Protein AF-A0A812A159-F1 (afdb_monomer)

Secondary structure (DSSP, 8-state):
--HHHHHHHT-HHHHHHHHHT-TTS-HHHHHHHHHHHHHHHHHH-TTHHHH---TT-HHHHHHH--SHHHHHHHHHHHHHHHHHTTSTTHHHHHHHHT-TTTHHHHHHHHHHHHHHHHTT--EEEPPP-SS---SEEEEETTEEEEEEEEEPPPPHHHHHHHHHHHHHHHHHHHHHTTTTEEEEEEE-S---HHHHHHHHHHHHHHHHHHHHHSEEEEEETTEEEEEEEGGGGGGS-GGG--EEEPPPP--HHHHHHHHHHHHGGGSPTTS-EEEEEEESS----S-HHHHHHHHHHHHHHHHHT-TTEEEEEEEE----------EEEE-SSEEEEE-EETTTTEE--EEEEE-TT-SSPPPHHHHHHHHH-

Solvent-accessible surface area (backbone atoms only — not comparable to full-atom values): 20414 Å² total; per-residue (Å²): 133,58,74,68,56,59,58,44,72,41,32,69,66,56,54,50,52,61,58,76,70,43,81,92,50,55,70,78,54,44,56,54,37,53,53,19,43,50,45,33,42,66,75,65,37,87,57,41,61,69,66,62,79,59,86,78,23,63,67,56,60,41,69,71,37,84,49,65,30,33,49,45,46,49,18,51,49,13,42,41,52,68,76,38,62,84,43,62,61,32,67,61,42,52,56,28,53,74,29,60,89,41,23,69,56,32,47,51,51,47,49,42,51,43,38,34,53,76,70,70,46,54,69,46,48,48,71,86,56,100,56,67,54,36,47,34,41,31,58,56,98,86,47,61,35,38,31,32,72,44,62,58,84,77,53,68,70,46,53,49,26,51,51,37,49,51,51,51,50,54,50,50,50,73,69,18,71,91,65,64,34,43,73,23,33,40,30,68,43,63,48,54,66,74,55,44,55,54,49,52,58,52,47,56,52,40,54,61,47,13,73,73,72,34,56,36,74,50,81,51,96,47,33,40,37,38,35,25,25,64,91,43,56,86,76,50,56,74,95,56,72,40,81,50,66,42,71,73,88,72,68,60,65,63,50,49,53,51,48,45,66,68,51,57,70,23,43,51,79,92,32,29,10,35,41,39,36,42,29,75,77,65,74,73,54,97,53,52,66,61,40,53,50,54,54,45,68,66,42,49,66,62,44,49,75,36,38,43,34,14,30,45,32,42,36,38,46,44,75,71,88,86,62,87,72,62,49,76,46,76,58,98,51,34,38,42,34,39,33,69,40,78,67,53,49,36,42,58,25,33,38,38,40,46,20,90,57,20,80,26,55,70,49,72,70,56,49,55,49,64,74,69,84

Sequence (373 aa):
MSRNIEEQLKNWDYLFSGIEYQEDIEEGEREKIINNWKRLRDDLGEDWLKNEKNDDHALRMYLFNRAPWSIRWVSELGFGISSLKNKENFDNIFKRLLSSREFRGAYYELRVALSLLKLGVSFEFLRPTNDKTPDIKTISATRPMFIEITKKNVPENYTLASKNYNRILNFLFSKTLEKNLDFCCDIQRPLSTPRSEKIMKEFEKLVELAKVSGIEHYHADEIDIYIFKRENISHVPKEKQVTQGRMPNFDENFRIKTTLKNKATQLENYSPGVLLIFDDLIWPSEDMELFYKNLVDELVVTVEEYPKLSALVVYIETYSAFDDDTFMRTGKNYISIKGYDKNLLRSRNKVIILNEFADCPLLQNEIEILKTI

pLDDT: mean 91.82, std 7.44, range [52.41, 98.5]

Organism: NCBI:txid2608793

Structure (mmCIF, N/CA/C/O backbone):
data_AF-A0A812A159-F1
#
_entry.id   AF-A0A812A159-F1
#
loop_
_atom_site.group_PDB
_atom_site.id
_atom_site.type_symbol
_atom_site.label_atom_id
_atom_site.label_alt_id
_atom_site.label_comp_id
_atom_site.label_asym_id
_atom_site.label_entity_id
_atom_site.label_seq_id
_atom_site.pdbx_PDB_ins_code
_atom_site.Cartn_x
_atom_site.Cartn_y
_atom_site.Cartn_z
_atom_site.occupancy
_atom_site.B_iso_or_equiv
_atom_site.auth_seq_id
_atom_site.auth_comp_id
_atom_site.auth_asym_id
_atom_site.auth_atom_id
_atom_site.pdbx_PDB_model_num
ATOM 1 N N . MET A 1 1 ? 21.291 3.837 -16.641 1.00 56.59 1 MET A N 1
ATOM 2 C CA . MET A 1 1 ? 21.297 5.037 -15.770 1.00 56.59 1 MET A CA 1
ATOM 3 C C . MET A 1 1 ? 22.744 5.434 -15.534 1.00 56.59 1 MET A C 1
ATOM 5 O O . MET A 1 1 ? 23.523 4.598 -15.092 1.00 56.59 1 MET A O 1
ATOM 9 N N . SER A 1 2 ? 23.135 6.650 -15.917 1.00 67.56 2 SER A N 1
ATOM 10 C CA . SER A 1 2 ? 24.515 7.114 -15.747 1.00 67.56 2 SER A CA 1
ATOM 11 C C . SER A 1 2 ? 24.818 7.376 -14.266 1.00 67.56 2 SER A C 1
ATOM 13 O O . SER A 1 2 ? 23.932 7.765 -13.507 1.00 67.56 2 SER A O 1
ATOM 15 N N . ARG A 1 3 ? 26.080 7.198 -13.856 1.00 70.62 3 ARG A N 1
ATOM 16 C CA . ARG A 1 3 ? 26.549 7.423 -12.473 1.00 70.62 3 ARG A CA 1
ATOM 17 C C . ARG A 1 3 ? 26.190 8.817 -11.930 1.00 70.62 3 ARG A C 1
ATOM 19 O O . ARG A 1 3 ? 25.905 8.962 -10.751 1.00 70.62 3 ARG A O 1
ATOM 26 N N . ASN A 1 4 ? 26.135 9.816 -12.812 1.00 78.50 4 ASN A N 1
ATOM 27 C CA . ASN A 1 4 ? 25.750 11.189 -12.478 1.00 78.50 4 ASN A CA 1
ATOM 28 C C . ASN A 1 4 ? 24.273 11.297 -12.036 1.00 78.50 4 ASN A C 1
ATOM 30 O O . ASN A 1 4 ? 23.968 11.971 -11.060 1.00 78.50 4 ASN A O 1
ATOM 34 N N . ILE A 1 5 ? 23.354 10.574 -12.691 1.00 78.38 5 ILE A N 1
ATOM 35 C CA . ILE A 1 5 ? 21.928 10.578 -12.312 1.00 78.38 5 ILE A CA 1
ATOM 36 C C . ILE A 1 5 ? 21.733 9.931 -10.936 1.00 78.38 5 ILE A C 1
ATOM 38 O O . ILE A 1 5 ? 20.938 10.411 -10.134 1.00 78.38 5 ILE A O 1
ATOM 42 N N . GLU A 1 6 ? 22.473 8.863 -10.636 1.00 78.81 6 GLU A N 1
ATOM 43 C CA . GLU A 1 6 ? 22.383 8.195 -9.335 1.00 78.81 6 GLU A CA 1
ATOM 44 C C . GLU A 1 6 ? 22.847 9.103 -8.182 1.00 78.81 6 GLU A C 1
ATOM 46 O O . GLU A 1 6 ? 22.226 9.129 -7.120 1.00 78.81 6 GLU A O 1
ATOM 51 N N . GLU A 1 7 ? 23.914 9.879 -8.394 1.00 83.19 7 GLU A N 1
ATOM 52 C CA . GLU A 1 7 ? 24.392 10.870 -7.423 1.00 83.19 7 GLU A CA 1
ATOM 53 C C . GLU A 1 7 ? 23.390 12.022 -7.249 1.00 83.19 7 GLU A C 1
ATOM 55 O O . GLU A 1 7 ? 23.122 12.436 -6.120 1.00 83.19 7 GLU A O 1
ATOM 60 N N . GLN A 1 8 ? 22.765 12.485 -8.336 1.00 85.69 8 GLN A N 1
ATOM 61 C CA . GLN A 1 8 ? 21.716 13.509 -8.284 1.00 85.69 8 GLN A CA 1
ATOM 62 C C . GLN A 1 8 ? 20.467 13.040 -7.528 1.00 85.69 8 GLN A C 1
ATOM 64 O O . GLN A 1 8 ? 19.919 13.797 -6.732 1.00 85.69 8 GLN A O 1
ATOM 69 N N . LEU A 1 9 ? 20.036 11.786 -7.707 1.00 84.62 9 LEU A N 1
ATOM 70 C CA . LEU A 1 9 ? 18.877 11.228 -6.997 1.00 84.62 9 LEU A CA 1
ATOM 71 C C . LEU A 1 9 ? 19.067 11.179 -5.473 1.00 84.62 9 LEU A C 1
ATOM 73 O O . LEU A 1 9 ? 18.085 11.173 -4.736 1.00 84.62 9 LEU A O 1
ATOM 77 N N . LYS A 1 10 ? 20.313 11.198 -4.988 1.00 87.31 10 LYS A N 1
ATOM 78 C CA . LYS A 1 10 ? 20.647 11.244 -3.553 1.00 87.31 10 LYS A CA 1
ATOM 79 C C . LYS A 1 10 ? 20.674 12.671 -2.981 1.00 87.31 10 LYS A C 1
ATOM 81 O O . LYS A 1 10 ? 21.064 12.851 -1.828 1.00 87.31 10 LYS A O 1
ATOM 86 N N . ASN A 1 11 ? 20.277 13.679 -3.761 1.00 91.31 11 ASN A N 1
ATOM 87 C CA . ASN A 1 11 ? 20.226 15.082 -3.356 1.00 91.31 11 ASN A CA 1
ATOM 88 C C . ASN A 1 11 ? 18.770 15.574 -3.243 1.00 91.31 11 ASN A C 1
ATOM 90 O O . ASN A 1 11 ? 18.024 15.568 -4.222 1.00 91.31 11 ASN A O 1
ATOM 94 N N . TRP A 1 12 ? 18.384 16.061 -2.061 1.00 94.19 12 TRP A N 1
ATOM 95 C CA . TRP A 1 12 ? 17.057 16.627 -1.811 1.00 94.19 12 TRP A CA 1
ATOM 96 C C . TRP A 1 12 ? 16.700 17.782 -2.752 1.00 94.19 12 TRP A C 1
ATOM 98 O O . TRP A 1 12 ? 15.579 17.827 -3.249 1.00 94.19 12 TRP A O 1
ATOM 108 N N . ASP A 1 13 ? 17.640 18.676 -3.055 1.00 93.75 13 ASP A N 1
ATOM 109 C CA . ASP A 1 13 ? 17.398 19.843 -3.915 1.00 93.75 13 ASP A CA 1
ATOM 110 C C . ASP A 1 13 ? 17.107 19.428 -5.362 1.00 93.75 13 ASP A C 1
ATOM 112 O O . ASP A 1 13 ? 16.262 20.019 -6.037 1.00 93.75 13 ASP A O 1
ATOM 116 N N . TYR A 1 14 ? 17.730 18.337 -5.819 1.00 93.12 14 TYR A N 1
ATOM 117 C CA . TYR A 1 14 ? 17.375 17.715 -7.091 1.00 93.12 14 TYR A CA 1
ATOM 118 C C . TYR A 1 14 ? 15.961 17.123 -7.053 1.00 93.12 14 TYR A C 1
ATOM 120 O O . TYR A 1 14 ? 15.223 17.192 -8.039 1.00 93.12 14 TYR A O 1
ATOM 128 N N . LEU A 1 15 ? 15.544 16.537 -5.927 1.00 92.88 15 LEU A N 1
ATOM 129 C CA . LEU A 1 15 ? 14.175 16.049 -5.785 1.00 92.88 15 LEU A CA 1
ATOM 130 C C . LEU A 1 15 ? 13.162 17.205 -5.798 1.00 92.88 15 LEU A C 1
ATOM 132 O O . LEU A 1 15 ? 12.183 17.115 -6.536 1.00 92.88 15 LEU A O 1
ATOM 136 N N . PHE A 1 16 ? 13.432 18.306 -5.094 1.00 94.81 16 PHE A N 1
ATOM 137 C CA . PHE A 1 16 ? 12.566 19.489 -5.078 1.00 94.81 16 PHE A CA 1
ATOM 138 C C . PHE A 1 16 ? 12.403 20.136 -6.452 1.00 94.81 16 PHE A C 1
ATOM 140 O O . PHE A 1 16 ? 11.271 20.394 -6.857 1.00 94.81 16 PHE A O 1
ATOM 147 N N . SER A 1 17 ? 13.491 20.329 -7.202 1.00 93.12 17 SER A N 1
ATOM 148 C CA . SER A 1 17 ? 13.405 20.955 -8.528 1.00 93.12 17 SER A CA 1
ATOM 149 C C . SER A 1 17 ? 12.499 20.164 -9.474 1.00 93.12 17 SER A C 1
ATOM 151 O O . SER A 1 17 ? 11.686 20.740 -10.186 1.00 93.12 17 SER A O 1
ATOM 153 N N . GLY A 1 18 ? 12.531 18.829 -9.420 1.00 91.56 18 GLY A N 1
ATOM 154 C CA . GLY A 1 18 ? 11.619 18.005 -10.220 1.00 91.56 18 GLY A CA 1
ATOM 155 C C . GLY A 1 18 ? 10.132 18.173 -9.867 1.00 91.56 18 GLY A C 1
ATOM 156 O O . GLY A 1 18 ? 9.287 17.893 -10.711 1.00 91.56 18 GLY A O 1
ATOM 157 N N . ILE A 1 19 ? 9.799 18.636 -8.657 1.00 94.56 19 ILE A N 1
ATOM 158 C CA . ILE A 1 19 ? 8.422 18.988 -8.270 1.00 94.56 19 ILE A CA 1
ATOM 159 C C . ILE A 1 19 ? 8.052 20.357 -8.847 1.00 94.56 19 ILE A C 1
ATOM 161 O O . ILE A 1 19 ? 6.937 20.538 -9.328 1.00 94.56 19 ILE A O 1
ATOM 165 N N . GLU A 1 20 ? 8.986 21.312 -8.842 1.00 93.12 20 GLU A N 1
ATOM 166 C CA . GLU A 1 20 ? 8.775 22.673 -9.355 1.00 93.12 20 GLU A CA 1
ATOM 167 C C . GLU A 1 20 ? 8.431 22.717 -10.843 1.00 93.12 20 GLU A C 1
ATOM 169 O O . GLU A 1 20 ? 7.720 23.627 -11.258 1.00 93.12 20 GLU A O 1
ATOM 174 N N . TYR A 1 21 ? 8.840 21.713 -11.620 1.00 92.00 21 TYR A N 1
ATOM 175 C CA . TYR A 1 21 ? 8.535 21.613 -13.049 1.00 92.00 21 TYR A CA 1
ATOM 176 C C . TYR A 1 21 ? 7.391 20.647 -13.387 1.00 92.00 21 TYR A C 1
ATOM 178 O O . TYR A 1 21 ? 7.146 20.412 -14.565 1.00 92.00 21 TYR A O 1
ATOM 186 N N . GLN A 1 22 ? 6.683 20.073 -12.403 1.00 92.88 22 GLN A N 1
ATOM 187 C CA . GLN A 1 22 ? 5.572 19.172 -12.725 1.00 92.88 22 GLN A CA 1
ATOM 188 C C . GLN A 1 22 ? 4.341 19.932 -13.222 1.00 92.88 22 GLN A C 1
ATOM 190 O O . GLN A 1 22 ? 3.807 20.756 -12.486 1.00 92.88 22 GLN A O 1
ATOM 195 N N . GLU A 1 23 ? 3.875 19.655 -14.438 1.00 93.50 23 GLU A N 1
ATOM 196 C CA . GLU A 1 23 ? 2.729 20.347 -15.052 1.00 93.50 23 GLU A CA 1
ATOM 197 C C . GLU A 1 23 ? 1.385 19.857 -14.485 1.00 93.50 23 GLU A C 1
ATOM 199 O O . GLU A 1 23 ? 0.459 20.646 -14.324 1.00 93.50 23 GLU A O 1
ATOM 204 N N . ASP A 1 24 ? 1.309 18.591 -14.061 1.00 92.62 24 ASP A N 1
ATOM 205 C CA . ASP A 1 24 ? 0.093 17.952 -13.525 1.00 92.62 24 ASP A CA 1
ATOM 206 C C . ASP A 1 24 ? -0.219 18.311 -12.051 1.00 92.62 24 ASP A C 1
ATOM 208 O O . ASP A 1 24 ? -1.031 17.650 -11.387 1.00 92.62 24 ASP A O 1
ATOM 212 N N . ILE A 1 25 ? 0.474 19.306 -11.489 1.00 94.19 25 ILE A N 1
ATOM 213 C CA . ILE A 1 25 ? 0.319 19.773 -10.104 1.00 94.19 25 ILE A CA 1
ATOM 214 C C . ILE A 1 25 ? -0.018 21.265 -10.125 1.00 94.19 25 ILE A C 1
ATOM 216 O O . ILE A 1 25 ? 0.771 22.087 -10.590 1.00 94.19 25 ILE A O 1
ATOM 220 N N . GLU A 1 26 ? -1.173 21.637 -9.581 1.00 94.44 26 GLU A N 1
ATOM 221 C CA . GLU A 1 26 ? -1.608 23.036 -9.527 1.00 94.44 26 GLU A CA 1
ATOM 222 C C . GLU A 1 26 ? -0.695 23.884 -8.624 1.00 94.44 26 GLU A C 1
ATOM 224 O O . GLU A 1 26 ? -0.109 23.382 -7.666 1.00 94.44 26 GLU A O 1
ATOM 229 N N . GLU A 1 27 ? -0.580 25.189 -8.889 1.00 92.50 27 GLU A N 1
ATOM 230 C CA . GLU A 1 27 ? 0.342 26.089 -8.171 1.00 92.50 27 GLU A CA 1
ATOM 231 C C . GLU A 1 27 ? 0.123 26.085 -6.646 1.00 92.50 27 GL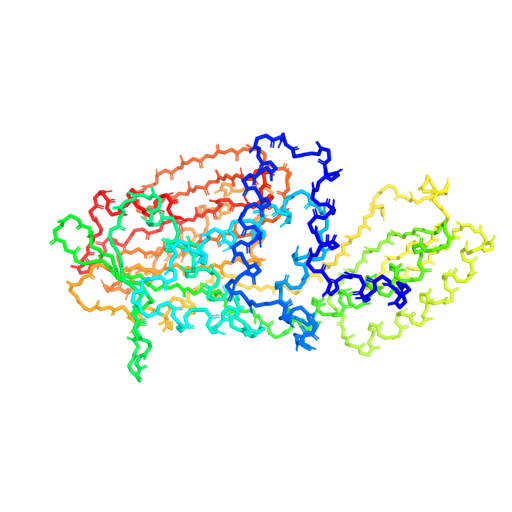U A C 1
ATOM 233 O O . GLU A 1 27 ? 1.061 25.840 -5.886 1.00 92.50 27 GLU A O 1
ATOM 238 N N . GLY A 1 28 ? -1.123 26.243 -6.187 1.00 92.69 28 GLY A N 1
ATOM 239 C CA . GLY A 1 28 ? -1.443 26.203 -4.754 1.00 92.69 28 GLY A CA 1
ATOM 240 C C . GLY A 1 28 ? -1.209 24.828 -4.108 1.00 92.69 28 GLY A C 1
ATOM 241 O O . GLY A 1 28 ? -0.849 24.733 -2.933 1.00 92.69 28 GLY A O 1
ATOM 242 N N . GLU A 1 29 ? -1.369 23.742 -4.871 1.00 95.94 29 GLU A N 1
ATOM 243 C CA . GLU A 1 29 ? -1.028 22.391 -4.412 1.00 95.94 29 GLU A CA 1
ATOM 244 C C . GLU A 1 29 ? 0.495 22.216 -4.297 1.00 95.94 29 GLU A C 1
ATOM 246 O O . GLU A 1 29 ? 0.986 21.640 -3.321 1.00 95.94 29 GLU A O 1
ATOM 251 N N . ARG A 1 30 ? 1.251 22.751 -5.260 1.00 96.88 30 ARG A N 1
ATOM 252 C CA . ARG A 1 30 ? 2.713 22.655 -5.354 1.00 96.88 30 ARG A CA 1
ATOM 253 C C . ARG A 1 30 ? 3.402 23.217 -4.119 1.00 96.88 30 ARG A C 1
ATOM 255 O O . ARG A 1 30 ? 4.264 22.546 -3.552 1.00 96.88 30 ARG A O 1
ATOM 262 N N . GLU A 1 31 ? 2.992 24.395 -3.651 1.00 96.44 31 GLU A N 1
ATOM 263 C CA . GLU A 1 31 ? 3.549 25.003 -2.435 1.00 96.44 31 GLU A CA 1
ATOM 264 C C . GLU A 1 31 ? 3.368 24.094 -1.213 1.00 96.44 31 GLU A C 1
ATOM 266 O O . GLU A 1 31 ? 4.310 23.838 -0.453 1.00 96.44 31 GLU A O 1
ATOM 271 N N . LYS A 1 32 ? 2.161 23.536 -1.055 1.00 96.94 32 LYS A N 1
ATOM 272 C CA . LYS A 1 32 ? 1.845 22.593 0.021 1.00 96.94 32 LYS A CA 1
ATOM 273 C C . LYS A 1 32 ? 2.681 21.318 -0.093 1.00 96.94 32 LYS A C 1
ATOM 275 O O . LYS A 1 32 ? 3.191 20.834 0.920 1.00 96.94 32 LYS A O 1
ATOM 280 N N . ILE A 1 33 ? 2.842 20.786 -1.305 1.00 97.75 33 ILE A N 1
ATOM 281 C CA . ILE A 1 33 ? 3.661 19.602 -1.568 1.00 97.75 33 ILE A CA 1
ATOM 282 C C . ILE A 1 33 ? 5.111 19.853 -1.167 1.00 97.75 33 ILE A C 1
ATOM 284 O O . ILE A 1 33 ? 5.650 19.079 -0.375 1.00 97.75 33 ILE A O 1
ATOM 288 N N . ILE A 1 34 ? 5.712 20.942 -1.648 1.00 97.50 34 ILE A N 1
ATOM 289 C CA . ILE A 1 34 ? 7.100 21.306 -1.348 1.00 97.50 34 ILE A CA 1
ATOM 290 C C . ILE A 1 34 ? 7.295 21.481 0.159 1.00 97.50 34 ILE A C 1
ATOM 292 O O . ILE A 1 34 ? 8.255 20.956 0.718 1.00 97.50 34 ILE A O 1
ATOM 296 N N . ASN A 1 35 ? 6.373 22.162 0.844 1.00 97.62 35 ASN A N 1
ATOM 297 C CA . ASN A 1 35 ? 6.445 22.335 2.293 1.00 97.62 35 ASN A CA 1
ATOM 298 C C . ASN A 1 35 ? 6.411 20.991 3.046 1.00 97.62 35 ASN A C 1
ATOM 300 O O . ASN A 1 35 ? 7.192 20.774 3.970 1.00 97.62 35 ASN A O 1
ATOM 304 N N . ASN A 1 36 ? 5.554 20.056 2.634 1.00 98.19 36 ASN A N 1
ATOM 305 C CA . ASN A 1 36 ? 5.504 18.725 3.243 1.00 98.19 36 ASN A CA 1
ATOM 306 C C . ASN A 1 36 ? 6.760 17.890 2.954 1.00 98.19 36 ASN A C 1
ATOM 308 O O . ASN A 1 36 ? 7.221 17.164 3.831 1.00 98.19 36 ASN A O 1
ATOM 312 N N . TRP A 1 37 ? 7.339 18.007 1.758 1.00 97.62 37 TRP A N 1
ATOM 313 C CA . TRP A 1 37 ? 8.616 17.368 1.437 1.00 97.62 37 TRP A CA 1
ATOM 314 C C . TRP A 1 37 ? 9.782 17.972 2.238 1.00 97.62 37 TRP A C 1
ATOM 316 O O . TRP A 1 37 ? 10.655 17.234 2.683 1.00 97.62 37 TRP A O 1
ATOM 326 N N . LYS A 1 38 ? 9.786 19.290 2.484 1.00 97.50 38 LYS A N 1
ATOM 327 C CA . LYS A 1 38 ? 10.760 19.940 3.381 1.00 97.50 38 LYS A CA 1
ATOM 328 C C . LYS A 1 38 ? 10.652 19.396 4.805 1.00 97.50 38 LYS A C 1
ATOM 330 O O . LYS A 1 38 ? 11.659 19.002 5.372 1.00 97.50 38 LYS A O 1
ATOM 335 N N . ARG A 1 39 ? 9.431 19.249 5.330 1.00 97.88 39 ARG A N 1
ATOM 336 C CA . ARG A 1 39 ? 9.203 18.602 6.635 1.00 97.88 39 ARG A CA 1
ATOM 337 C C . ARG A 1 39 ? 9.726 17.167 6.670 1.00 97.88 39 ARG A C 1
ATOM 339 O O . ARG A 1 39 ? 10.355 16.780 7.644 1.00 97.88 39 ARG A O 1
ATOM 346 N N . LEU A 1 40 ? 9.504 16.398 5.601 1.00 97.50 40 LEU A N 1
ATOM 347 C CA . LEU A 1 40 ? 10.049 15.044 5.488 1.00 97.50 40 LEU A CA 1
ATOM 348 C C . LEU A 1 40 ? 11.584 15.045 5.526 1.00 97.50 40 LEU A C 1
ATOM 350 O O . LEU A 1 40 ? 12.162 14.231 6.236 1.00 97.50 40 LEU A O 1
ATOM 354 N N . ARG A 1 41 ? 12.237 15.956 4.792 1.00 96.81 41 ARG A N 1
ATOM 355 C CA . ARG A 1 41 ? 13.696 16.149 4.832 1.00 96.81 41 ARG A CA 1
ATOM 356 C C . ARG A 1 41 ? 14.177 16.476 6.245 1.00 96.81 41 ARG A C 1
ATOM 358 O O . ARG A 1 41 ? 15.144 15.869 6.689 1.00 96.81 41 ARG A O 1
ATOM 365 N N . ASP A 1 42 ? 13.497 17.379 6.947 1.00 97.31 42 ASP A N 1
ATOM 366 C CA . ASP A 1 42 ? 13.853 17.763 8.317 1.00 97.31 42 ASP A CA 1
ATOM 367 C C . ASP A 1 42 ? 13.727 16.582 9.291 1.00 97.31 42 ASP A C 1
ATOM 369 O O . ASP A 1 42 ? 14.608 16.370 10.123 1.00 97.31 42 ASP A O 1
ATOM 373 N N . ASP A 1 43 ? 12.651 15.796 9.174 1.00 96.38 43 ASP A N 1
ATOM 374 C CA . ASP A 1 43 ? 12.392 14.663 10.064 1.00 96.38 43 ASP A CA 1
ATOM 375 C C . ASP A 1 43 ? 13.312 13.456 9.745 1.00 96.38 43 ASP A C 1
ATOM 377 O O . ASP A 1 43 ? 13.771 12.784 10.667 1.00 96.38 43 ASP A O 1
ATOM 381 N N . LEU A 1 44 ? 13.629 13.180 8.468 1.00 95.00 44 LEU A N 1
ATOM 382 C CA . LEU A 1 44 ? 14.555 12.102 8.063 1.00 95.00 44 LEU A CA 1
ATOM 383 C C . LEU A 1 44 ? 16.036 12.468 8.251 1.00 95.00 44 LEU A C 1
ATOM 385 O O . LEU A 1 44 ? 16.863 11.593 8.516 1.00 95.00 44 LEU A O 1
ATOM 389 N N . GLY A 1 45 ? 16.373 13.746 8.093 1.00 94.88 45 GLY A N 1
ATOM 390 C CA . GLY A 1 45 ? 17.734 14.265 8.077 1.00 94.88 45 GLY A CA 1
ATOM 391 C C . GLY A 1 45 ? 18.334 14.394 6.671 1.00 94.88 45 GLY A C 1
ATOM 392 O O . GLY A 1 45 ? 18.054 13.618 5.751 1.00 94.88 45 GLY A O 1
ATOM 393 N N . GLU A 1 46 ? 19.230 15.374 6.527 1.00 92.75 46 GLU A N 1
ATOM 394 C CA . GLU A 1 46 ? 19.868 15.758 5.260 1.00 92.75 46 GLU A CA 1
ATOM 395 C C . GLU A 1 46 ? 20.552 14.590 4.543 1.00 92.75 46 GLU A C 1
ATOM 397 O O . GLU A 1 46 ? 20.428 14.414 3.331 1.00 92.75 46 GLU A O 1
ATOM 402 N N . ASP A 1 47 ? 21.259 13.762 5.309 1.00 92.31 47 ASP A N 1
ATOM 403 C CA . ASP A 1 47 ? 22.088 12.693 4.767 1.00 92.31 47 ASP A CA 1
ATOM 404 C C . ASP A 1 47 ? 21.355 11.353 4.654 1.00 92.31 47 ASP A C 1
ATOM 406 O O . ASP A 1 47 ? 21.964 10.371 4.227 1.00 92.31 47 ASP A O 1
ATOM 410 N N . TRP A 1 48 ? 20.058 11.280 4.988 1.00 91.81 48 TRP A N 1
ATOM 411 C CA . TRP A 1 48 ? 19.318 10.015 4.935 1.00 91.81 48 TRP A CA 1
ATOM 412 C C . TRP A 1 48 ? 19.369 9.380 3.539 1.00 91.81 48 TRP A C 1
ATOM 414 O O . TRP A 1 48 ? 19.732 8.214 3.417 1.00 91.81 48 TRP A O 1
ATOM 424 N N . LEU A 1 49 ? 19.142 10.157 2.472 1.00 88.44 49 LEU A N 1
ATOM 425 C CA . LEU A 1 49 ? 19.204 9.661 1.087 1.00 88.44 49 LEU A CA 1
ATOM 426 C C . LEU A 1 49 ? 20.581 9.107 0.698 1.00 88.44 49 LEU A C 1
ATOM 428 O O . LEU A 1 49 ? 20.674 8.179 -0.104 1.00 88.44 49 LEU A O 1
ATOM 432 N N . LYS A 1 50 ? 21.655 9.682 1.249 1.00 88.44 50 LYS A N 1
ATOM 433 C CA . LYS A 1 50 ? 23.034 9.247 0.986 1.00 88.44 50 LYS A CA 1
ATOM 434 C C . LYS A 1 50 ? 23.388 7.998 1.793 1.00 88.44 50 LYS A C 1
ATOM 436 O O . LYS A 1 50 ? 24.169 7.169 1.328 1.00 88.44 50 LYS A O 1
ATOM 441 N N . ASN A 1 51 ? 22.828 7.885 2.996 1.00 88.81 51 ASN A N 1
ATOM 442 C CA . ASN A 1 51 ? 23.148 6.849 3.972 1.00 88.81 51 ASN A CA 1
ATOM 443 C C . ASN A 1 51 ? 22.245 5.615 3.875 1.00 88.81 51 ASN A C 1
ATOM 445 O O . ASN A 1 51 ? 22.647 4.548 4.343 1.00 88.81 51 ASN A O 1
ATOM 449 N N . GLU A 1 52 ? 21.058 5.730 3.276 1.00 88.19 52 GLU A N 1
ATOM 450 C CA . GLU A 1 52 ? 20.148 4.608 3.058 1.00 88.19 52 GLU A CA 1
ATOM 451 C C . GLU A 1 52 ? 20.724 3.652 2.006 1.00 88.19 52 GLU A C 1
ATOM 453 O O . GLU A 1 52 ? 20.603 3.850 0.795 1.00 88.19 52 GLU A O 1
ATOM 458 N N . LYS A 1 53 ? 21.376 2.591 2.485 1.00 81.62 53 LYS A N 1
ATOM 459 C CA . LYS A 1 53 ? 22.044 1.581 1.654 1.00 81.62 53 LYS A CA 1
ATOM 460 C C . LYS A 1 53 ? 21.100 0.494 1.152 1.00 81.62 53 LYS A C 1
ATOM 462 O O . LYS A 1 53 ? 21.510 -0.306 0.316 1.00 81.62 53 LYS A O 1
ATOM 467 N N . ASN A 1 54 ? 19.877 0.416 1.670 1.00 81.50 54 ASN A N 1
ATOM 468 C CA . ASN A 1 54 ? 18.926 -0.597 1.259 1.00 81.50 54 ASN A CA 1
ATOM 469 C C . ASN A 1 54 ? 18.160 -0.133 0.016 1.00 81.50 54 ASN A C 1
ATOM 471 O O . ASN A 1 54 ? 17.168 0.591 0.107 1.00 81.50 54 ASN A O 1
ATOM 475 N N . ASP A 1 55 ? 18.616 -0.579 -1.153 1.00 77.31 55 ASP A N 1
ATOM 476 C CA . ASP A 1 55 ? 17.949 -0.309 -2.430 1.00 77.31 55 ASP A CA 1
ATOM 477 C C . ASP A 1 55 ? 16.515 -0.879 -2.485 1.00 77.31 55 ASP A C 1
ATOM 479 O O . ASP A 1 55 ? 15.690 -0.367 -3.240 1.00 77.31 55 ASP A O 1
ATOM 483 N N . ASP A 1 56 ? 16.187 -1.865 -1.639 1.00 80.88 56 ASP A N 1
ATOM 484 C CA . ASP A 1 56 ? 14.848 -2.458 -1.535 1.00 80.88 56 ASP A CA 1
ATOM 485 C C . ASP A 1 56 ? 13.909 -1.670 -0.596 1.00 80.88 56 ASP A C 1
ATOM 487 O O . ASP A 1 56 ? 12.751 -2.055 -0.399 1.00 80.88 56 ASP A O 1
ATOM 491 N N . HIS A 1 57 ? 14.362 -0.565 0.014 1.00 88.06 57 HIS A N 1
ATOM 492 C CA . HIS A 1 57 ? 13.494 0.245 0.867 1.00 88.06 57 HIS A CA 1
ATOM 493 C C . HIS A 1 57 ? 12.386 0.905 0.032 1.00 88.06 57 HIS A C 1
ATOM 495 O O . HIS A 1 57 ? 12.647 1.754 -0.820 1.00 88.06 57 HIS A O 1
ATOM 501 N N . ALA A 1 58 ? 11.122 0.579 0.319 1.00 87.12 58 ALA A N 1
ATOM 502 C CA . ALA A 1 58 ? 9.981 1.024 -0.487 1.00 87.12 58 ALA A CA 1
ATOM 503 C C . ALA A 1 58 ? 9.892 2.555 -0.641 1.00 87.12 58 ALA A C 1
ATOM 505 O O . ALA A 1 58 ? 9.547 3.039 -1.717 1.00 87.12 58 ALA A O 1
ATOM 506 N N . LEU A 1 59 ? 10.267 3.319 0.392 1.00 90.19 59 LEU A N 1
ATOM 507 C CA . LEU A 1 59 ? 10.344 4.784 0.321 1.00 90.19 59 LEU A CA 1
ATOM 508 C C . LEU A 1 59 ? 11.239 5.299 -0.825 1.00 90.19 59 LEU A C 1
ATOM 510 O O . LEU A 1 59 ? 10.887 6.293 -1.455 1.00 90.19 59 LEU A O 1
ATOM 514 N N . ARG A 1 60 ? 12.347 4.617 -1.154 1.00 88.38 60 ARG A N 1
ATOM 515 C CA . ARG A 1 60 ? 13.233 5.031 -2.258 1.00 88.38 60 ARG A CA 1
ATOM 516 C C . ARG A 1 60 ? 12.519 4.985 -3.603 1.00 88.38 60 ARG A C 1
ATOM 518 O O . ARG A 1 60 ? 12.666 5.910 -4.396 1.00 88.38 60 ARG A O 1
ATOM 525 N N . MET A 1 61 ? 11.701 3.956 -3.835 1.00 84.88 61 MET A N 1
ATOM 526 C CA . MET A 1 61 ? 10.921 3.853 -5.071 1.00 84.88 61 MET A CA 1
ATOM 527 C C . MET A 1 61 ? 9.966 5.040 -5.233 1.00 84.88 61 MET A C 1
ATOM 529 O O . MET A 1 61 ? 9.867 5.590 -6.325 1.00 84.88 61 MET A O 1
ATOM 533 N N . TYR A 1 62 ? 9.304 5.467 -4.154 1.00 88.88 62 TYR A N 1
ATOM 534 C CA . TYR A 1 62 ? 8.382 6.606 -4.202 1.00 88.88 62 TYR A CA 1
ATOM 535 C C . TYR A 1 62 ? 9.101 7.955 -4.324 1.00 88.88 62 TYR A C 1
ATOM 537 O O . TYR A 1 62 ? 8.641 8.825 -5.059 1.00 88.88 62 TYR A O 1
ATOM 545 N N . LEU A 1 63 ? 10.245 8.126 -3.655 1.00 91.06 63 LEU A N 1
ATOM 546 C CA . LEU A 1 63 ? 11.036 9.359 -3.723 1.00 91.06 63 LEU A CA 1
ATOM 547 C C . LEU A 1 63 ? 11.626 9.610 -5.114 1.00 91.06 63 LEU A C 1
ATOM 549 O O . LEU A 1 63 ? 11.691 10.754 -5.558 1.00 91.06 63 LEU A O 1
ATOM 553 N N . PHE A 1 64 ? 12.062 8.553 -5.801 1.00 89.12 64 PHE A N 1
ATOM 554 C CA . PHE A 1 64 ? 12.698 8.677 -7.116 1.00 89.12 64 PHE A CA 1
ATOM 555 C C . PHE A 1 64 ? 11.700 8.644 -8.273 1.00 89.12 64 PHE A C 1
A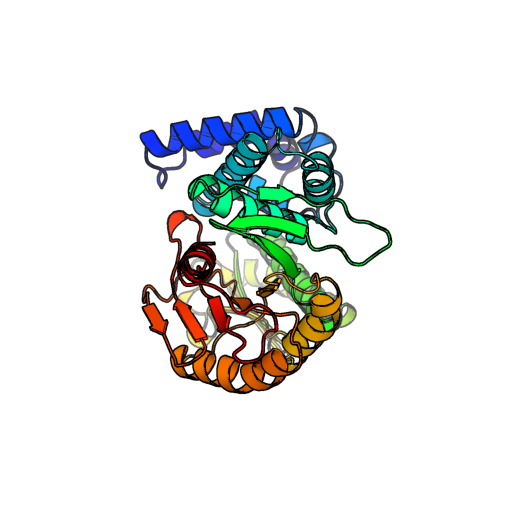TOM 557 O O . PHE A 1 64 ? 12.037 9.043 -9.390 1.00 89.12 64 PHE A O 1
ATOM 564 N N . ASN A 1 65 ? 10.469 8.202 -8.022 1.00 89.31 65 ASN A N 1
ATOM 565 C CA . ASN A 1 65 ? 9.409 8.245 -9.011 1.00 89.31 65 ASN A CA 1
ATOM 566 C C . ASN A 1 65 ? 8.861 9.677 -9.141 1.00 89.31 65 ASN A C 1
ATOM 568 O O . ASN A 1 65 ? 8.277 10.234 -8.215 1.00 89.31 65 ASN A O 1
ATOM 572 N N . ARG A 1 66 ? 9.053 10.264 -10.327 1.00 90.75 66 ARG A N 1
ATOM 573 C CA . ARG A 1 66 ? 8.664 11.644 -10.666 1.00 90.75 66 ARG A CA 1
ATOM 574 C C . ARG A 1 66 ? 7.204 11.804 -11.075 1.00 90.75 66 ARG A C 1
ATOM 576 O O . ARG A 1 66 ? 6.794 12.907 -11.431 1.00 90.75 66 ARG A O 1
ATOM 583 N N . ALA A 1 67 ? 6.434 10.724 -11.048 1.00 92.31 67 ALA A N 1
ATOM 584 C CA . ALA A 1 67 ? 5.025 10.788 -11.360 1.00 92.31 67 ALA A CA 1
ATOM 585 C C . ALA A 1 67 ? 4.254 11.628 -10.318 1.00 92.31 67 ALA A C 1
ATOM 587 O O . ALA A 1 67 ? 4.548 11.527 -9.118 1.00 92.31 67 ALA A O 1
ATOM 588 N N . PRO A 1 68 ? 3.232 12.401 -10.730 1.00 93.81 68 PRO A N 1
ATOM 589 C CA . PRO A 1 68 ? 2.499 13.304 -9.837 1.00 93.81 68 PRO A CA 1
ATOM 590 C C . PRO A 1 68 ? 1.908 12.609 -8.604 1.00 93.81 68 PRO A C 1
ATOM 592 O O . PRO A 1 68 ? 1.989 13.123 -7.489 1.00 93.81 68 PRO A O 1
ATOM 595 N N . TRP A 1 69 ? 1.370 11.399 -8.775 1.00 92.94 69 TRP A N 1
ATOM 596 C CA . TRP A 1 69 ? 0.809 10.616 -7.672 1.00 92.94 69 TRP A CA 1
ATOM 597 C C . TRP A 1 69 ? 1.859 10.167 -6.657 1.00 92.94 69 TRP A C 1
ATOM 599 O O . TRP A 1 69 ? 1.587 10.155 -5.460 1.00 92.94 69 TRP A O 1
ATOM 609 N N . SER A 1 70 ? 3.076 9.852 -7.110 1.00 94.06 70 SER A N 1
ATOM 610 C CA . SER A 1 70 ? 4.184 9.495 -6.223 1.00 94.06 70 SER A CA 1
ATOM 611 C C . SER A 1 70 ? 4.648 10.710 -5.422 1.00 94.06 70 SER A C 1
ATOM 613 O O . SER A 1 70 ? 4.856 10.623 -4.213 1.00 94.06 70 SER A O 1
ATOM 615 N N . ILE A 1 71 ? 4.714 11.878 -6.067 1.00 96.00 71 ILE A N 1
ATOM 616 C CA . ILE A 1 71 ? 5.048 13.146 -5.410 1.00 96.00 71 ILE A CA 1
ATOM 617 C C . ILE A 1 71 ? 4.028 13.491 -4.317 1.00 96.00 71 ILE A C 1
ATOM 619 O O . ILE A 1 71 ? 4.411 13.843 -3.195 1.00 96.00 71 ILE A O 1
ATOM 623 N N . ARG A 1 72 ? 2.731 13.349 -4.616 1.00 96.25 72 ARG A N 1
ATOM 624 C CA . ARG A 1 72 ? 1.638 13.540 -3.651 1.00 96.25 72 ARG A CA 1
ATOM 625 C C . ARG A 1 72 ? 1.667 12.504 -2.530 1.00 96.25 72 ARG A C 1
ATOM 627 O O . ARG A 1 72 ? 1.443 12.861 -1.377 1.00 96.25 72 ARG A O 1
ATOM 634 N N . TRP A 1 73 ? 2.006 11.252 -2.834 1.00 95.19 73 TRP A N 1
ATOM 635 C CA . TRP A 1 73 ? 2.167 10.199 -1.832 1.00 95.19 73 TRP A CA 1
ATOM 636 C C . TRP A 1 73 ? 3.283 10.538 -0.834 1.00 95.19 73 TRP A C 1
ATOM 638 O O . TRP A 1 73 ? 3.067 10.491 0.377 1.00 95.19 73 TRP A O 1
ATOM 648 N N . VAL A 1 74 ? 4.452 10.972 -1.321 1.00 96.69 74 VAL A N 1
ATOM 649 C CA . VAL A 1 74 ? 5.564 11.407 -0.455 1.00 96.69 74 VAL A CA 1
ATOM 650 C C . VAL A 1 74 ? 5.179 12.657 0.341 1.00 96.69 74 VAL A C 1
ATOM 652 O O . VAL A 1 74 ? 5.520 12.773 1.518 1.00 96.69 74 VAL A O 1
ATOM 655 N N . SER A 1 75 ? 4.414 13.571 -0.261 1.00 97.44 75 SER A N 1
ATOM 656 C CA . SER A 1 75 ? 3.858 14.724 0.449 1.00 97.44 75 SER A CA 1
ATOM 657 C C . SER A 1 75 ? 2.936 14.304 1.601 1.00 97.44 75 SER A C 1
ATOM 659 O O . SER A 1 75 ? 3.050 14.843 2.702 1.00 97.44 75 SER A O 1
ATOM 661 N N . GLU A 1 76 ? 2.051 13.323 1.388 1.00 96.75 76 GLU A N 1
ATOM 662 C CA . GLU A 1 76 ? 1.185 12.778 2.440 1.00 96.75 76 GLU A CA 1
ATOM 663 C C . GLU A 1 76 ? 2.006 12.119 3.555 1.00 96.75 76 GLU A C 1
ATOM 665 O O . GLU A 1 76 ? 1.704 12.332 4.730 1.00 96.75 76 GLU A O 1
ATOM 670 N N . LEU A 1 77 ? 3.074 11.389 3.209 1.00 97.38 77 LEU A N 1
ATOM 671 C CA . LEU A 1 77 ? 3.998 10.809 4.186 1.00 97.38 77 LEU A CA 1
ATOM 672 C C . LEU A 1 77 ? 4.669 11.895 5.039 1.00 97.38 77 LEU A C 1
ATOM 674 O O . LEU A 1 77 ? 4.633 11.812 6.266 1.00 97.38 77 LEU A O 1
ATOM 678 N N . GLY A 1 78 ? 5.241 12.924 4.406 1.00 98.00 78 GLY A N 1
ATOM 679 C CA . GLY A 1 78 ? 5.886 14.040 5.102 1.00 98.00 78 GLY A CA 1
ATOM 680 C C . GLY A 1 78 ? 4.924 14.805 6.009 1.00 98.00 78 GLY A C 1
ATOM 681 O O . GLY A 1 78 ? 5.249 15.119 7.154 1.00 98.00 78 GLY A O 1
ATOM 682 N N . PHE A 1 79 ? 3.696 15.038 5.540 1.00 98.25 79 PHE A N 1
ATOM 683 C CA . PHE A 1 79 ? 2.637 15.607 6.369 1.00 98.25 79 PHE A CA 1
ATOM 684 C C . PHE A 1 79 ? 2.282 14.706 7.559 1.00 98.25 79 PHE A C 1
ATOM 686 O O . PHE A 1 79 ? 2.162 15.203 8.680 1.00 98.25 79 PHE A O 1
ATOM 693 N N . GLY A 1 80 ? 2.126 13.400 7.329 1.00 98.06 80 GLY A N 1
ATOM 694 C CA . GLY A 1 80 ? 1.788 12.417 8.355 1.00 98.06 80 GLY A CA 1
ATOM 695 C C . GLY A 1 80 ? 2.834 12.342 9.461 1.00 98.06 80 GLY A C 1
ATOM 696 O O . GLY A 1 80 ? 2.480 12.478 10.630 1.00 98.06 80 GLY A O 1
ATOM 697 N N . ILE A 1 81 ? 4.113 12.205 9.101 1.00 98.38 81 ILE A N 1
ATOM 698 C CA . ILE A 1 81 ? 5.223 12.160 10.065 1.00 98.38 81 ILE A CA 1
ATOM 699 C C . ILE A 1 81 ? 5.254 13.451 10.887 1.00 98.38 81 ILE A C 1
ATOM 701 O O . ILE A 1 81 ? 5.164 13.411 12.114 1.00 98.38 81 ILE A O 1
ATOM 705 N N . SER A 1 82 ? 5.263 14.604 10.218 1.00 98.19 82 SER A N 1
ATOM 706 C CA . SER A 1 82 ? 5.346 15.901 10.887 1.00 98.19 82 SER A CA 1
ATOM 707 C C . SER A 1 82 ? 4.153 16.186 11.811 1.00 98.19 82 SER A C 1
ATOM 709 O O . SER A 1 82 ? 4.323 16.767 12.882 1.00 98.19 82 SER A O 1
ATOM 711 N N . SER A 1 83 ? 2.944 15.749 11.437 1.00 98.19 83 SER A N 1
ATOM 712 C CA . SER A 1 83 ? 1.732 15.954 12.248 1.00 98.19 83 SER A CA 1
ATOM 713 C C . SER A 1 83 ? 1.651 15.023 13.458 1.00 98.19 83 SER A C 1
ATOM 715 O O . SER A 1 83 ? 0.962 15.333 14.429 1.00 98.19 83 SER A O 1
ATOM 717 N N . LEU A 1 84 ? 2.328 13.874 13.400 1.00 98.19 84 LEU A N 1
ATOM 718 C CA . LEU A 1 84 ? 2.227 12.815 14.403 1.00 98.19 84 LEU A CA 1
ATOM 719 C C . LEU A 1 84 ? 3.468 12.690 15.288 1.00 98.19 84 LEU A C 1
ATOM 721 O O . LEU A 1 84 ? 3.390 12.021 16.313 1.00 98.19 84 LEU A O 1
ATOM 725 N N . LYS A 1 85 ? 4.569 13.385 14.978 1.00 97.31 85 LYS A N 1
ATOM 726 C CA . LYS A 1 85 ? 5.847 13.237 15.693 1.00 97.31 85 LYS A CA 1
ATOM 727 C C . LYS A 1 85 ? 5.835 13.525 17.190 1.00 97.31 85 LYS A C 1
ATOM 729 O O . LYS A 1 85 ? 6.676 13.008 17.913 1.00 97.31 85 LYS A O 1
ATOM 734 N N . ASN A 1 86 ? 4.874 14.321 17.653 1.00 96.69 86 ASN A N 1
ATOM 735 C CA . ASN A 1 86 ? 4.709 14.642 19.072 1.00 96.69 86 ASN A CA 1
ATOM 736 C C . ASN A 1 86 ? 3.719 13.707 19.789 1.00 96.69 86 ASN A C 1
ATOM 738 O O . ASN A 1 86 ? 3.431 13.915 20.966 1.00 96.69 86 ASN A O 1
ATOM 742 N N . LYS A 1 87 ? 3.141 12.718 19.092 1.00 97.12 87 LYS A N 1
ATOM 743 C CA . LYS A 1 87 ? 2.292 11.703 19.719 1.00 97.12 87 LYS A CA 1
ATOM 744 C C . LYS A 1 87 ? 3.154 10.744 20.525 1.00 97.12 87 LYS A C 1
ATOM 746 O O . LYS A 1 87 ? 4.258 10.383 20.119 1.00 97.12 87 LYS A O 1
ATOM 751 N N . GLU A 1 88 ? 2.620 10.317 21.662 1.00 94.75 88 GLU A N 1
ATOM 752 C CA . GLU A 1 88 ? 3.268 9.307 22.484 1.00 94.75 88 GLU A CA 1
ATOM 753 C C . GLU A 1 88 ? 3.543 8.047 21.649 1.00 94.75 88 GLU A C 1
ATOM 755 O O . GLU A 1 88 ? 2.692 7.618 20.869 1.00 94.75 88 GLU A O 1
ATOM 760 N N . ASN A 1 89 ? 4.744 7.483 21.800 1.00 96.25 89 ASN A N 1
ATOM 761 C CA . ASN A 1 89 ? 5.208 6.251 21.145 1.00 96.25 89 ASN A CA 1
ATOM 762 C C . ASN A 1 89 ? 5.367 6.323 19.616 1.00 96.25 89 ASN A C 1
ATOM 764 O O . ASN A 1 89 ? 5.602 5.301 18.966 1.00 96.25 89 ASN A O 1
ATOM 768 N N . PHE A 1 90 ? 5.291 7.522 19.027 1.00 97.25 90 PHE A N 1
ATOM 769 C CA . PHE A 1 90 ? 5.542 7.710 17.599 1.00 97.25 90 PHE A CA 1
ATOM 770 C C . PHE A 1 90 ? 6.987 7.381 17.194 1.00 97.25 90 PHE A C 1
ATOM 772 O O . PHE A 1 90 ? 7.229 6.952 16.070 1.00 97.25 90 PHE A O 1
ATOM 779 N N . ASP A 1 91 ? 7.952 7.538 18.097 1.00 96.69 91 ASP A N 1
ATOM 780 C CA . ASP A 1 91 ? 9.362 7.203 17.881 1.00 96.69 91 ASP A CA 1
ATOM 781 C C . ASP A 1 91 ? 9.556 5.753 17.403 1.00 96.69 91 ASP A C 1
ATOM 783 O O . ASP A 1 91 ? 10.350 5.492 16.495 1.00 96.69 91 ASP A O 1
ATOM 787 N N . ASN A 1 92 ? 8.768 4.815 17.939 1.00 95.75 92 ASN A N 1
ATOM 788 C CA . ASN A 1 92 ? 8.775 3.426 17.491 1.00 95.75 92 ASN A CA 1
ATOM 789 C C . ASN A 1 92 ? 8.225 3.268 16.061 1.00 95.75 92 ASN A C 1
ATOM 791 O O . ASN A 1 92 ? 8.802 2.537 15.252 1.00 95.75 92 ASN A O 1
ATOM 795 N N . ILE A 1 93 ? 7.142 3.978 15.726 1.00 97.12 93 ILE A N 1
ATOM 796 C CA . ILE A 1 93 ? 6.577 3.997 14.366 1.00 97.12 93 ILE A CA 1
ATOM 797 C C . ILE A 1 93 ? 7.597 4.569 13.388 1.00 97.12 93 ILE A C 1
ATOM 799 O O . ILE A 1 93 ? 7.877 3.962 12.356 1.00 97.12 93 ILE A O 1
ATOM 803 N N . PHE A 1 94 ? 8.211 5.697 13.742 1.00 97.44 94 PHE A N 1
ATOM 804 C CA . PHE A 1 94 ? 9.217 6.355 12.925 1.00 97.44 94 PHE A CA 1
ATOM 805 C C . PHE A 1 94 ? 10.416 5.444 12.659 1.00 97.44 94 PHE A C 1
ATOM 807 O O . PHE A 1 94 ? 10.800 5.261 11.508 1.00 97.44 94 PHE A O 1
ATOM 814 N N . LYS A 1 95 ? 10.943 4.765 13.684 1.00 96.06 95 LYS A N 1
ATOM 815 C CA . LYS A 1 95 ? 12.016 3.776 13.515 1.00 96.06 95 LYS A CA 1
ATOM 816 C C . LYS A 1 95 ? 11.640 2.672 12.517 1.00 96.06 95 LYS A C 1
ATOM 818 O O . LYS A 1 95 ? 12.463 2.295 11.684 1.00 96.06 95 LYS A O 1
ATOM 823 N N . ARG A 1 96 ? 10.407 2.161 12.577 1.00 96.06 96 ARG A N 1
ATOM 824 C CA . ARG A 1 96 ? 9.905 1.117 11.665 1.00 96.06 96 ARG A CA 1
ATOM 825 C C . ARG A 1 96 ? 9.648 1.648 10.249 1.00 96.06 96 ARG A C 1
ATOM 827 O O . ARG A 1 96 ? 9.830 0.900 9.293 1.00 96.06 96 ARG A O 1
ATOM 834 N N . LEU A 1 97 ? 9.315 2.932 10.091 1.00 96.12 97 LEU A N 1
ATOM 835 C CA . LEU A 1 97 ? 9.255 3.613 8.788 1.00 96.12 97 LEU A CA 1
ATOM 836 C C . LEU A 1 97 ? 10.631 3.753 8.113 1.00 96.12 97 LEU A C 1
ATOM 838 O O . LEU A 1 97 ? 10.685 3.927 6.901 1.00 96.12 97 LEU A O 1
ATOM 842 N N . LEU A 1 98 ? 11.735 3.659 8.857 1.00 94.56 98 LEU A N 1
ATOM 843 C CA . LEU A 1 98 ? 13.094 3.620 8.291 1.00 94.56 98 LEU A CA 1
ATOM 844 C C . LEU A 1 98 ? 13.591 2.186 8.035 1.00 94.56 98 LEU A C 1
ATOM 846 O O . LEU A 1 98 ? 14.702 1.978 7.555 1.00 94.56 98 LEU A O 1
ATOM 850 N N . SER A 1 99 ? 12.799 1.176 8.399 1.00 93.94 99 SER A N 1
ATOM 851 C CA . SER A 1 99 ? 13.137 -0.236 8.236 1.00 93.94 99 SER A CA 1
ATOM 852 C C . SER A 1 99 ? 12.503 -0.768 6.959 1.00 93.94 99 SER A C 1
ATOM 854 O O . SER A 1 99 ? 11.283 -0.867 6.859 1.00 93.94 99 SER A O 1
ATOM 856 N N . SER A 1 100 ? 13.312 -1.216 5.997 1.00 91.00 100 SER A N 1
ATOM 857 C CA . SER A 1 100 ? 12.793 -1.775 4.737 1.00 91.00 100 SER A CA 1
ATOM 858 C C . SER A 1 100 ? 11.860 -2.974 4.948 1.00 91.00 100 SER A C 1
ATOM 860 O O . SER A 1 100 ? 10.913 -3.170 4.186 1.00 91.00 100 SER A O 1
ATOM 862 N N . ARG A 1 101 ? 12.087 -3.753 6.015 1.00 91.19 101 ARG A N 1
ATOM 863 C CA . ARG A 1 101 ? 11.269 -4.915 6.384 1.00 91.19 101 ARG A CA 1
ATOM 864 C C . ARG A 1 101 ? 9.933 -4.527 7.018 1.00 91.19 101 ARG A C 1
ATOM 866 O O . ARG A 1 101 ? 8.948 -5.235 6.820 1.00 91.19 101 ARG A O 1
ATOM 873 N N . GLU A 1 102 ? 9.896 -3.451 7.797 1.00 93.62 102 GLU A N 1
ATOM 874 C CA . GLU A 1 102 ? 8.731 -3.085 8.620 1.00 93.62 102 GLU A CA 1
ATOM 875 C C . GLU A 1 102 ? 7.945 -1.891 8.074 1.00 93.62 102 GLU A C 1
ATOM 877 O O . GLU A 1 102 ? 6.809 -1.665 8.495 1.00 93.62 102 GLU A O 1
ATOM 882 N N . PHE A 1 103 ? 8.509 -1.187 7.089 1.00 94.25 103 PHE A N 1
ATOM 883 C CA . PHE A 1 103 ? 7.977 0.036 6.501 1.00 94.25 103 PHE A CA 1
ATOM 884 C C . PHE A 1 103 ? 6.487 -0.041 6.191 1.00 94.25 103 PHE A C 1
ATOM 886 O O . PHE A 1 103 ? 5.738 0.849 6.574 1.00 94.25 103 PHE A O 1
ATOM 893 N N . ARG A 1 104 ? 6.033 -1.100 5.502 1.00 91.94 104 ARG A N 1
ATOM 894 C CA . ARG A 1 104 ? 4.627 -1.193 5.075 1.00 91.94 104 ARG A CA 1
ATOM 895 C C . ARG A 1 104 ? 3.665 -1.248 6.260 1.00 91.94 104 ARG A C 1
ATOM 897 O O . ARG A 1 104 ? 2.647 -0.573 6.216 1.00 91.94 104 ARG A O 1
ATOM 904 N N . GLY A 1 105 ? 3.994 -2.011 7.305 1.00 94.12 105 GLY A N 1
ATOM 905 C CA . GLY A 1 105 ? 3.167 -2.085 8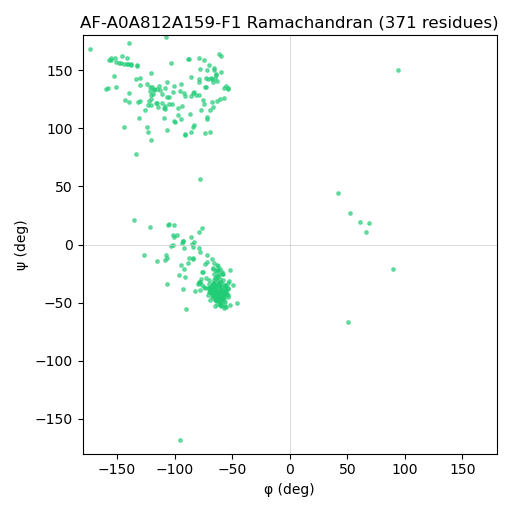.515 1.00 94.12 105 GLY A CA 1
ATOM 906 C C . GLY A 1 105 ? 3.089 -0.729 9.213 1.00 94.12 105 GLY A C 1
ATOM 907 O O . GLY A 1 105 ? 2.001 -0.193 9.398 1.00 94.12 105 GLY A O 1
ATOM 908 N N . ALA A 1 106 ? 4.250 -0.116 9.455 1.00 96.38 106 ALA A N 1
ATOM 909 C CA . ALA A 1 106 ? 4.328 1.203 10.078 1.00 96.38 106 ALA A CA 1
ATOM 910 C C . ALA A 1 106 ? 3.654 2.304 9.239 1.00 96.38 106 ALA A C 1
ATOM 912 O O . ALA A 1 106 ? 3.061 3.230 9.785 1.00 96.38 106 ALA A O 1
ATOM 913 N N . TYR A 1 107 ? 3.695 2.201 7.909 1.00 96.00 107 TYR A N 1
ATOM 914 C CA . TYR A 1 107 ? 2.995 3.120 7.015 1.00 96.00 107 TYR A CA 1
ATOM 915 C C . TYR A 1 107 ? 1.471 2.977 7.111 1.00 96.00 107 TYR A C 1
ATOM 917 O O . TYR A 1 107 ? 0.768 3.986 7.090 1.00 96.00 107 TYR A O 1
ATOM 925 N N . TYR A 1 108 ? 0.940 1.760 7.255 1.00 95.88 108 TYR A N 1
ATOM 926 C CA . TYR A 1 108 ? -0.494 1.566 7.482 1.00 95.88 108 TYR A CA 1
ATOM 927 C C . TYR A 1 108 ? -0.936 2.120 8.839 1.00 95.88 108 TYR A C 1
ATOM 929 O O . TYR A 1 108 ? -1.956 2.806 8.905 1.00 95.88 108 TYR A O 1
ATOM 937 N N . GLU A 1 109 ? -0.137 1.920 9.889 1.00 97.81 109 GLU A N 1
ATOM 938 C CA . GLU A 1 109 ? -0.364 2.533 11.205 1.00 97.81 109 GLU A CA 1
ATOM 939 C C . GLU A 1 109 ? -0.375 4.065 11.114 1.00 97.81 109 GLU A C 1
ATOM 941 O O . GLU A 1 109 ? -1.315 4.711 11.581 1.00 97.81 109 GLU A O 1
ATOM 946 N N . LEU A 1 110 ? 0.608 4.650 10.418 1.00 97.94 110 LEU A N 1
ATOM 947 C CA . LEU A 1 110 ? 0.662 6.085 10.141 1.00 97.94 110 LEU A CA 1
ATOM 948 C C . LEU A 1 110 ? -0.582 6.566 9.379 1.00 97.94 110 LEU A C 1
ATOM 950 O O . LEU A 1 110 ? -1.134 7.614 9.713 1.00 97.94 110 LEU A O 1
ATOM 954 N N . ARG A 1 111 ? -1.039 5.817 8.365 1.00 96.06 111 ARG A N 1
ATOM 955 C CA . ARG A 1 111 ? -2.208 6.174 7.546 1.00 96.06 111 ARG A CA 1
ATOM 956 C C . ARG A 1 111 ? -3.485 6.202 8.379 1.00 96.06 111 ARG A C 1
ATOM 958 O O . ARG A 1 111 ? -4.219 7.185 8.312 1.00 96.06 111 ARG A O 1
ATOM 965 N N . VAL A 1 112 ? -3.727 5.167 9.183 1.00 97.62 112 VAL A N 1
ATOM 966 C CA . VAL A 1 112 ? -4.903 5.103 10.066 1.00 97.62 112 VAL A CA 1
ATOM 967 C C . VAL A 1 112 ? -4.850 6.225 11.103 1.00 97.62 112 VAL A C 1
ATOM 969 O O . VAL A 1 112 ? -5.824 6.961 11.256 1.00 97.62 112 VAL A O 1
ATOM 972 N N . ALA A 1 113 ? -3.701 6.433 11.751 1.00 98.12 113 ALA A N 1
ATOM 973 C CA . ALA A 1 113 ? -3.500 7.521 12.705 1.00 98.12 113 ALA A CA 1
ATOM 974 C C . ALA A 1 113 ? -3.730 8.908 12.083 1.00 98.12 113 ALA A C 1
ATOM 976 O O . ALA A 1 113 ? -4.345 9.781 12.697 1.00 98.12 113 ALA A O 1
ATOM 977 N N . LEU A 1 114 ? -3.278 9.119 10.845 1.00 97.31 114 LEU A N 1
ATOM 978 C CA . LEU A 1 114 ? -3.494 10.368 10.124 1.00 97.31 114 LEU A CA 1
ATOM 979 C C . LEU A 1 114 ? -4.977 10.590 9.797 1.00 97.31 114 LEU A C 1
ATOM 981 O O . LEU A 1 114 ? -5.455 11.720 9.905 1.00 97.31 114 LEU A O 1
ATOM 985 N N . SER A 1 115 ? -5.711 9.538 9.426 1.00 96.31 115 SER A N 1
ATOM 986 C CA . SER A 1 115 ? -7.164 9.609 9.236 1.00 96.31 115 SER A CA 1
ATOM 987 C C . SER A 1 115 ? -7.883 9.961 10.543 1.00 96.31 115 SER A C 1
ATOM 989 O O . SER A 1 115 ? -8.713 10.868 10.550 1.00 96.31 115 SER A O 1
ATOM 991 N N . LEU A 1 116 ? -7.510 9.334 11.665 1.00 97.12 116 LEU A N 1
ATOM 992 C CA . LEU A 1 116 ? -8.052 9.660 12.991 1.00 97.12 116 LEU A CA 1
ATOM 993 C C . LEU A 1 116 ? -7.761 11.117 13.385 1.00 97.12 116 LEU A C 1
ATOM 995 O O . LEU A 1 116 ? -8.660 11.824 13.839 1.00 97.12 116 LEU A O 1
ATOM 999 N N . LEU A 1 117 ? -6.538 11.602 13.137 1.00 96.44 117 LEU A N 1
ATOM 1000 C CA . LEU A 1 117 ? -6.164 12.997 13.385 1.00 96.44 117 LEU A CA 1
ATOM 1001 C C . LEU A 1 117 ? -7.018 13.971 12.560 1.00 96.44 117 LEU A C 1
ATOM 1003 O O . LEU A 1 117 ? -7.518 14.953 13.105 1.00 96.44 117 LEU A O 1
ATOM 1007 N N . LYS A 1 118 ? -7.205 13.701 11.261 1.00 95.75 118 LYS A N 1
ATOM 1008 C CA . LYS A 1 118 ? -8.028 14.530 10.359 1.00 95.75 118 LYS A CA 1
ATOM 1009 C C . LYS A 1 118 ? -9.500 14.567 10.779 1.00 95.75 118 LYS A C 1
ATOM 1011 O O . LYS A 1 118 ? -10.161 15.576 10.560 1.00 95.75 118 LYS A O 1
ATOM 1016 N N . LEU A 1 119 ? -9.992 13.493 11.395 1.00 95.50 119 LEU A N 1
ATOM 1017 C CA . LEU A 1 119 ? -11.337 13.408 11.967 1.00 95.50 119 LEU A CA 1
ATOM 1018 C C . LEU A 1 119 ? -11.475 14.115 13.324 1.00 95.50 119 LEU A C 1
ATOM 1020 O O . LEU A 1 119 ? -12.578 14.183 13.860 1.00 95.50 119 LEU A O 1
ATOM 1024 N N . GLY A 1 120 ? -10.379 14.608 13.911 1.00 95.12 120 GLY A N 1
ATOM 1025 C CA . GLY A 1 120 ? -10.382 15.160 15.267 1.00 95.12 120 GLY A CA 1
ATOM 1026 C C . GLY A 1 120 ? -10.600 14.103 16.355 1.00 95.12 120 GLY A C 1
ATOM 1027 O O . GLY A 1 120 ? -10.975 14.440 17.476 1.00 95.12 120 GLY A O 1
ATOM 1028 N N . VAL A 1 121 ? -10.377 12.825 16.040 1.00 95.31 121 VAL A N 1
ATOM 1029 C CA . VAL A 1 121 ? -10.548 11.714 16.978 1.00 95.31 121 VAL A CA 1
ATOM 1030 C C . VAL A 1 121 ? -9.283 11.566 17.823 1.00 95.31 121 VAL A C 1
ATOM 1032 O O . VAL A 1 121 ? -8.171 11.516 17.298 1.00 95.31 121 VAL A O 1
ATOM 1035 N N . SER A 1 122 ? -9.440 11.486 19.147 1.00 95.38 122 SER A N 1
ATOM 1036 C CA . SER A 1 122 ? -8.310 11.259 20.053 1.00 95.38 122 SER A CA 1
ATOM 1037 C C . SER A 1 122 ? -7.818 9.815 19.958 1.00 95.38 122 SER A C 1
ATOM 1039 O O . SER A 1 122 ? -8.616 8.872 19.945 1.00 95.38 122 SER A O 1
ATOM 1041 N N . PHE A 1 123 ? -6.499 9.645 19.907 1.00 96.88 123 PHE A N 1
ATOM 1042 C CA . PHE A 1 123 ? -5.849 8.342 19.872 1.00 96.88 123 PHE A CA 1
ATOM 1043 C C . PHE A 1 123 ? -4.420 8.394 20.422 1.00 96.88 123 PHE A C 1
ATOM 1045 O O . PHE A 1 123 ? -3.785 9.459 20.443 1.00 96.88 123 PHE A O 1
ATOM 1052 N N . GLU A 1 124 ? -3.933 7.216 20.800 1.00 96.62 124 GLU A N 1
ATOM 1053 C CA . GLU A 1 124 ? -2.566 6.924 21.227 1.00 96.62 124 GLU A CA 1
ATOM 1054 C C . GLU A 1 124 ? -2.020 5.709 20.461 1.00 96.62 124 GLU A C 1
ATOM 1056 O O . GLU A 1 124 ? -2.763 4.764 20.175 1.00 96.62 124 GLU A O 1
ATOM 1061 N N . PHE A 1 125 ? -0.728 5.741 20.121 1.00 97.44 125 PHE A N 1
ATOM 1062 C CA . PHE A 1 125 ? -0.011 4.543 19.690 1.00 97.44 125 PHE A CA 1
ATOM 1063 C C . PHE A 1 125 ? 0.350 3.738 20.933 1.00 97.44 125 PHE A C 1
ATOM 1065 O O . PHE A 1 125 ? 0.938 4.277 21.878 1.00 97.44 125 PHE A O 1
ATOM 1072 N N . LEU A 1 126 ? 0.017 2.455 20.943 1.00 95.38 126 LEU A N 1
ATOM 1073 C CA . LEU A 1 126 ? 0.368 1.582 22.053 1.00 95.38 126 LEU A CA 1
ATOM 1074 C C . LEU A 1 126 ? 1.779 1.023 21.849 1.00 95.38 126 LEU A C 1
ATOM 1076 O O . LEU A 1 126 ? 2.218 0.756 20.729 1.00 95.38 126 LEU A O 1
ATOM 1080 N N . ARG A 1 127 ? 2.529 0.863 22.945 1.00 89.69 127 ARG A N 1
ATOM 1081 C CA . ARG A 1 127 ? 3.849 0.227 22.874 1.00 89.69 127 ARG A CA 1
ATOM 1082 C C . ARG A 1 127 ? 3.682 -1.274 22.671 1.00 89.69 127 ARG A C 1
ATOM 1084 O O . ARG A 1 127 ? 2.927 -1.885 23.426 1.00 89.69 127 ARG A O 1
ATOM 1091 N N . PRO A 1 128 ? 4.454 -1.888 21.760 1.00 84.00 128 PRO A N 1
ATOM 1092 C CA . PRO A 1 128 ? 4.578 -3.334 21.729 1.00 84.00 128 PRO A CA 1
ATOM 1093 C C . PRO A 1 128 ? 5.077 -3.823 23.089 1.00 84.00 128 PRO A C 1
ATOM 1095 O O . PRO A 1 128 ? 6.101 -3.346 23.589 1.00 84.00 128 PRO A O 1
ATOM 1098 N N . THR A 1 129 ? 4.357 -4.762 23.689 1.00 83.31 129 THR A N 1
ATOM 1099 C CA . THR A 1 129 ? 4.806 -5.459 24.897 1.00 83.31 129 THR A CA 1
ATOM 1100 C C . THR A 1 129 ? 5.200 -6.896 24.548 1.00 83.31 129 THR A C 1
ATOM 1102 O O . THR A 1 129 ? 5.131 -7.307 23.389 1.00 83.31 129 THR A O 1
ATOM 1105 N N . ASN A 1 130 ? 5.665 -7.668 25.535 1.00 77.62 130 ASN A N 1
ATOM 1106 C CA . ASN A 1 130 ? 5.851 -9.112 25.345 1.00 77.62 130 ASN A CA 1
ATOM 1107 C C . ASN A 1 130 ? 4.507 -9.835 25.150 1.00 77.62 130 ASN A C 1
ATOM 1109 O O . ASN A 1 130 ? 4.477 -10.933 24.593 1.00 77.62 130 ASN A O 1
ATOM 1113 N N . ASP A 1 131 ? 3.417 -9.208 25.596 1.00 78.06 131 ASP A N 1
ATOM 1114 C CA . ASP A 1 131 ? 2.057 -9.648 25.345 1.00 78.06 131 ASP A CA 1
ATOM 1115 C C . ASP A 1 131 ? 1.539 -9.057 24.029 1.00 78.06 131 ASP A C 1
ATOM 1117 O O . ASP A 1 131 ? 2.047 -8.070 23.496 1.00 78.06 131 ASP A O 1
ATOM 1121 N N . LYS A 1 132 ? 0.503 -9.687 23.479 1.00 81.25 132 LYS A N 1
ATOM 1122 C CA . LYS A 1 132 ? -0.132 -9.231 22.243 1.00 81.25 132 LYS A CA 1
ATOM 1123 C C . LYS A 1 132 ? -0.919 -7.949 22.522 1.00 81.25 132 LYS A C 1
ATOM 1125 O O . LYS A 1 132 ? -1.946 -8.004 23.190 1.00 81.25 132 LYS A O 1
ATOM 1130 N N . THR A 1 133 ? -0.417 -6.818 22.034 1.00 88.75 133 THR A N 1
ATOM 1131 C CA . THR A 1 133 ? -0.995 -5.480 22.230 1.00 88.75 133 THR A CA 1
ATOM 1132 C C . THR A 1 133 ? -1.501 -4.945 20.885 1.00 88.75 133 THR A C 1
ATOM 1134 O O . THR A 1 133 ? -0.773 -5.089 19.902 1.00 88.75 133 THR A O 1
ATOM 1137 N N . PRO A 1 134 ? -2.700 -4.332 20.815 1.00 93.88 134 PRO A N 1
ATOM 1138 C CA . PRO A 1 134 ? -3.158 -3.618 19.619 1.00 93.88 134 PRO A CA 1
ATOM 1139 C C . PRO A 1 134 ? -2.214 -2.464 19.257 1.00 93.88 134 PRO A C 1
ATOM 1141 O O . PRO A 1 134 ? -1.475 -1.985 20.112 1.00 93.88 134 PRO A O 1
ATOM 1144 N N . ASP A 1 135 ? -2.278 -1.954 18.029 1.00 96.56 135 ASP A N 1
ATOM 1145 C CA . ASP A 1 135 ? -1.383 -0.874 17.587 1.00 96.56 135 ASP A CA 1
ATOM 1146 C C . ASP A 1 135 ? -1.872 0.515 18.023 1.00 96.56 135 ASP A C 1
ATOM 1148 O O . ASP A 1 135 ? -1.085 1.379 18.420 1.00 96.56 135 ASP A O 1
ATOM 1152 N N . ILE A 1 136 ? -3.187 0.747 17.955 1.00 97.38 136 ILE A N 1
ATOM 1153 C CA . ILE A 1 136 ? -3.805 2.041 18.257 1.00 97.38 136 ILE A CA 1
ATOM 1154 C C . ILE A 1 136 ? -4.959 1.852 19.234 1.00 97.38 136 ILE A C 1
ATOM 1156 O O . ILE A 1 136 ? -5.814 0.984 19.064 1.00 97.38 136 ILE A O 1
ATOM 1160 N N . LYS A 1 137 ? -5.044 2.745 20.216 1.00 96.81 137 LYS A N 1
ATOM 1161 C CA . LYS A 1 137 ? -6.250 2.937 21.020 1.00 96.81 137 LYS A CA 1
ATOM 1162 C C . LYS A 1 137 ? -6.835 4.300 20.714 1.00 96.81 137 LYS A C 1
ATOM 1164 O O . LYS A 1 137 ? -6.133 5.308 20.712 1.00 96.81 137 LYS A O 1
ATOM 1169 N N . THR A 1 138 ? -8.136 4.335 20.481 1.00 95.56 138 THR A N 1
ATOM 1170 C CA . THR A 1 138 ? -8.890 5.566 20.266 1.00 95.56 138 THR A CA 1
ATOM 1171 C C . THR A 1 138 ? -9.985 5.719 21.312 1.00 95.56 138 THR A C 1
ATOM 1173 O O . THR A 1 138 ? -10.520 4.733 21.809 1.00 95.56 138 THR A O 1
ATOM 1176 N N . ILE A 1 139 ? -10.303 6.959 21.682 1.00 87.94 139 ILE A N 1
ATOM 1177 C CA . ILE A 1 139 ? -11.401 7.259 22.604 1.00 87.94 139 ILE A CA 1
ATOM 1178 C C . ILE A 1 139 ? -12.600 7.691 21.765 1.00 87.94 139 ILE A C 1
ATOM 1180 O O . ILE A 1 139 ? -12.631 8.808 21.245 1.00 87.94 139 ILE A O 1
ATOM 1184 N N . SER A 1 140 ? -13.587 6.806 21.641 1.00 80.06 140 SER A N 1
ATOM 1185 C CA . SER A 1 140 ? -14.834 7.095 20.940 1.00 80.06 140 SER A CA 1
ATOM 1186 C C . SER A 1 140 ? -15.923 7.430 21.951 1.00 80.06 140 SER A C 1
ATOM 1188 O O . SER A 1 140 ? -16.421 6.538 22.632 1.00 80.06 140 SER A O 1
ATOM 1190 N N . ALA A 1 141 ? -16.280 8.717 22.039 1.00 72.38 141 ALA A N 1
ATOM 1191 C CA . ALA A 1 141 ? -17.325 9.313 22.885 1.00 72.38 141 ALA A CA 1
ATOM 1192 C C . ALA A 1 141 ? -17.291 8.937 24.383 1.00 72.38 141 ALA A C 1
ATOM 1194 O O . ALA A 1 141 ? -17.057 9.799 25.224 1.00 72.38 141 ALA A O 1
ATOM 1195 N N . THR A 1 142 ? -17.540 7.674 24.723 1.00 84.25 142 THR A N 1
ATOM 1196 C CA . THR A 1 142 ? -17.735 7.172 26.086 1.00 84.25 142 THR A CA 1
ATOM 1197 C C . THR A 1 142 ? -16.834 5.995 26.456 1.00 84.25 142 THR A C 1
ATOM 1199 O O . THR A 1 142 ? -16.828 5.606 27.622 1.00 84.25 142 THR A O 1
ATOM 1202 N N . ARG A 1 143 ? -16.095 5.394 25.513 1.00 93.69 143 ARG A N 1
ATOM 1203 C CA . ARG A 1 143 ? -15.245 4.223 25.794 1.00 93.69 143 ARG A CA 1
ATOM 1204 C C . ARG A 1 143 ? -14.024 4.132 24.868 1.00 93.69 143 ARG A C 1
ATOM 1206 O O . ARG A 1 143 ? -14.038 4.717 23.781 1.00 93.69 143 ARG A O 1
ATOM 1213 N N . PRO A 1 144 ? -12.957 3.427 25.283 1.00 95.38 144 PRO A N 1
ATOM 1214 C CA . PRO A 1 144 ? -11.847 3.118 24.393 1.00 95.38 144 PRO A CA 1
ATOM 1215 C C . PRO A 1 144 ? -12.264 2.080 23.344 1.00 95.38 144 PRO A C 1
ATOM 1217 O O . PRO A 1 144 ? -12.991 1.146 23.661 1.00 95.38 144 PRO A O 1
ATOM 1220 N N . MET A 1 145 ? -11.769 2.235 22.120 1.00 96.25 145 MET A N 1
ATOM 1221 C CA . MET A 1 145 ? -11.803 1.243 21.045 1.00 96.25 145 MET A CA 1
ATOM 1222 C C . MET A 1 145 ? -10.360 0.922 20.650 1.00 96.25 145 MET A C 1
ATOM 1224 O O . MET A 1 145 ? -9.531 1.826 20.513 1.00 96.25 145 MET A O 1
ATOM 1228 N N . PHE A 1 146 ? -10.065 -0.361 20.468 1.00 96.94 146 PHE A N 1
ATOM 1229 C CA . PHE A 1 146 ? -8.728 -0.860 20.172 1.00 96.94 146 PHE A CA 1
ATOM 1230 C C . PHE A 1 146 ? -8.641 -1.336 18.735 1.00 96.94 146 PHE A C 1
ATOM 1232 O O . PHE A 1 146 ? -9.524 -2.035 18.242 1.00 96.94 146 PHE A O 1
ATOM 1239 N N . ILE A 1 147 ? -7.565 -0.946 18.069 1.00 97.81 147 ILE A N 1
ATOM 1240 C CA . ILE A 1 147 ? -7.373 -1.133 16.644 1.00 97.81 147 ILE A CA 1
ATOM 1241 C C . ILE A 1 147 ? -6.046 -1.861 16.418 1.00 97.81 147 ILE A C 1
ATOM 1243 O O . ILE A 1 147 ? -4.976 -1.326 16.701 1.00 97.81 147 ILE A O 1
ATOM 1247 N N . GLU A 1 148 ? -6.127 -3.073 15.878 1.00 97.88 148 GLU A N 1
ATOM 1248 C CA . GLU A 1 148 ? -4.993 -3.828 15.342 1.00 97.88 148 GLU A CA 1
ATOM 1249 C C . GLU A 1 148 ? -4.907 -3.597 13.832 1.00 97.88 148 GLU A C 1
ATOM 1251 O O . GLU A 1 148 ? -5.896 -3.737 13.108 1.00 97.88 148 GLU A O 1
ATOM 1256 N N . ILE A 1 149 ? -3.712 -3.286 13.348 1.00 97.31 149 ILE A N 1
ATOM 1257 C CA . ILE A 1 149 ? -3.412 -2.968 11.960 1.00 97.31 149 ILE A CA 1
ATOM 1258 C C . ILE A 1 149 ? -2.394 -3.975 11.453 1.00 97.31 149 ILE A C 1
ATOM 1260 O O . ILE A 1 149 ? -1.271 -4.096 11.933 1.00 97.31 149 ILE A O 1
ATOM 1264 N N . THR A 1 150 ? -2.764 -4.711 10.415 1.00 95.69 150 THR A N 1
ATOM 1265 C CA . THR A 1 150 ? -1.881 -5.730 9.873 1.00 95.69 150 THR A CA 1
ATOM 1266 C C . THR A 1 150 ? -1.924 -5.781 8.361 1.00 95.69 150 THR A C 1
ATOM 1268 O O . THR A 1 150 ? -2.904 -5.414 7.718 1.00 95.69 150 THR A O 1
ATOM 1271 N N . LYS A 1 151 ? -0.838 -6.277 7.774 1.00 92.56 151 LYS A N 1
ATOM 1272 C CA . LYS A 1 151 ? -0.811 -6.651 6.367 1.00 92.56 151 LYS A CA 1
ATOM 1273 C C . LYS A 1 151 ? -1.123 -8.137 6.257 1.00 92.56 151 LYS A C 1
ATOM 1275 O O . LYS A 1 151 ? -0.574 -8.938 7.014 1.00 92.56 151 LYS A O 1
ATOM 1280 N N . LYS A 1 152 ? -1.937 -8.529 5.278 1.00 91.31 152 LYS A N 1
ATOM 1281 C CA . LYS A 1 152 ? -2.100 -9.945 4.944 1.00 91.31 152 LYS A CA 1
ATOM 1282 C C . LYS A 1 152 ? -0.740 -10.563 4.587 1.00 91.31 152 LYS A C 1
ATOM 1284 O O . LYS A 1 152 ? 0.037 -9.994 3.816 1.00 91.31 152 LYS A O 1
ATOM 1289 N N . ASN A 1 153 ? -0.460 -11.751 5.123 1.00 85.25 153 ASN A N 1
ATOM 1290 C CA . ASN A 1 153 ? 0.794 -12.465 4.873 1.00 85.25 153 ASN A CA 1
ATOM 1291 C C . ASN A 1 153 ? 0.953 -12.770 3.383 1.00 85.25 153 ASN A C 1
ATOM 1293 O O . ASN A 1 153 ? 0.074 -13.411 2.814 1.00 85.25 153 ASN A O 1
ATOM 1297 N N . VAL A 1 154 ? 2.064 -12.357 2.768 1.00 85.88 154 VAL A N 1
ATOM 1298 C CA . VAL A 1 154 ? 2.390 -12.653 1.362 1.00 85.88 154 VAL A CA 1
ATOM 1299 C C . VAL A 1 154 ? 3.098 -14.016 1.278 1.00 85.88 154 VAL A C 1
ATOM 1301 O O . VAL A 1 154 ? 4.086 -14.210 1.986 1.00 85.88 154 VAL A O 1
ATOM 1304 N N . PRO A 1 155 ? 2.645 -14.959 0.434 1.00 88.44 155 PRO A N 1
ATOM 1305 C CA . PRO A 1 155 ? 3.278 -16.258 0.277 1.00 88.44 155 PRO A CA 1
ATOM 1306 C C . PRO A 1 155 ? 4.694 -16.124 -0.283 1.00 88.44 155 PRO A C 1
ATOM 1308 O O . PRO A 1 155 ? 4.979 -15.264 -1.123 1.00 88.44 155 PRO A O 1
ATOM 1311 N N . GLU A 1 156 ? 5.592 -17.004 0.150 1.00 89.88 156 GLU A N 1
ATOM 1312 C CA . GLU A 1 156 ? 6.990 -16.995 -0.291 1.00 89.88 156 GLU A CA 1
ATOM 1313 C C . GLU A 1 156 ? 7.111 -17.193 -1.808 1.00 89.88 156 GLU A C 1
ATOM 1315 O O . GLU A 1 156 ? 7.836 -16.467 -2.486 1.00 89.88 156 GLU A O 1
ATOM 1320 N N . ASN A 1 157 ? 6.333 -18.117 -2.369 1.00 89.31 157 ASN A N 1
ATOM 1321 C CA . ASN A 1 157 ? 6.286 -18.366 -3.806 1.00 89.31 157 ASN A CA 1
ATOM 1322 C C . ASN A 1 157 ? 5.719 -17.177 -4.603 1.00 89.31 157 ASN A C 1
ATOM 1324 O O . ASN A 1 157 ? 6.198 -16.934 -5.709 1.00 89.31 157 ASN A O 1
ATOM 1328 N N . TYR A 1 158 ? 4.774 -16.399 -4.053 1.00 90.38 158 TYR A N 1
ATOM 1329 C CA . TYR A 1 158 ? 4.354 -15.128 -4.663 1.00 90.38 158 TYR A CA 1
ATOM 1330 C C . TYR A 1 158 ? 5.516 -14.130 -4.682 1.00 90.38 158 TYR A C 1
ATOM 1332 O O . TYR A 1 158 ? 5.825 -13.540 -5.715 1.00 90.38 158 TYR A O 1
ATOM 1340 N N . THR A 1 159 ? 6.198 -13.979 -3.545 1.00 88.94 159 THR A N 1
ATOM 1341 C CA . THR A 1 159 ? 7.338 -13.061 -3.396 1.00 88.94 159 THR A CA 1
ATOM 1342 C C . THR A 1 159 ? 8.453 -13.402 -4.385 1.00 88.94 159 THR A C 1
ATOM 1344 O O . THR A 1 159 ? 8.975 -12.521 -5.069 1.00 88.94 159 THR A O 1
ATOM 1347 N N . LEU A 1 160 ? 8.780 -14.689 -4.522 1.00 90.12 160 LEU A N 1
ATOM 1348 C CA . LEU A 1 160 ? 9.778 -15.173 -5.470 1.00 90.12 160 LEU A CA 1
ATOM 1349 C C . LEU A 1 160 ? 9.352 -14.941 -6.928 1.00 90.12 160 LEU A C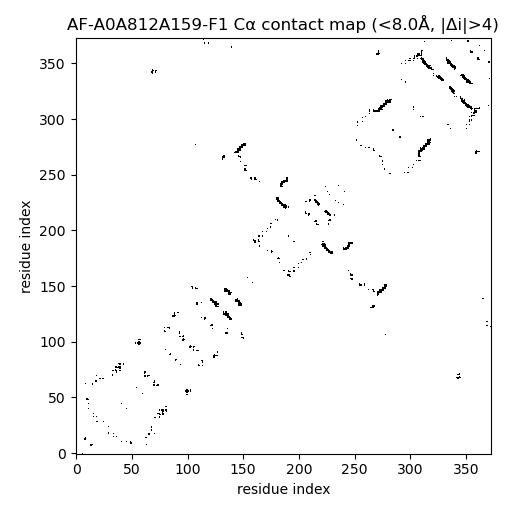 1
ATOM 1351 O O . LEU A 1 160 ? 10.159 -14.471 -7.730 1.00 90.12 160 LEU A O 1
ATOM 1355 N N . ALA A 1 161 ? 8.091 -15.227 -7.268 1.00 91.38 161 ALA A N 1
ATOM 1356 C CA . ALA A 1 161 ? 7.552 -14.998 -8.607 1.00 91.38 161 ALA A CA 1
ATOM 1357 C C . ALA A 1 161 ? 7.587 -13.509 -8.988 1.00 91.38 161 ALA A C 1
ATOM 1359 O O . ALA A 1 161 ? 8.091 -13.163 -10.056 1.00 91.38 161 ALA A O 1
ATOM 1360 N N . SER A 1 162 ? 7.142 -12.626 -8.088 1.00 90.19 162 SER A N 1
ATOM 1361 C CA . SER A 1 162 ? 7.180 -11.172 -8.276 1.00 90.19 162 SER A CA 1
ATOM 1362 C C . SER A 1 162 ? 8.614 -10.653 -8.427 1.00 90.19 162 SER A C 1
ATOM 1364 O O . SER A 1 162 ? 8.896 -9.847 -9.315 1.00 90.19 162 SER A O 1
ATOM 1366 N N . LYS A 1 163 ? 9.562 -11.170 -7.631 1.00 91.19 163 LYS A N 1
ATOM 1367 C CA . LYS A 1 163 ? 10.987 -10.835 -7.764 1.00 91.19 163 LYS A CA 1
ATOM 1368 C C . LYS A 1 163 ? 11.535 -11.214 -9.141 1.00 91.19 163 LYS A C 1
ATOM 1370 O O . LYS A 1 163 ? 12.227 -10.410 -9.762 1.00 91.19 163 LYS A O 1
ATOM 1375 N N . ASN A 1 164 ? 11.223 -12.413 -9.630 1.00 93.75 164 ASN A N 1
ATOM 1376 C CA . ASN A 1 164 ? 11.688 -12.874 -10.940 1.00 93.75 164 ASN A CA 1
ATOM 1377 C C . ASN A 1 164 ? 11.031 -12.102 -12.092 1.00 93.75 164 ASN A C 1
ATOM 1379 O O . ASN A 1 164 ? 11.723 -11.741 -13.041 1.00 93.75 164 ASN A O 1
ATOM 1383 N N . TYR A 1 165 ? 9.740 -11.782 -11.978 1.00 93.50 165 TYR A N 1
ATOM 1384 C CA . TYR A 1 165 ? 9.030 -10.901 -12.907 1.00 93.50 165 TYR A CA 1
ATOM 1385 C C . TYR A 1 165 ? 9.705 -9.525 -13.012 1.00 93.50 165 TYR A C 1
ATOM 1387 O O . TYR A 1 165 ? 10.136 -9.123 -14.093 1.00 93.50 165 TYR A O 1
ATOM 1395 N N . ASN A 1 166 ? 9.898 -8.845 -11.877 1.00 91.06 166 ASN A N 1
ATOM 1396 C CA . ASN A 1 166 ? 10.539 -7.529 -11.836 1.00 91.06 166 ASN A CA 1
ATOM 1397 C C . ASN A 1 166 ? 11.984 -7.574 -12.345 1.00 91.06 166 ASN A C 1
ATOM 1399 O O . ASN A 1 166 ? 12.424 -6.656 -13.031 1.00 91.06 166 ASN A O 1
ATOM 1403 N N . ARG A 1 167 ? 12.725 -8.653 -12.063 1.00 92.38 167 ARG A N 1
ATOM 1404 C CA . ARG A 1 167 ? 14.085 -8.844 -12.586 1.00 92.38 167 ARG A CA 1
ATOM 1405 C C . ARG A 1 167 ? 14.103 -8.890 -14.116 1.00 92.38 167 ARG A C 1
ATOM 1407 O O . ARG A 1 167 ? 14.964 -8.250 -14.715 1.00 92.38 167 ARG A O 1
ATOM 1414 N N . ILE A 1 168 ? 13.155 -9.598 -14.734 1.00 94.31 168 ILE A N 1
ATOM 1415 C CA . ILE A 1 168 ? 13.016 -9.664 -16.196 1.00 94.31 168 ILE A CA 1
ATOM 1416 C C . ILE A 1 168 ? 12.659 -8.289 -16.770 1.00 94.31 168 ILE A C 1
ATOM 1418 O O . ILE A 1 168 ? 13.309 -7.839 -17.712 1.00 94.31 168 ILE A O 1
ATOM 1422 N N . LEU A 1 169 ? 11.671 -7.599 -16.192 1.00 93.56 169 LEU A N 1
ATOM 1423 C CA . LEU A 1 169 ? 11.272 -6.274 -16.672 1.00 93.56 169 LEU A CA 1
ATOM 1424 C C . LEU A 1 169 ? 12.400 -5.252 -16.552 1.00 93.56 169 LEU A C 1
ATOM 1426 O O . LEU A 1 169 ? 12.710 -4.566 -17.521 1.00 93.56 169 LEU A O 1
ATOM 1430 N N . ASN A 1 170 ? 13.055 -5.179 -15.392 1.00 90.75 170 ASN A N 1
ATOM 1431 C CA . ASN A 1 170 ? 14.176 -4.266 -15.171 1.00 90.75 170 ASN A CA 1
ATOM 1432 C C . ASN A 1 170 ? 15.323 -4.548 -16.145 1.00 90.75 170 ASN A C 1
ATOM 1434 O O . ASN A 1 170 ? 15.931 -3.614 -16.668 1.00 90.75 170 ASN A O 1
ATOM 1438 N N . PHE A 1 171 ? 15.597 -5.827 -16.426 1.00 94.00 171 PHE A N 1
ATOM 1439 C CA . PHE A 1 171 ? 16.557 -6.212 -17.453 1.00 94.00 171 PHE A CA 1
ATOM 1440 C C . PHE A 1 171 ? 16.152 -5.657 -18.825 1.00 94.00 171 PHE A C 1
ATOM 1442 O O . PHE A 1 171 ? 16.959 -4.969 -19.450 1.00 94.00 171 PHE A O 1
ATOM 1449 N N . LEU A 1 172 ? 14.914 -5.887 -19.269 1.00 94.19 172 LEU A N 1
ATOM 1450 C CA . LEU A 1 172 ? 14.425 -5.402 -20.562 1.00 94.19 172 LEU A CA 1
ATOM 1451 C C . LEU A 1 172 ? 14.476 -3.876 -20.652 1.00 94.19 172 LEU A C 1
ATOM 1453 O O . LEU A 1 172 ? 15.122 -3.361 -21.562 1.00 94.19 172 LEU A O 1
ATOM 1457 N N . PHE A 1 173 ? 13.929 -3.158 -19.667 1.00 91.25 173 PHE A N 1
ATOM 1458 C CA . PHE A 1 173 ? 14.003 -1.695 -19.601 1.00 91.25 173 PHE A CA 1
ATOM 1459 C C . PHE A 1 173 ? 15.446 -1.192 -19.690 1.00 91.25 173 PHE A C 1
ATOM 1461 O O . PHE A 1 173 ? 15.740 -0.295 -20.477 1.00 91.25 173 PHE A O 1
ATOM 1468 N N . SER A 1 174 ? 16.379 -1.802 -18.950 1.00 88.62 174 SER A N 1
ATOM 1469 C CA . SER A 1 174 ? 17.794 -1.407 -18.999 1.00 88.62 174 SER A CA 1
ATOM 1470 C C . SER A 1 174 ? 18.434 -1.610 -20.377 1.00 88.62 174 SER A C 1
ATOM 1472 O O . SER A 1 174 ? 19.389 -0.919 -20.730 1.00 88.62 174 SER A O 1
ATOM 1474 N N . LYS A 1 175 ? 17.922 -2.564 -21.163 1.00 90.94 175 LYS A N 1
ATOM 1475 C CA . LYS A 1 175 ? 18.461 -2.932 -22.473 1.00 90.94 175 LYS A CA 1
ATOM 1476 C C . LYS A 1 175 ? 17.766 -2.219 -23.630 1.00 90.94 175 LYS A C 1
ATOM 1478 O O . LYS A 1 175 ? 18.370 -2.192 -24.702 1.00 90.94 175 LYS A O 1
ATOM 1483 N N . THR A 1 176 ? 16.575 -1.648 -23.443 1.00 89.56 176 THR A N 1
ATOM 1484 C CA . THR A 1 176 ? 15.799 -0.995 -24.513 1.00 89.56 176 THR A CA 1
ATOM 1485 C C . THR A 1 176 ? 15.777 0.535 -24.428 1.00 89.56 176 THR A C 1
ATOM 1487 O O . THR A 1 176 ? 15.844 1.186 -25.472 1.00 89.56 176 THR A O 1
ATOM 1490 N N . LEU A 1 177 ? 15.779 1.119 -23.219 1.00 78.12 177 LEU A N 1
ATOM 1491 C CA . LEU A 1 177 ? 15.501 2.548 -22.987 1.00 78.12 177 LEU A CA 1
ATOM 1492 C C . LEU A 1 177 ? 16.408 3.516 -23.774 1.00 78.12 177 LEU A C 1
ATOM 1494 O O . LEU A 1 177 ? 15.937 4.528 -24.281 1.00 78.12 177 LEU A O 1
ATOM 1498 N N . GLU A 1 178 ? 17.698 3.203 -23.914 1.00 73.06 178 GLU A N 1
ATOM 1499 C CA . GLU A 1 178 ? 18.691 4.077 -24.569 1.00 73.06 178 GLU A CA 1
ATOM 1500 C C . GLU A 1 178 ? 18.873 3.783 -26.076 1.00 73.06 178 GLU A C 1
ATOM 1502 O O . GLU A 1 178 ? 19.726 4.381 -26.726 1.00 73.06 178 GLU A O 1
ATOM 1507 N N . LYS A 1 179 ? 18.107 2.845 -26.655 1.00 78.38 179 LYS A N 1
ATOM 1508 C CA . LYS A 1 179 ? 18.392 2.259 -27.984 1.00 78.38 179 LYS A CA 1
ATOM 1509 C C . LYS A 1 179 ? 17.280 2.436 -29.027 1.00 78.38 179 LYS A C 1
ATOM 1511 O O . LYS A 1 179 ? 17.297 1.739 -30.036 1.00 78.38 179 LYS A O 1
ATOM 1516 N N . ASN A 1 180 ? 16.316 3.332 -28.795 1.00 90.12 180 ASN A N 1
ATOM 1517 C CA . ASN A 1 180 ? 15.082 3.442 -29.598 1.00 90.12 180 ASN A CA 1
ATOM 1518 C C . ASN A 1 180 ? 14.332 2.097 -29.742 1.00 90.12 180 ASN A C 1
ATOM 1520 O O . ASN A 1 180 ? 13.630 1.854 -30.722 1.00 90.12 180 ASN A O 1
ATOM 1524 N N . LEU A 1 181 ? 14.509 1.204 -28.767 1.00 96.06 181 LEU A N 1
ATOM 1525 C CA . LEU A 1 181 ? 13.792 -0.058 -28.689 1.00 96.06 181 LEU A CA 1
ATOM 1526 C C . LEU A 1 181 ? 12.691 0.050 -27.640 1.00 96.06 181 LEU A C 1
ATOM 1528 O O . LEU A 1 181 ? 12.775 0.842 -26.699 1.00 96.06 181 LEU A O 1
ATOM 1532 N N . ASP A 1 182 ? 11.693 -0.797 -27.797 1.00 96.06 182 ASP A N 1
ATOM 1533 C CA . ASP A 1 182 ? 10.638 -1.051 -26.836 1.00 96.06 182 ASP A CA 1
ATOM 1534 C C . ASP A 1 182 ? 10.329 -2.551 -26.793 1.00 96.06 182 ASP A C 1
ATOM 1536 O O . ASP A 1 182 ? 10.900 -3.338 -27.560 1.00 96.06 182 ASP A O 1
ATOM 1540 N N . PHE A 1 183 ? 9.472 -2.960 -25.863 1.00 96.88 183 PHE A N 1
ATOM 1541 C CA . PHE A 1 183 ? 9.086 -4.355 -25.728 1.00 96.88 183 PHE A CA 1
ATOM 1542 C C . PHE A 1 183 ? 7.645 -4.540 -25.253 1.00 96.88 183 PHE A C 1
ATOM 1544 O O . PHE A 1 183 ? 7.073 -3.706 -24.557 1.00 96.88 183 PHE A O 1
ATOM 1551 N N . CYS A 1 184 ? 7.092 -5.702 -25.584 1.00 97.00 184 CYS A N 1
ATOM 1552 C CA . CYS A 1 184 ? 5.886 -6.246 -24.968 1.00 97.00 184 CYS A CA 1
ATOM 1553 C C . CYS A 1 184 ? 6.223 -7.631 -24.420 1.00 97.00 184 CYS A C 1
ATOM 1555 O O . CYS A 1 184 ? 6.959 -8.380 -25.062 1.00 97.00 184 CYS A O 1
ATOM 1557 N N . CYS A 1 185 ? 5.741 -7.958 -23.225 1.00 96.12 185 CYS A N 1
ATOM 1558 C CA . CYS A 1 185 ? 6.125 -9.167 -22.502 1.00 96.12 185 CYS A CA 1
ATOM 1559 C C . CYS A 1 185 ? 4.923 -9.737 -21.748 1.00 96.12 185 CYS A C 1
ATOM 1561 O O . CYS A 1 185 ? 4.332 -9.053 -20.915 1.00 96.12 185 CYS A O 1
ATOM 1563 N N . ASP A 1 186 ? 4.593 -10.998 -22.005 1.00 95.62 186 ASP A N 1
ATOM 1564 C CA . ASP A 1 186 ? 3.527 -11.726 -21.323 1.00 95.62 186 ASP A CA 1
ATOM 1565 C C . ASP A 1 186 ? 4.088 -13.009 -20.703 1.00 95.62 186 ASP A C 1
ATOM 1567 O O . ASP A 1 186 ? 4.341 -14.002 -21.389 1.00 95.62 186 ASP A O 1
ATOM 1571 N N . ILE A 1 187 ? 4.329 -12.979 -19.390 1.00 94.44 187 ILE A N 1
ATOM 1572 C CA . ILE A 1 187 ? 4.797 -14.141 -18.626 1.00 94.44 187 ILE A CA 1
ATOM 1573 C C . ILE A 1 187 ? 3.588 -15.006 -18.258 1.00 94.44 187 ILE A C 1
ATOM 1575 O O . ILE A 1 187 ? 2.855 -14.712 -17.315 1.00 94.44 187 ILE A O 1
ATOM 1579 N N . GLN A 1 188 ? 3.410 -16.114 -18.977 1.00 93.00 188 GLN A N 1
ATOM 1580 C CA . GLN A 1 188 ? 2.234 -16.988 -18.902 1.00 93.00 188 GLN A CA 1
ATOM 1581 C C . GLN A 1 188 ? 2.152 -17.818 -17.610 1.00 93.00 188 GLN A C 1
ATOM 1583 O O . GLN A 1 188 ? 1.103 -18.387 -17.306 1.00 93.00 188 GLN A O 1
ATOM 1588 N N . ARG A 1 189 ? 3.240 -17.925 -16.837 1.00 92.88 189 ARG A N 1
ATOM 1589 C CA . ARG A 1 189 ? 3.260 -18.611 -15.533 1.00 92.88 189 ARG A CA 1
ATOM 1590 C C . ARG A 1 189 ? 4.410 -18.128 -14.642 1.00 92.88 189 ARG A C 1
ATOM 1592 O O . ARG A 1 189 ? 5.421 -17.667 -15.170 1.00 92.88 189 ARG A O 1
ATOM 1599 N N . PRO A 1 190 ? 4.327 -18.320 -13.312 1.00 93.31 190 PRO A N 1
ATOM 1600 C CA . PRO A 1 190 ? 5.430 -18.030 -12.402 1.00 93.31 190 PRO A CA 1
ATOM 1601 C C . PRO A 1 190 ? 6.734 -18.726 -12.809 1.00 93.31 190 PRO A C 1
ATOM 1603 O O . PRO A 1 190 ? 6.756 -19.925 -13.092 1.00 93.31 190 PRO A O 1
ATOM 1606 N N . LEU A 1 191 ? 7.834 -17.973 -12.799 1.00 93.69 191 LEU A N 1
ATOM 1607 C CA . LEU A 1 191 ? 9.155 -18.458 -13.197 1.00 93.69 191 LEU A CA 1
ATOM 1608 C C . LEU A 1 191 ? 10.056 -18.649 -11.976 1.00 93.69 191 LEU A C 1
ATOM 1610 O O . LEU A 1 191 ? 10.091 -17.812 -11.073 1.00 93.69 191 LEU A O 1
ATOM 1614 N N . SER A 1 192 ? 10.833 -19.734 -11.972 1.00 94.50 192 SER A N 1
ATOM 1615 C CA . SER A 1 192 ? 11.929 -19.919 -11.017 1.00 94.50 192 SER A CA 1
ATOM 1616 C C . SER A 1 192 ? 13.127 -19.037 -11.380 1.00 94.50 192 SER A C 1
ATOM 1618 O O . SER A 1 192 ? 13.296 -18.643 -12.538 1.00 94.50 192 SER A O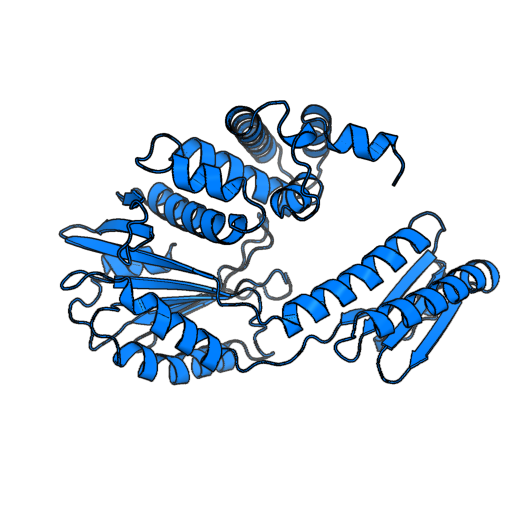 1
ATOM 1620 N N . THR A 1 193 ? 14.006 -18.765 -10.412 1.00 95.19 193 THR A N 1
ATOM 1621 C CA . THR A 1 193 ? 15.188 -17.918 -10.638 1.00 95.19 193 THR A CA 1
ATOM 1622 C C . THR A 1 193 ? 16.086 -18.456 -11.761 1.00 95.19 193 THR A C 1
ATOM 1624 O O . THR A 1 193 ? 16.352 -17.693 -12.691 1.00 95.19 193 THR A O 1
ATOM 1627 N N . PRO A 1 194 ? 16.466 -19.754 -11.797 1.00 96.75 194 PRO A N 1
ATOM 1628 C CA . PRO A 1 194 ? 17.287 -20.281 -12.892 1.00 96.75 194 PRO A CA 1
ATOM 1629 C C . PRO A 1 194 ? 16.608 -20.167 -14.262 1.00 96.75 194 PRO A C 1
ATOM 1631 O O . PRO A 1 194 ? 17.270 -19.931 -15.274 1.00 96.75 194 PRO A O 1
ATOM 1634 N N . ARG A 1 195 ? 15.273 -20.308 -14.314 1.00 95.31 195 ARG A N 1
ATOM 1635 C CA . ARG A 1 195 ? 14.532 -20.168 -15.570 1.00 95.31 195 ARG A CA 1
ATOM 1636 C C . ARG A 1 195 ? 14.495 -18.718 -16.042 1.00 95.31 195 ARG A C 1
ATOM 1638 O O . ARG A 1 195 ? 14.763 -18.476 -17.215 1.00 95.31 195 ARG A O 1
ATOM 1645 N N . SER A 1 196 ? 14.254 -17.771 -15.133 1.00 95.62 196 SER A N 1
ATOM 1646 C CA . SER A 1 196 ? 14.313 -16.334 -15.433 1.00 95.62 196 SER A CA 1
ATOM 1647 C C . SER A 1 196 ? 15.685 -15.922 -15.979 1.00 95.62 196 SER A C 1
ATOM 1649 O O . SER A 1 196 ? 15.770 -15.190 -16.959 1.00 95.62 196 SER A O 1
ATOM 1651 N N . GLU A 1 197 ? 16.770 -16.471 -15.425 1.00 96.31 197 GLU A N 1
ATOM 1652 C CA . GLU A 1 197 ? 18.137 -16.214 -15.892 1.00 96.31 197 GLU A CA 1
ATOM 1653 C C . GLU A 1 197 ? 18.403 -16.779 -17.280 1.00 96.31 197 GLU A C 1
ATOM 1655 O O . GLU A 1 197 ? 19.043 -16.123 -18.101 1.00 96.31 197 GLU A O 1
ATOM 1660 N N . LYS A 1 198 ? 17.891 -17.980 -17.566 1.00 95.94 198 LYS A N 1
ATOM 1661 C CA . LYS A 1 198 ? 17.964 -18.560 -18.908 1.00 95.94 198 LYS A CA 1
ATOM 1662 C C . LYS A 1 198 ? 17.219 -17.693 -19.928 1.00 95.94 198 LYS A C 1
ATOM 1664 O O . LYS A 1 198 ? 17.772 -17.416 -20.984 1.00 95.94 198 LYS A O 1
ATOM 1669 N N . ILE A 1 199 ? 16.010 -17.242 -19.599 1.00 95.00 199 ILE A N 1
ATOM 1670 C CA . ILE A 1 199 ? 15.193 -16.382 -20.468 1.00 95.00 199 ILE A CA 1
ATOM 1671 C C . ILE A 1 199 ? 15.895 -15.046 -20.738 1.00 95.00 199 ILE A C 1
ATOM 1673 O O . ILE A 1 199 ? 16.011 -14.647 -21.891 1.00 95.00 199 ILE A O 1
ATOM 1677 N N . MET A 1 200 ? 16.439 -14.382 -19.712 1.00 96.00 200 MET A N 1
ATOM 1678 C CA . MET A 1 200 ? 17.150 -13.107 -19.896 1.00 96.00 200 MET A CA 1
ATOM 1679 C C . MET A 1 200 ? 18.366 -13.227 -20.829 1.00 96.00 200 MET A C 1
ATOM 1681 O O . MET A 1 200 ? 18.662 -12.290 -21.567 1.00 96.00 200 MET A O 1
ATOM 1685 N N . LYS A 1 201 ? 19.049 -14.381 -20.855 1.00 95.94 201 LYS A N 1
ATOM 1686 C CA . LYS A 1 201 ? 20.130 -14.638 -21.825 1.00 95.94 201 LYS A CA 1
ATOM 1687 C C . LYS A 1 201 ? 19.620 -14.737 -23.262 1.00 95.94 201 LYS A C 1
ATOM 1689 O O . LYS A 1 201 ? 20.312 -14.299 -24.176 1.00 95.94 201 LYS A O 1
ATOM 1694 N N . GLU A 1 202 ? 18.432 -15.298 -23.478 1.00 95.62 202 GLU A N 1
ATOM 1695 C CA . GLU A 1 202 ? 17.803 -15.285 -24.805 1.00 95.62 202 GLU A CA 1
ATOM 1696 C C . GLU A 1 202 ? 17.360 -13.869 -25.186 1.00 95.62 202 GLU A C 1
ATOM 1698 O O . GLU A 1 202 ? 17.563 -13.437 -26.318 1.00 95.62 202 GLU A O 1
ATOM 1703 N N . PHE A 1 203 ? 16.863 -13.096 -24.219 1.00 95.56 203 PHE A N 1
ATOM 1704 C CA . PHE A 1 203 ? 16.460 -11.708 -24.439 1.00 95.56 203 PHE A CA 1
ATOM 1705 C C . PHE A 1 203 ? 17.634 -10.817 -24.829 1.00 95.56 203 PHE A C 1
ATOM 1707 O O . PHE A 1 203 ? 17.477 -9.946 -25.677 1.00 95.56 203 PHE A O 1
ATOM 1714 N N . GLU A 1 204 ? 18.824 -11.053 -24.278 1.00 95.69 204 GLU A N 1
ATOM 1715 C CA . GLU A 1 204 ? 20.028 -10.338 -24.702 1.00 95.69 204 GLU A CA 1
ATOM 1716 C C . GLU A 1 204 ? 20.305 -10.511 -26.200 1.00 95.69 204 GLU A C 1
ATOM 1718 O O . GLU A 1 204 ? 20.587 -9.532 -26.888 1.00 95.69 204 GLU A O 1
ATOM 1723 N N . LYS A 1 205 ? 20.147 -11.731 -26.727 1.00 96.12 205 LYS A N 1
ATOM 1724 C CA . LYS A 1 205 ? 20.311 -12.001 -28.162 1.00 96.12 205 LYS A CA 1
ATOM 1725 C C . LYS A 1 205 ? 19.220 -11.314 -28.985 1.00 96.12 205 LYS A C 1
ATOM 1727 O O . LYS A 1 205 ? 19.536 -10.683 -29.989 1.00 96.12 205 LYS A O 1
ATOM 1732 N N . LEU A 1 206 ? 17.961 -11.396 -28.543 1.00 96.12 206 LEU A N 1
ATOM 1733 C CA . LEU A 1 206 ? 16.826 -10.754 -29.219 1.00 96.12 206 LEU A CA 1
ATOM 1734 C C . LEU A 1 206 ? 16.986 -9.235 -29.291 1.00 96.12 206 LEU A C 1
ATOM 1736 O O . LEU A 1 206 ? 16.709 -8.648 -30.330 1.00 96.12 206 LEU A O 1
ATOM 1740 N N . VAL A 1 207 ? 17.476 -8.596 -28.223 1.00 96.38 207 VAL A N 1
ATOM 1741 C CA . VAL A 1 207 ? 17.755 -7.152 -28.215 1.00 96.38 207 VAL A CA 1
ATOM 1742 C C . VAL A 1 207 ? 18.765 -6.792 -29.298 1.00 96.38 207 VAL A C 1
ATOM 1744 O O . VAL A 1 207 ? 18.564 -5.814 -30.013 1.00 96.38 207 VAL A O 1
ATOM 1747 N N . GLU A 1 208 ? 19.857 -7.547 -29.427 1.00 95.88 208 GLU A N 1
ATOM 1748 C CA . GLU A 1 208 ? 20.878 -7.261 -30.439 1.00 95.88 208 GLU A CA 1
ATOM 1749 C C . GLU A 1 208 ? 20.362 -7.493 -31.865 1.00 95.88 208 GLU A C 1
ATOM 1751 O O . GLU A 1 208 ? 20.636 -6.679 -32.746 1.00 95.88 208 GLU A O 1
ATOM 1756 N N . LEU A 1 209 ? 19.553 -8.533 -32.080 1.00 96.62 209 LEU A N 1
ATOM 1757 C CA . LEU A 1 209 ? 18.912 -8.797 -33.368 1.00 96.62 209 LEU A CA 1
ATOM 1758 C C . LEU A 1 209 ? 17.902 -7.697 -33.740 1.00 96.62 209 LEU A C 1
ATOM 1760 O O . LEU A 1 209 ? 17.994 -7.137 -34.832 1.00 96.62 209 LEU A O 1
ATOM 1764 N N . ALA A 1 210 ? 17.033 -7.289 -32.809 1.00 96.44 210 ALA A N 1
ATOM 1765 C CA . ALA A 1 210 ? 16.005 -6.268 -33.030 1.00 96.44 210 ALA A CA 1
ATOM 1766 C C . ALA A 1 210 ? 16.579 -4.887 -33.391 1.00 96.44 210 ALA A C 1
ATOM 1768 O O . ALA A 1 210 ? 15.938 -4.112 -34.105 1.00 96.44 210 ALA A O 1
ATOM 1769 N N . LYS A 1 211 ? 17.810 -4.564 -32.967 1.00 95.00 211 LYS A N 1
ATOM 1770 C CA . LYS A 1 211 ? 18.501 -3.344 -33.432 1.00 95.00 211 LYS A CA 1
ATOM 1771 C C . LYS A 1 211 ? 18.703 -3.339 -34.946 1.00 95.00 211 LYS A C 1
ATOM 1773 O O . LYS A 1 211 ? 18.639 -2.275 -35.568 1.00 95.00 211 LYS A O 1
ATOM 1778 N N . VAL A 1 212 ? 18.962 -4.510 -35.524 1.00 95.31 212 VAL A N 1
ATOM 1779 C CA . VAL A 1 212 ? 19.248 -4.686 -36.949 1.00 95.31 212 VAL A CA 1
ATOM 1780 C C . VAL A 1 212 ? 17.955 -4.924 -37.723 1.00 95.31 212 VAL A C 1
ATOM 1782 O O . VAL A 1 212 ? 17.651 -4.153 -38.629 1.00 95.31 212 VAL A O 1
ATOM 1785 N N . SER A 1 213 ? 17.173 -5.936 -37.339 1.00 96.31 213 SER A N 1
ATOM 1786 C CA . SER A 1 213 ? 15.950 -6.347 -38.044 1.00 96.31 213 SER A CA 1
ATOM 1787 C C . SER A 1 213 ? 14.766 -5.407 -37.818 1.00 96.31 213 SER A C 1
ATOM 1789 O O . SER A 1 213 ? 13.864 -5.328 -38.646 1.00 96.31 213 SER A O 1
ATOM 1791 N N . GLY A 1 214 ? 14.771 -4.660 -36.714 1.00 96.06 214 GLY A N 1
ATOM 1792 C CA . GLY A 1 214 ? 13.706 -3.739 -36.333 1.00 96.06 214 GLY A CA 1
ATOM 1793 C C . GLY A 1 214 ? 12.600 -4.363 -35.482 1.00 96.06 214 GLY A C 1
ATOM 1794 O O . GLY A 1 214 ? 11.912 -3.614 -34.789 1.00 96.06 214 GLY A O 1
ATOM 1795 N N . ILE A 1 215 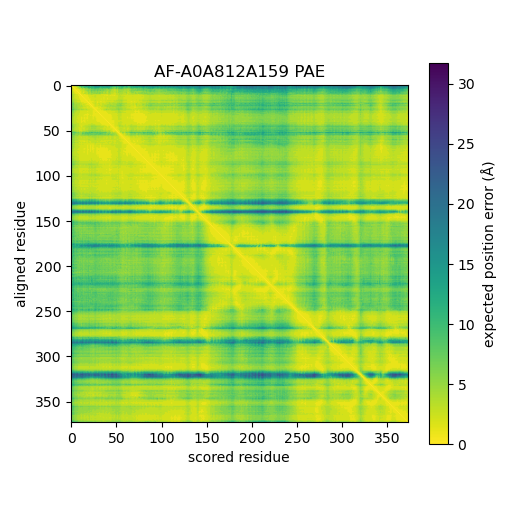? 12.428 -5.685 -35.498 1.00 97.06 215 ILE A N 1
ATOM 1796 C CA . ILE A 1 215 ? 11.488 -6.416 -34.644 1.00 97.06 215 ILE A CA 1
ATOM 1797 C C . ILE A 1 215 ? 11.926 -7.873 -34.516 1.00 97.06 215 ILE A C 1
ATOM 1799 O O . ILE A 1 215 ? 12.245 -8.522 -35.504 1.00 97.06 215 ILE A O 1
ATOM 1803 N N . GLU A 1 216 ? 11.903 -8.386 -33.295 1.00 97.88 216 GLU A N 1
ATOM 1804 C CA . GLU A 1 216 ? 12.154 -9.785 -32.974 1.00 97.88 216 GLU A CA 1
ATOM 1805 C C . GLU A 1 216 ? 11.157 -10.263 -31.932 1.00 97.88 216 GLU A C 1
ATOM 1807 O O . GLU A 1 216 ? 10.621 -9.478 -31.145 1.00 97.88 216 GLU A O 1
ATOM 1812 N N . HIS A 1 217 ? 10.923 -11.567 -31.912 1.00 96.00 217 HIS A N 1
ATOM 1813 C CA . HIS A 1 217 ? 10.007 -12.180 -30.968 1.00 96.00 217 HIS A CA 1
ATOM 1814 C C . HIS A 1 217 ? 10.540 -13.515 -30.467 1.00 96.00 217 HIS A C 1
ATOM 1816 O O . HIS A 1 217 ? 11.339 -14.186 -31.120 1.00 96.00 217 HIS A O 1
ATOM 1822 N N . TYR A 1 218 ? 10.079 -13.905 -29.287 1.00 94.69 218 TYR A N 1
ATOM 1823 C CA . TYR A 1 218 ? 10.337 -15.219 -28.726 1.00 94.69 218 TYR A CA 1
ATOM 1824 C C . TYR A 1 218 ? 9.075 -15.728 -28.047 1.00 94.69 218 TYR A C 1
ATOM 1826 O O . TYR A 1 218 ? 8.528 -15.083 -27.152 1.00 94.69 218 TYR A O 1
ATOM 1834 N N . HIS A 1 219 ? 8.639 -16.896 -28.506 1.00 93.31 219 HIS A N 1
ATOM 1835 C CA . HIS A 1 219 ? 7.444 -17.578 -28.039 1.00 93.31 219 HIS A CA 1
ATOM 1836 C C . HIS A 1 219 ? 7.844 -18.895 -27.394 1.00 93.31 219 H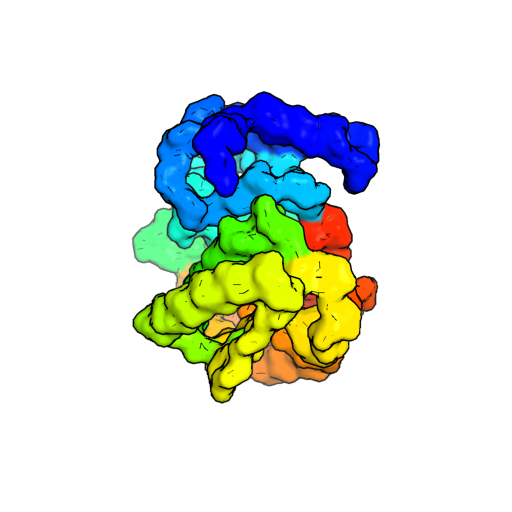IS A C 1
ATOM 1838 O O . HIS A 1 219 ? 8.468 -19.752 -28.024 1.00 93.31 219 HIS A O 1
ATOM 1844 N N . ALA A 1 220 ? 7.481 -19.051 -26.129 1.00 91.50 220 ALA A N 1
ATOM 1845 C CA . ALA A 1 220 ? 7.594 -20.294 -25.391 1.00 91.50 220 ALA A CA 1
ATOM 1846 C C . ALA A 1 220 ? 6.365 -20.462 -24.495 1.00 91.50 220 ALA A C 1
ATOM 1848 O O . ALA A 1 220 ? 5.726 -19.483 -24.125 1.00 91.50 220 ALA A O 1
ATOM 1849 N N . ASP A 1 221 ? 6.091 -21.692 -24.056 1.00 90.06 221 ASP A N 1
ATOM 1850 C CA . ASP A 1 221 ? 4.919 -22.025 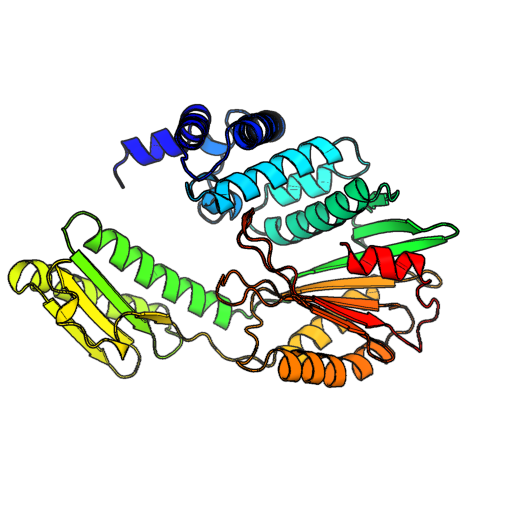-23.224 1.00 90.06 221 ASP A CA 1
ATOM 1851 C C . ASP A 1 221 ? 4.752 -21.156 -21.964 1.00 90.06 221 ASP A C 1
ATOM 1853 O O . ASP A 1 221 ? 3.679 -21.081 -21.372 1.00 90.06 221 ASP A O 1
ATOM 1857 N N . GLU A 1 222 ? 5.832 -20.541 -21.495 1.00 93.75 222 GLU A N 1
ATOM 1858 C CA . GLU A 1 222 ? 5.860 -19.752 -20.267 1.00 93.75 222 GLU A CA 1
ATOM 1859 C C . GLU A 1 222 ? 5.974 -18.243 -20.491 1.00 93.75 222 GLU A C 1
ATOM 1861 O O . GLU A 1 222 ? 5.823 -17.495 -19.525 1.00 93.75 222 GLU A O 1
ATOM 1866 N N . ILE A 1 223 ? 6.309 -17.798 -21.706 1.00 94.81 223 ILE A N 1
ATOM 1867 C CA . ILE A 1 223 ? 6.577 -16.392 -21.992 1.00 94.81 223 ILE A CA 1
ATOM 1868 C C . ILE A 1 223 ? 6.432 -16.084 -23.480 1.00 94.81 223 ILE A C 1
ATOM 1870 O O . ILE A 1 223 ? 6.996 -16.773 -24.329 1.00 94.81 223 ILE A O 1
ATOM 1874 N N . ASP A 1 224 ? 5.736 -14.992 -23.765 1.00 96.06 224 ASP A N 1
ATOM 1875 C CA . ASP A 1 224 ? 5.736 -14.342 -25.068 1.00 96.06 224 ASP A CA 1
ATOM 1876 C C . ASP A 1 224 ? 6.446 -13.001 -24.945 1.00 96.06 224 ASP A C 1
ATOM 1878 O O . ASP A 1 224 ? 6.118 -12.202 -24.067 1.00 96.06 224 ASP A O 1
ATOM 1882 N N . ILE A 1 225 ? 7.408 -12.733 -25.822 1.00 97.19 225 ILE A N 1
ATOM 1883 C CA . ILE A 1 225 ? 8.060 -11.427 -25.886 1.00 97.19 225 ILE A CA 1
ATOM 1884 C C . ILE A 1 225 ? 8.160 -10.932 -27.321 1.00 97.19 225 ILE A C 1
ATOM 1886 O O . ILE A 1 225 ? 8.460 -11.695 -28.239 1.00 97.19 225 ILE A O 1
ATOM 1890 N N . TYR A 1 226 ? 7.978 -9.628 -27.473 1.00 98.06 226 TYR A N 1
ATOM 1891 C CA . TYR A 1 226 ? 8.331 -8.865 -28.659 1.00 98.06 226 TYR A CA 1
ATOM 1892 C C . TYR A 1 226 ? 9.315 -7.778 -28.247 1.00 98.06 226 TYR A C 1
ATOM 1894 O O . TYR A 1 226 ? 9.072 -7.072 -27.270 1.00 98.06 226 TYR A O 1
ATOM 1902 N N . ILE A 1 227 ? 10.409 -7.629 -28.988 1.00 97.81 227 ILE A N 1
ATOM 1903 C CA . ILE A 1 227 ? 11.351 -6.515 -28.858 1.00 97.81 227 ILE A CA 1
ATOM 1904 C C . ILE A 1 227 ? 11.423 -5.838 -30.217 1.00 97.81 227 ILE A C 1
ATOM 1906 O O . ILE A 1 227 ? 11.717 -6.482 -31.220 1.00 97.81 227 ILE A O 1
ATOM 1910 N N . PHE A 1 228 ? 11.134 -4.547 -30.271 1.00 97.50 228 PHE A N 1
ATOM 1911 C CA . PHE A 1 228 ? 10.946 -3.834 -31.531 1.00 97.50 228 PHE A CA 1
ATOM 1912 C C . PHE A 1 228 ? 11.487 -2.416 -31.442 1.00 97.50 228 PHE A C 1
ATOM 1914 O O . PHE A 1 228 ? 11.578 -1.837 -30.363 1.00 97.50 228 PHE A O 1
ATOM 1921 N N . LYS A 1 229 ? 11.848 -1.831 -32.583 1.00 96.50 229 LYS A N 1
ATOM 1922 C CA . LYS A 1 229 ? 12.034 -0.380 -32.675 1.00 96.50 229 LYS A CA 1
ATOM 1923 C C . LYS A 1 229 ? 10.686 0.304 -32.523 1.00 96.50 229 LYS A C 1
ATOM 1925 O O . LYS A 1 229 ? 9.696 -0.214 -33.032 1.00 96.50 229 LYS A O 1
ATOM 1930 N N . ARG A 1 230 ? 10.633 1.457 -31.859 1.00 95.12 230 ARG A N 1
ATOM 1931 C CA . ARG A 1 230 ? 9.364 2.133 -31.518 1.00 95.12 230 ARG A CA 1
ATOM 1932 C C . ARG A 1 230 ? 8.451 2.363 -32.725 1.00 95.12 230 ARG A C 1
ATOM 1934 O O . ARG A 1 230 ? 7.242 2.179 -32.621 1.00 95.12 230 ARG A O 1
ATOM 1941 N N . GLU A 1 231 ? 9.024 2.680 -33.882 1.00 95.50 231 GLU A N 1
ATOM 1942 C CA . GLU A 1 231 ? 8.301 2.845 -35.148 1.00 95.50 231 GLU A CA 1
ATOM 1943 C C . GLU A 1 231 ? 7.597 1.568 -35.650 1.00 95.50 231 GLU A C 1
ATOM 1945 O O . GLU A 1 231 ? 6.665 1.651 -36.448 1.00 95.50 231 GLU A O 1
ATOM 1950 N N . ASN A 1 232 ? 7.993 0.392 -35.159 1.00 96.94 232 ASN A N 1
ATOM 1951 C CA . ASN A 1 232 ? 7.481 -0.907 -35.588 1.00 96.94 232 ASN A CA 1
ATOM 1952 C C . ASN A 1 232 ? 6.392 -1.482 -34.673 1.00 96.94 232 ASN A C 1
ATOM 1954 O O . ASN A 1 232 ? 5.985 -2.621 -34.892 1.00 96.94 232 ASN A O 1
ATOM 1958 N N . ILE A 1 233 ? 5.877 -0.729 -33.693 1.00 95.88 233 ILE A N 1
ATOM 1959 C CA . ILE A 1 233 ? 4.826 -1.211 -32.775 1.00 95.88 233 ILE A CA 1
ATOM 1960 C C . ILE A 1 233 ? 3.589 -1.761 -33.503 1.00 95.88 233 ILE A C 1
ATOM 1962 O O . ILE A 1 233 ? 2.985 -2.733 -33.061 1.00 95.88 233 ILE A O 1
ATOM 1966 N N . SER A 1 234 ? 3.240 -1.196 -34.662 1.00 96.75 234 SER A N 1
ATOM 1967 C CA . SER A 1 234 ? 2.115 -1.647 -35.491 1.00 96.75 234 SER A CA 1
ATOM 1968 C C . SER A 1 234 ? 2.265 -3.075 -36.028 1.00 96.75 234 SER A C 1
ATOM 1970 O O . SER A 1 234 ? 1.268 -3.670 -36.432 1.00 96.75 234 SER A O 1
ATOM 1972 N N . HIS A 1 235 ? 3.480 -3.631 -36.019 1.00 96.56 235 HIS A N 1
ATOM 1973 C CA . HIS A 1 235 ? 3.767 -5.008 -36.423 1.00 96.56 235 HIS A CA 1
ATOM 1974 C C . HIS A 1 235 ? 3.617 -6.009 -35.270 1.00 96.56 235 HIS A C 1
ATOM 1976 O O . HIS A 1 235 ? 3.620 -7.216 -35.507 1.00 96.56 235 HIS A O 1
ATOM 1982 N N . VAL A 1 236 ? 3.482 -5.536 -34.028 1.00 96.81 236 VAL A N 1
ATOM 1983 C CA . VAL A 1 236 ? 3.180 -6.389 -32.875 1.00 96.81 236 VAL A CA 1
ATOM 1984 C C . VAL A 1 236 ? 1.670 -6.649 -32.853 1.00 96.81 236 VAL A C 1
ATOM 1986 O O . VAL A 1 236 ? 0.903 -5.680 -32.894 1.00 96.81 236 VAL A O 1
ATOM 1989 N N . PRO A 1 237 ? 1.204 -7.910 -32.767 1.00 96.62 237 PRO A N 1
ATOM 1990 C CA . PRO A 1 237 ? -0.222 -8.210 -32.647 1.00 96.62 237 PRO A CA 1
ATOM 1991 C C . PRO A 1 237 ? -0.849 -7.458 -31.471 1.00 96.62 237 PRO A C 1
ATOM 1993 O O . PRO A 1 237 ? -0.271 -7.428 -30.385 1.00 96.62 237 PRO A O 1
ATOM 1996 N N . LYS A 1 238 ? -2.019 -6.840 -31.671 1.00 95.19 238 LYS A N 1
ATOM 1997 C CA . LYS A 1 238 ? -2.639 -5.945 -30.674 1.00 95.19 238 LYS A CA 1
ATOM 1998 C C . LYS A 1 238 ? -2.856 -6.633 -29.327 1.00 95.19 238 LYS A C 1
ATOM 2000 O O . LYS A 1 238 ? -2.585 -6.050 -28.288 1.00 95.19 238 LYS A O 1
ATOM 2005 N N . GLU A 1 239 ? -3.287 -7.886 -29.350 1.00 92.88 239 GLU A N 1
ATOM 2006 C CA . GLU A 1 239 ? -3.504 -8.735 -28.178 1.00 92.88 239 GLU A CA 1
ATOM 2007 C C . GLU A 1 239 ? -2.214 -9.085 -27.420 1.00 92.88 239 GLU A C 1
ATOM 2009 O O . GLU A 1 239 ? -2.268 -9.524 -26.274 1.00 92.88 239 GLU A O 1
ATOM 2014 N N . LYS A 1 240 ? -1.050 -8.884 -28.047 1.00 94.06 240 LYS A N 1
ATOM 2015 C CA . LYS A 1 240 ? 0.275 -9.074 -27.450 1.00 94.06 240 LYS A CA 1
ATOM 2016 C C . LYS A 1 240 ? 0.950 -7.762 -27.061 1.00 94.06 240 LYS A C 1
ATOM 2018 O O . LYS A 1 240 ? 2.036 -7.813 -26.491 1.00 94.06 240 LYS A O 1
ATOM 2023 N N . GLN A 1 241 ? 0.329 -6.606 -27.310 1.00 94.81 241 GLN A N 1
ATOM 2024 C CA . GLN A 1 241 ? 0.841 -5.293 -26.901 1.00 94.81 241 GLN A CA 1
ATOM 2025 C C . GLN A 1 241 ? 0.587 -5.026 -25.409 1.00 94.81 241 GLN A C 1
ATOM 2027 O O . GLN A 1 241 ? -0.057 -4.053 -25.024 1.00 94.81 241 GLN A O 1
ATOM 2032 N N . VAL A 1 242 ? 1.069 -5.931 -24.558 1.00 92.06 242 VAL A N 1
ATOM 2033 C CA . VAL A 1 242 ? 0.902 -5.894 -23.104 1.00 92.06 242 VAL A CA 1
ATOM 2034 C C . VAL A 1 242 ? 2.235 -6.146 -22.408 1.00 92.06 242 VAL A C 1
ATOM 2036 O O . VAL A 1 242 ? 3.121 -6.812 -22.945 1.00 92.06 242 VAL A O 1
ATOM 2039 N N . THR A 1 243 ? 2.358 -5.635 -21.186 1.00 92.94 243 THR A N 1
ATOM 2040 C CA . THR A 1 243 ? 3.453 -5.969 -20.272 1.00 92.94 243 THR A CA 1
ATOM 2041 C C . THR A 1 243 ? 2.837 -6.502 -18.990 1.00 92.94 243 THR A C 1
ATOM 2043 O O . THR A 1 243 ? 2.388 -5.730 -18.144 1.00 92.94 243 THR A O 1
ATOM 2046 N N . GLN A 1 244 ? 2.762 -7.825 -18.877 1.00 92.00 244 GLN A N 1
ATOM 2047 C CA . GLN A 1 244 ? 2.078 -8.507 -17.785 1.00 92.00 244 GLN A CA 1
ATOM 2048 C C . GLN A 1 244 ? 2.774 -9.812 -17.394 1.00 92.00 244 GLN A C 1
ATOM 2050 O O . GLN A 1 244 ? 3.584 -10.376 -18.132 1.00 92.00 244 GLN A O 1
ATOM 2055 N N . GLY A 1 245 ? 2.452 -10.313 -16.205 1.00 89.62 245 GLY A N 1
ATOM 2056 C CA . GLY A 1 245 ? 2.932 -11.609 -15.752 1.00 89.62 245 GLY A CA 1
ATOM 2057 C C . GLY A 1 245 ? 1.966 -12.266 -14.787 1.00 89.62 245 GLY A C 1
ATOM 2058 O O . GLY A 1 245 ? 1.461 -11.629 -13.863 1.00 89.62 245 GLY A O 1
ATOM 2059 N N . ARG A 1 246 ? 1.725 -13.561 -14.990 1.00 89.06 246 ARG A N 1
ATOM 2060 C CA . ARG A 1 246 ? 0.841 -14.348 -14.134 1.00 89.06 246 ARG A CA 1
ATOM 2061 C C . ARG A 1 246 ? 1.531 -14.677 -12.817 1.00 89.06 246 ARG A C 1
ATOM 2063 O O . ARG A 1 246 ? 2.608 -15.280 -12.790 1.00 89.06 246 ARG A O 1
ATOM 2070 N N . MET A 1 247 ? 0.888 -14.296 -11.720 1.00 88.69 247 MET A N 1
ATOM 2071 C CA . MET A 1 247 ? 1.310 -14.654 -10.368 1.00 88.69 247 MET A CA 1
ATOM 2072 C C . MET A 1 247 ? 0.704 -16.005 -9.955 1.00 88.69 247 MET A C 1
ATOM 2074 O O . MET A 1 247 ? -0.267 -16.451 -10.568 1.00 88.69 247 MET A O 1
ATOM 2078 N N . PRO A 1 248 ? 1.268 -16.705 -8.952 1.00 87.00 248 PRO A N 1
ATOM 2079 C CA . PRO A 1 248 ? 0.638 -17.915 -8.441 1.00 87.00 248 PRO A CA 1
ATOM 2080 C C . PRO A 1 248 ? -0.730 -17.582 -7.825 1.00 87.00 248 PRO A C 1
ATOM 2082 O O . PRO A 1 248 ? -0.863 -16.570 -7.139 1.00 87.00 248 PRO A O 1
ATOM 2085 N N . ASN A 1 249 ? -1.721 -18.447 -8.046 1.00 84.94 249 ASN A N 1
ATOM 2086 C CA . ASN A 1 249 ? -3.044 -18.312 -7.437 1.00 84.94 249 ASN A CA 1
ATOM 2087 C C . ASN A 1 249 ? -3.016 -18.810 -5.987 1.00 84.94 249 ASN A C 1
ATOM 2089 O O . ASN A 1 249 ? -2.420 -19.850 -5.697 1.00 84.94 249 ASN A O 1
ATOM 2093 N N . PHE A 1 250 ? -3.703 -18.099 -5.095 1.00 84.88 250 PHE A N 1
ATOM 2094 C CA . PHE A 1 250 ? -3.882 -18.493 -3.700 1.00 84.88 250 PHE A CA 1
ATOM 2095 C C . PHE A 1 250 ? -5.338 -18.348 -3.290 1.00 84.88 250 PHE A C 1
ATOM 2097 O O . PHE A 1 250 ? -6.056 -17.501 -3.815 1.00 84.88 250 PHE A O 1
ATOM 2104 N N . ASP A 1 251 ? -5.741 -19.143 -2.305 1.00 88.38 251 ASP A N 1
ATOM 2105 C CA . ASP A 1 251 ? -6.993 -18.923 -1.596 1.00 88.38 251 ASP A CA 1
ATOM 2106 C C . ASP A 1 251 ? -6.828 -17.707 -0.671 1.00 88.38 251 ASP A C 1
ATOM 2108 O O . ASP A 1 251 ? -6.256 -17.785 0.425 1.00 88.38 251 ASP A O 1
ATOM 2112 N N . GLU A 1 252 ? -7.255 -16.547 -1.168 1.00 87.88 252 GLU A N 1
ATOM 2113 C CA . GLU A 1 252 ? -7.115 -15.291 -0.441 1.00 87.88 252 GLU A CA 1
ATOM 2114 C C . GLU A 1 252 ? -8.032 -15.217 0.782 1.00 87.88 252 GLU A C 1
ATOM 2116 O O . GLU A 1 252 ? -7.625 -14.672 1.812 1.00 87.88 252 GLU A O 1
ATOM 2121 N N . ASN A 1 253 ? -9.198 -15.862 0.730 1.00 89.94 253 ASN A N 1
ATOM 2122 C CA . ASN A 1 253 ? -10.127 -15.925 1.853 1.00 89.94 253 ASN A CA 1
ATOM 2123 C C . ASN A 1 253 ? -9.539 -16.758 2.991 1.00 89.94 253 ASN A C 1
ATOM 2125 O O . ASN A 1 253 ? -9.518 -16.309 4.139 1.00 89.94 253 ASN A O 1
ATOM 2129 N N . PHE A 1 254 ? -8.961 -17.924 2.691 1.00 91.19 254 PHE A N 1
ATOM 2130 C CA . PHE A 1 254 ? -8.249 -18.733 3.683 1.00 91.19 254 PHE A CA 1
ATOM 2131 C C . PHE A 1 254 ? -7.098 -17.964 4.350 1.00 91.19 254 PHE A C 1
ATOM 2133 O O . PHE A 1 254 ? -6.886 -18.058 5.566 1.00 91.19 254 PHE A O 1
ATOM 2140 N N . ARG A 1 255 ? -6.358 -17.160 3.578 1.00 92.00 255 ARG A N 1
ATOM 2141 C CA . ARG A 1 255 ? -5.263 -16.333 4.108 1.00 92.00 255 ARG A CA 1
ATOM 2142 C C . ARG A 1 255 ? -5.772 -15.217 5.014 1.00 92.00 255 ARG A C 1
ATOM 2144 O O . ARG A 1 255 ? -5.188 -15.022 6.080 1.00 92.00 255 ARG A O 1
ATOM 2151 N N . ILE A 1 256 ? -6.862 -14.541 4.649 1.00 94.25 256 ILE A N 1
ATOM 2152 C CA . ILE A 1 256 ? -7.520 -13.555 5.519 1.00 94.25 256 ILE A CA 1
ATOM 2153 C C . ILE A 1 256 ? -7.985 -14.221 6.817 1.00 94.25 256 ILE A C 1
ATOM 2155 O O . ILE A 1 256 ? -7.642 -13.732 7.892 1.00 94.25 256 ILE A O 1
ATOM 2159 N N . LYS A 1 257 ? -8.674 -15.368 6.741 1.00 95.00 257 LYS A N 1
ATOM 2160 C CA . LYS A 1 257 ? -9.129 -16.143 7.914 1.00 95.00 257 LYS A CA 1
ATOM 2161 C C . LYS A 1 257 ? -7.964 -16.517 8.835 1.00 95.00 257 LYS A C 1
ATOM 2163 O O . LYS A 1 257 ? -8.047 -16.363 10.052 1.00 95.00 257 LYS A O 1
ATOM 2168 N N . THR A 1 258 ? -6.840 -16.941 8.259 1.00 94.00 258 THR A N 1
ATOM 2169 C CA . THR A 1 258 ? -5.619 -17.271 9.013 1.00 94.00 258 THR A CA 1
ATOM 2170 C C . THR A 1 258 ? -5.013 -16.038 9.688 1.00 94.00 258 THR A C 1
ATOM 2172 O O . THR A 1 258 ? -4.641 -16.098 10.862 1.00 94.00 258 THR A O 1
ATOM 2175 N N . THR A 1 259 ? -4.925 -14.905 8.982 1.00 95.06 259 THR A N 1
ATOM 2176 C CA . THR A 1 259 ? -4.464 -13.639 9.569 1.00 95.06 259 THR A CA 1
ATOM 2177 C C . THR A 1 259 ? -5.389 -13.197 10.701 1.00 95.06 259 THR A C 1
ATOM 2179 O O . THR A 1 259 ? -4.891 -12.890 11.783 1.00 95.06 259 THR A O 1
ATOM 2182 N N . LEU A 1 260 ? -6.709 -13.249 10.499 1.00 95.38 260 LEU A N 1
ATOM 2183 C CA . LEU A 1 260 ? -7.715 -12.944 11.514 1.00 95.38 260 LEU A CA 1
ATOM 2184 C C . LEU A 1 260 ? -7.509 -13.799 12.761 1.00 95.38 260 LEU A C 1
ATOM 2186 O O . LEU A 1 260 ? -7.310 -13.248 13.840 1.00 95.38 260 LEU A O 1
ATOM 2190 N N . LYS A 1 261 ? -7.440 -15.125 12.618 1.00 94.50 261 LYS A N 1
ATOM 2191 C CA . LYS A 1 261 ? -7.208 -16.049 13.736 1.00 94.50 261 LYS A CA 1
ATOM 2192 C C . LYS A 1 261 ? -5.963 -15.696 14.548 1.00 94.50 261 LYS A C 1
ATOM 2194 O O . LYS A 1 261 ? -5.989 -15.716 15.778 1.00 94.50 261 LYS A O 1
ATOM 2199 N N . ASN A 1 262 ? -4.869 -15.364 13.867 1.00 93.50 262 ASN A N 1
ATOM 2200 C CA . ASN A 1 262 ? -3.609 -15.029 14.524 1.00 93.50 262 ASN A CA 1
ATOM 2201 C C . ASN A 1 262 ? -3.673 -13.675 15.243 1.00 93.50 262 ASN A C 1
ATOM 2203 O O . ASN A 1 262 ? -3.095 -13.527 16.323 1.00 93.50 262 ASN A O 1
ATOM 2207 N N . LYS A 1 263 ? -4.373 -12.699 14.658 1.00 94.75 263 LYS A N 1
ATOM 2208 C CA . LYS A 1 263 ? -4.356 -11.295 15.081 1.00 94.75 263 LYS A CA 1
ATOM 2209 C C . LYS A 1 263 ? -5.499 -10.896 16.009 1.00 94.75 263 LYS A C 1
ATOM 2211 O O . LYS A 1 263 ? -5.291 -10.061 16.876 1.00 94.75 263 LYS A O 1
ATOM 2216 N N . ALA A 1 264 ? -6.643 -11.571 15.959 1.00 93.19 264 ALA A N 1
ATOM 2217 C CA . ALA A 1 264 ? -7.747 -11.350 16.898 1.00 93.19 264 ALA A CA 1
ATOM 2218 C C . ALA A 1 264 ? -7.332 -11.586 18.363 1.00 93.19 264 ALA A C 1
ATOM 2220 O O . ALA A 1 264 ? -7.889 -10.995 19.282 1.00 93.19 264 ALA A O 1
ATOM 2221 N N . THR A 1 265 ? -6.303 -12.408 18.593 1.00 90.88 265 THR A N 1
ATOM 2222 C CA . THR A 1 265 ? -5.733 -12.631 19.932 1.00 90.88 265 THR A CA 1
ATOM 2223 C C . THR A 1 265 ? -5.023 -11.414 20.536 1.00 90.88 265 THR A C 1
ATOM 2225 O O . THR A 1 265 ? -4.725 -11.457 21.726 1.00 90.88 265 THR A O 1
ATOM 2228 N N . GLN A 1 266 ? -4.747 -10.365 19.750 1.00 90.69 266 GLN A N 1
ATOM 2229 C CA . GLN A 1 266 ? -4.167 -9.107 20.239 1.00 90.69 266 GLN A CA 1
ATOM 2230 C C . GLN A 1 266 ? -5.221 -8.143 20.790 1.00 90.69 266 GLN A C 1
ATOM 2232 O O . GLN A 1 266 ? -4.867 -7.163 21.428 1.00 90.69 266 GLN A O 1
ATOM 2237 N N . LEU A 1 267 ? -6.509 -8.401 20.547 1.00 91.44 267 LEU A N 1
ATOM 2238 C CA . LEU A 1 267 ? -7.587 -7.513 20.965 1.00 91.44 267 LEU A CA 1
ATOM 2239 C C . LEU A 1 267 ? -7.900 -7.680 22.457 1.00 91.44 267 LEU A C 1
ATOM 2241 O O . LEU A 1 267 ? -7.885 -8.793 23.001 1.00 91.44 267 LEU A O 1
ATOM 2245 N N . GLU A 1 268 ? -8.205 -6.557 23.106 1.00 87.31 268 GLU A N 1
ATOM 2246 C CA . GLU A 1 268 ? -8.561 -6.525 24.521 1.00 87.31 268 GLU A CA 1
ATOM 2247 C C . GLU A 1 268 ? -9.934 -7.157 24.790 1.00 87.31 268 GLU A C 1
ATOM 2249 O O . GLU A 1 268 ? -10.813 -7.207 23.930 1.00 87.31 268 GLU A O 1
ATOM 2254 N N . ASN A 1 269 ? -10.125 -7.652 26.015 1.00 86.88 269 ASN A N 1
ATOM 2255 C CA . ASN A 1 269 ? -11.446 -8.070 26.480 1.00 86.88 269 ASN A CA 1
ATOM 2256 C C . ASN A 1 269 ? -12.272 -6.836 26.871 1.00 86.88 269 ASN A C 1
ATOM 2258 O O . ASN A 1 269 ? -11.720 -5.858 27.371 1.00 86.88 269 ASN A O 1
ATOM 2262 N N . TYR A 1 270 ? -13.599 -6.923 26.751 1.00 89.25 270 TYR A N 1
ATOM 2263 C CA . TYR A 1 270 ? -14.540 -5.922 27.284 1.00 89.25 270 TYR A CA 1
ATOM 2264 C C . TYR A 1 270 ? -14.396 -4.503 26.705 1.00 89.25 270 TYR A C 1
ATOM 2266 O O . TYR A 1 270 ? -14.873 -3.536 27.300 1.00 89.25 270 TYR A O 1
ATOM 2274 N N . SER A 1 271 ? -13.753 -4.365 25.548 1.00 94.06 271 SER A N 1
ATOM 2275 C CA . SER A 1 271 ? -13.720 -3.134 24.758 1.00 94.06 271 SER A CA 1
ATOM 2276 C C . SER A 1 271 ? -13.895 -3.478 23.282 1.00 94.06 271 SER A C 1
ATOM 2278 O O . SER A 1 271 ? -13.572 -4.600 22.887 1.00 94.06 271 SER A O 1
ATOM 2280 N N . PRO A 1 272 ? -14.399 -2.556 22.445 1.00 96.81 272 PRO A N 1
ATOM 2281 C CA . PRO A 1 272 ? -14.520 -2.827 21.028 1.00 96.81 272 PRO A CA 1
ATOM 2282 C C . PRO A 1 272 ? -13.157 -3.052 20.384 1.00 96.81 272 PRO A C 1
ATOM 2284 O O . PRO A 1 272 ? -12.281 -2.186 20.459 1.00 96.81 272 PRO A O 1
ATOM 2287 N N . GLY A 1 273 ? -12.998 -4.210 19.753 1.00 97.31 273 GLY A N 1
ATOM 2288 C CA . GLY A 1 273 ? -11.790 -4.596 19.039 1.00 97.31 273 GLY A CA 1
ATOM 2289 C C . GLY A 1 273 ? -12.005 -4.535 17.532 1.00 97.31 273 GLY A C 1
ATOM 2290 O O . GLY A 1 273 ? -12.939 -5.134 17.003 1.00 97.31 273 GLY A O 1
ATOM 2291 N N . VAL A 1 274 ? -11.133 -3.831 16.822 1.00 98.19 274 VAL A N 1
ATOM 2292 C CA . VAL A 1 274 ? -11.164 -3.720 15.362 1.00 98.19 274 VAL A CA 1
ATOM 2293 C C . VAL A 1 274 ? -9.875 -4.286 14.796 1.00 98.19 274 VAL A C 1
ATOM 2295 O O . VAL A 1 274 ? -8.787 -3.905 15.219 1.00 98.19 274 VAL A O 1
ATOM 2298 N N . LEU A 1 275 ? -9.997 -5.174 13.813 1.00 98.38 275 LEU A N 1
ATOM 2299 C CA . LEU A 1 275 ? -8.862 -5.673 13.045 1.00 98.38 275 LEU A CA 1
ATOM 2300 C C . LEU A 1 275 ? -8.910 -5.097 11.631 1.00 98.38 275 LEU A C 1
ATOM 2302 O O . LEU A 1 275 ? -9.853 -5.378 10.895 1.00 98.38 275 LEU A O 1
ATOM 2306 N N . LEU A 1 276 ? -7.885 -4.346 11.230 1.00 98.25 276 LEU A N 1
ATOM 2307 C CA . LEU A 1 276 ? -7.704 -3.897 9.850 1.00 98.25 276 LEU A CA 1
ATOM 2308 C C . LEU A 1 276 ? -6.638 -4.741 9.159 1.00 98.25 276 LEU A C 1
ATOM 2310 O O . LEU A 1 276 ? -5.484 -4.780 9.582 1.00 98.25 276 LEU A O 1
ATOM 2314 N N . ILE A 1 277 ? -7.024 -5.393 8.067 1.00 97.31 277 ILE A N 1
ATOM 2315 C CA . ILE A 1 277 ? -6.146 -6.176 7.205 1.00 97.31 277 ILE A CA 1
ATOM 2316 C C . ILE A 1 277 ? -5.973 -5.427 5.889 1.00 97.31 277 ILE A C 1
ATOM 2318 O O . ILE A 1 277 ? -6.928 -5.222 5.145 1.00 97.31 277 ILE A O 1
ATOM 2322 N N . PHE A 1 278 ? -4.738 -5.044 5.594 1.00 95.50 278 PHE A N 1
ATOM 2323 C CA . PHE A 1 278 ? -4.351 -4.445 4.324 1.00 95.50 278 PHE A CA 1
ATOM 2324 C C . PHE A 1 278 ? -3.909 -5.522 3.344 1.00 95.50 278 PHE A C 1
ATOM 2326 O O . PHE A 1 278 ? -3.038 -6.348 3.655 1.00 95.50 278 PHE A O 1
ATOM 2333 N N . ASP A 1 279 ? -4.500 -5.491 2.157 1.00 91.69 279 ASP A N 1
ATOM 2334 C CA . ASP A 1 279 ? -4.359 -6.519 1.146 1.00 91.69 279 ASP A CA 1
ATOM 2335 C C . ASP A 1 279 ? -4.033 -5.919 -0.219 1.00 91.69 279 ASP A C 1
ATOM 2337 O O . ASP A 1 279 ? -4.877 -5.300 -0.852 1.00 91.69 279 ASP A O 1
ATOM 2341 N N . ASP A 1 280 ? -2.801 -6.115 -0.677 1.00 85.69 280 ASP A N 1
ATOM 2342 C CA . ASP A 1 280 ? -2.315 -5.648 -1.977 1.00 85.69 280 ASP A CA 1
ATOM 2343 C C . ASP A 1 280 ? -2.272 -6.752 -3.043 1.00 85.69 280 ASP A C 1
ATOM 2345 O O . ASP A 1 280 ? -1.691 -6.551 -4.110 1.00 85.69 280 ASP A O 1
ATOM 2349 N N . LEU A 1 281 ? -2.828 -7.935 -2.748 1.00 81.50 281 LEU A N 1
ATOM 2350 C CA . LEU A 1 281 ? -2.815 -9.087 -3.658 1.00 81.50 281 LEU A CA 1
ATOM 2351 C C . LEU A 1 281 ? -4.204 -9.502 -4.137 1.00 81.50 281 LEU A C 1
ATOM 2353 O O . LEU A 1 281 ? -4.302 -10.300 -5.067 1.00 81.50 281 LEU A O 1
ATOM 2357 N N . ILE A 1 282 ? -5.267 -9.018 -3.496 1.00 79.00 282 ILE A N 1
ATOM 2358 C CA . ILE A 1 282 ? -6.624 -9.252 -3.977 1.00 79.00 282 ILE A CA 1
ATOM 2359 C C . ILE A 1 282 ? -6.844 -8.428 -5.242 1.00 79.00 282 ILE A C 1
ATOM 2361 O O . ILE A 1 282 ? -6.967 -7.205 -5.203 1.00 79.00 282 ILE A O 1
ATOM 2365 N N . TRP A 1 283 ? -6.923 -9.140 -6.360 1.00 70.38 283 TRP A N 1
ATOM 2366 C CA . TRP A 1 283 ? -7.405 -8.613 -7.624 1.00 70.38 283 TRP A CA 1
ATOM 2367 C C . TRP A 1 283 ? -8.871 -9.011 -7.748 1.00 70.38 283 TRP A C 1
ATOM 2369 O O . TRP A 1 283 ? -9.166 -10.207 -7.825 1.00 70.38 283 TRP A O 1
ATOM 2379 N N . PRO A 1 284 ? -9.799 -8.052 -7.688 1.00 63.38 284 PRO A N 1
ATOM 2380 C CA . PRO A 1 284 ? -11.208 -8.375 -7.801 1.00 63.38 284 PRO A CA 1
ATOM 2381 C C . PRO A 1 284 ? -11.526 -8.922 -9.200 1.00 63.38 284 PRO A C 1
ATOM 2383 O O . PRO A 1 284 ? -10.867 -8.576 -10.183 1.00 63.38 284 PRO A O 1
ATOM 2386 N N . SER A 1 285 ? -12.530 -9.797 -9.281 1.00 64.56 285 SER A N 1
ATOM 2387 C CA . SER A 1 285 ? -13.085 -10.248 -10.560 1.00 64.56 285 SER A CA 1
ATOM 2388 C C . SER A 1 285 ? -13.682 -9.080 -11.348 1.00 64.56 285 SER A C 1
ATOM 2390 O O . SER A 1 285 ? -13.982 -8.039 -10.768 1.00 64.56 285 SER A O 1
ATOM 2392 N N . GLU A 1 286 ? -13.925 -9.283 -12.650 1.00 66.56 286 GLU A N 1
ATOM 2393 C CA . GLU A 1 286 ? -14.633 -8.310 -13.503 1.00 66.56 286 GLU A CA 1
ATOM 2394 C C . GLU A 1 286 ? -15.949 -7.832 -12.859 1.00 66.56 286 GLU A C 1
ATOM 2396 O O . GLU A 1 286 ? -16.287 -6.654 -12.938 1.00 66.56 286 GLU A O 1
ATOM 2401 N N . ASP A 1 287 ? -16.647 -8.720 -12.138 1.00 79.25 287 ASP A N 1
ATOM 2402 C CA . ASP A 1 287 ? -17.768 -8.355 -11.272 1.00 79.25 287 ASP A CA 1
ATOM 2403 C C . ASP A 1 287 ? -17.285 -8.059 -9.841 1.00 79.25 287 ASP A C 1
ATOM 2405 O O . ASP A 1 287 ? -17.129 -8.956 -9.002 1.00 79.25 287 ASP A O 1
ATOM 2409 N N . MET A 1 288 ? -17.042 -6.775 -9.568 1.00 78.19 288 MET A N 1
ATOM 2410 C CA . MET A 1 288 ? -16.689 -6.271 -8.237 1.00 78.19 288 MET A CA 1
ATOM 2411 C C . MET A 1 288 ? -17.777 -6.566 -7.199 1.00 78.19 288 MET A C 1
ATOM 2413 O O . MET A 1 288 ? -17.467 -6.816 -6.036 1.00 78.19 288 MET A O 1
ATOM 2417 N N . GLU A 1 289 ? -19.054 -6.498 -7.577 1.00 77.69 289 GLU A N 1
ATOM 2418 C CA . GLU A 1 289 ? -20.160 -6.647 -6.630 1.00 77.69 289 GLU A CA 1
ATOM 2419 C C . GLU A 1 289 ? -20.250 -8.078 -6.123 1.00 77.69 289 GLU A C 1
ATOM 2421 O O . GLU A 1 289 ? -20.328 -8.311 -4.912 1.00 77.69 289 GLU A O 1
ATOM 2426 N N . LEU A 1 290 ? -20.191 -9.031 -7.051 1.00 83.25 290 LEU A N 1
ATOM 2427 C CA . LEU A 1 290 ? -20.143 -10.447 -6.732 1.00 83.25 290 LEU A CA 1
ATOM 2428 C C . LEU A 1 290 ? -18.896 -10.775 -5.909 1.00 83.25 290 LEU A C 1
ATOM 2430 O O . LEU A 1 290 ? -18.994 -11.520 -4.934 1.00 83.25 290 LEU A O 1
ATOM 2434 N N . PHE A 1 291 ? -17.751 -10.168 -6.240 1.00 86.44 291 PHE A N 1
ATOM 2435 C CA . PHE A 1 291 ? -16.528 -10.303 -5.452 1.00 86.44 291 PHE A CA 1
ATOM 2436 C C . PHE A 1 291 ? -16.743 -9.892 -3.986 1.00 86.44 291 PHE A C 1
ATOM 2438 O O . PHE A 1 291 ? -16.469 -10.679 -3.079 1.00 86.44 291 PHE A O 1
ATOM 2445 N N . TYR A 1 292 ? -17.278 -8.691 -3.741 1.00 86.88 292 TYR A N 1
ATOM 2446 C CA . TYR A 1 292 ? -17.527 -8.202 -2.383 1.00 86.88 292 TYR A CA 1
ATOM 2447 C C . TYR A 1 292 ? -18.527 -9.065 -1.621 1.00 86.88 292 TYR A C 1
ATOM 2449 O O . TYR A 1 292 ? -18.312 -9.344 -0.443 1.00 86.88 292 TYR A O 1
ATOM 2457 N N . LYS A 1 293 ? -19.603 -9.495 -2.286 1.00 86.25 293 LYS A N 1
ATOM 2458 C CA . LYS A 1 293 ? -20.605 -10.373 -1.683 1.00 86.25 293 LYS A CA 1
ATOM 2459 C C . LYS A 1 293 ? -19.986 -11.705 -1.253 1.00 86.25 293 LYS A C 1
ATOM 2461 O O . LYS A 1 293 ? -20.136 -12.085 -0.099 1.00 86.25 293 LYS A O 1
ATOM 2466 N N . ASN A 1 294 ? -19.237 -12.361 -2.138 1.00 89.25 294 ASN A N 1
ATOM 2467 C CA . ASN A 1 294 ? -18.590 -13.640 -1.837 1.00 89.25 294 ASN A CA 1
ATOM 2468 C C . ASN A 1 294 ? -17.560 -13.501 -0.706 1.00 89.25 294 ASN A C 1
ATOM 2470 O O . ASN A 1 294 ? -17.502 -14.342 0.187 1.00 89.25 294 ASN A O 1
ATOM 2474 N N . LEU A 1 295 ? -16.781 -12.412 -0.713 1.00 91.19 295 LEU A N 1
ATOM 2475 C CA . LEU A 1 295 ? -15.825 -12.111 0.352 1.00 91.19 295 LEU A CA 1
ATOM 2476 C C . LEU A 1 295 ? -16.526 -11.968 1.712 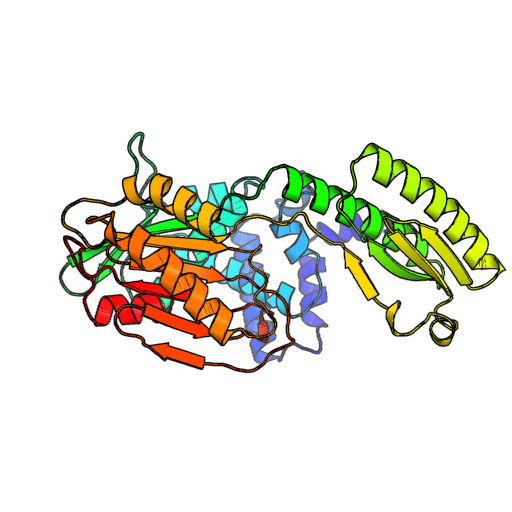1.00 91.19 295 LEU A C 1
ATOM 2478 O O . LEU A 1 295 ? -16.051 -12.507 2.709 1.00 91.19 295 LEU A O 1
ATOM 2482 N N . VAL A 1 296 ? -17.659 -11.262 1.761 1.00 93.94 296 VAL A N 1
ATOM 2483 C CA . VAL A 1 296 ? -18.463 -11.109 2.982 1.00 93.94 296 VAL A CA 1
ATOM 2484 C C . VAL A 1 296 ? -19.043 -12.446 3.431 1.00 93.94 296 VAL A C 1
ATOM 2486 O O . VAL A 1 296 ? -18.834 -12.823 4.583 1.00 93.94 296 VAL A O 1
ATOM 2489 N N . ASP A 1 297 ? -19.732 -13.162 2.537 1.00 91.75 297 ASP A N 1
ATOM 2490 C CA . ASP A 1 297 ? -20.417 -14.424 2.844 1.00 91.75 297 ASP A CA 1
ATOM 2491 C C . ASP A 1 297 ? -19.441 -15.454 3.441 1.00 91.75 297 ASP A C 1
ATOM 2493 O O . ASP A 1 297 ? -19.777 -16.183 4.374 1.00 91.75 297 ASP A O 1
ATOM 2497 N N . GLU A 1 298 ? -18.194 -15.475 2.962 1.00 91.94 298 GLU A N 1
ATOM 2498 C CA . GLU A 1 298 ? -17.168 -16.375 3.480 1.00 91.94 298 GLU A CA 1
ATOM 2499 C C . GLU A 1 298 ? -16.516 -15.930 4.791 1.00 91.94 298 GLU A C 1
ATOM 2501 O O . GLU A 1 298 ? -16.062 -16.789 5.557 1.00 91.94 298 GLU A O 1
ATOM 2506 N N . LEU A 1 299 ? -16.384 -14.623 5.025 1.00 95.88 299 LEU A N 1
ATOM 2507 C CA . LEU A 1 299 ? -15.667 -14.085 6.183 1.00 95.88 299 LEU A CA 1
ATOM 2508 C C . LEU A 1 299 ? -16.568 -13.849 7.392 1.00 95.88 299 LEU A C 1
ATOM 2510 O O . LEU A 1 299 ? -16.063 -13.947 8.508 1.00 95.88 299 LEU A O 1
ATOM 2514 N N . VAL A 1 300 ? -17.866 -13.582 7.202 1.00 96.06 300 VAL A N 1
ATOM 2515 C CA . VAL A 1 300 ? -18.833 -13.357 8.293 1.00 96.06 300 VAL A CA 1
ATOM 2516 C C . VAL A 1 300 ? -18.781 -14.491 9.309 1.00 96.06 300 VAL A C 1
ATOM 2518 O O . VAL A 1 300 ? -18.531 -14.232 10.480 1.00 96.06 300 VAL A O 1
ATOM 2521 N N . VAL A 1 301 ? -18.883 -15.744 8.856 1.00 94.25 301 VAL A N 1
ATOM 2522 C CA . VAL A 1 301 ? -18.863 -16.914 9.751 1.00 94.25 301 VAL A CA 1
ATOM 2523 C C . VAL A 1 301 ? -17.577 -16.958 10.577 1.00 94.25 301 VAL A C 1
ATOM 2525 O O . VAL A 1 301 ? -17.611 -17.231 11.769 1.00 94.25 301 VAL A O 1
ATOM 2528 N N . THR A 1 302 ? -16.428 -16.646 9.969 1.00 96.19 302 THR A N 1
ATOM 2529 C CA . THR A 1 302 ? -15.156 -16.609 10.701 1.00 96.19 302 THR A CA 1
ATOM 2530 C C . THR A 1 302 ? -15.085 -15.434 11.668 1.00 96.19 302 THR A C 1
ATOM 2532 O O . THR A 1 302 ? -14.530 -15.592 12.743 1.00 96.19 302 THR A O 1
ATOM 2535 N N . VAL A 1 303 ? -15.622 -14.262 11.325 1.00 97.56 303 VAL A N 1
ATOM 2536 C CA . VAL A 1 303 ? -15.658 -13.094 12.223 1.00 97.56 303 VAL A CA 1
ATOM 2537 C C . VAL A 1 303 ? -16.483 -13.397 13.477 1.00 97.56 303 VAL A C 1
ATOM 2539 O O . VAL A 1 303 ? -16.050 -13.073 14.582 1.00 97.56 303 VAL A O 1
ATOM 2542 N N . GLU A 1 304 ? -17.616 -14.076 13.313 1.00 96.69 304 GLU A N 1
ATOM 2543 C CA . GLU A 1 304 ? -18.542 -14.449 14.389 1.00 96.69 304 GLU A CA 1
ATOM 2544 C C . GLU A 1 304 ? -17.924 -15.403 15.431 1.00 96.69 304 GLU A C 1
ATOM 2546 O O . GLU A 1 304 ? -18.345 -15.410 16.586 1.00 96.69 304 GLU A O 1
ATOM 2551 N N . GLU A 1 305 ? -16.865 -16.144 15.081 1.00 96.75 305 GLU A N 1
ATOM 2552 C CA . GLU A 1 305 ? -16.138 -17.028 16.008 1.00 96.75 305 GLU A CA 1
ATOM 2553 C C . GLU A 1 305 ? -15.276 -16.279 17.048 1.00 96.75 305 GLU A C 1
ATOM 2555 O O . GLU A 1 305 ? -14.746 -16.906 17.971 1.00 96.75 305 GLU A O 1
ATOM 2560 N N . TYR A 1 306 ? -15.109 -14.955 16.929 1.00 97.25 306 TYR A N 1
ATOM 2561 C CA . TYR A 1 306 ? -14.218 -14.165 17.789 1.00 97.25 306 TYR A CA 1
ATOM 2562 C C . TYR A 1 306 ? -14.977 -13.065 18.548 1.00 97.25 306 TYR A C 1
ATOM 2564 O O . TYR A 1 306 ? -15.007 -11.923 18.090 1.00 97.25 306 TYR A O 1
ATOM 2572 N N . PRO A 1 307 ? -15.503 -13.338 19.759 1.00 96.25 307 PRO A N 1
ATOM 2573 C CA . PRO A 1 307 ? -16.278 -12.361 20.536 1.00 96.25 307 PRO A CA 1
ATOM 2574 C C . PRO A 1 307 ? -15.541 -11.050 20.864 1.00 96.25 307 PRO A C 1
ATOM 2576 O O . PRO A 1 307 ? -16.163 -10.002 21.007 1.00 96.25 307 PRO A O 1
ATOM 2579 N N . LYS A 1 308 ? -14.202 -11.063 20.921 1.00 95.75 308 LYS A N 1
ATOM 2580 C CA . LYS A 1 308 ? -13.395 -9.840 21.125 1.00 95.75 308 LYS A CA 1
ATOM 2581 C C . LYS A 1 308 ? -13.336 -8.922 19.900 1.00 95.75 308 LYS A C 1
ATOM 2583 O O . LYS A 1 308 ? -12.899 -7.779 20.004 1.00 95.75 308 LYS A O 1
ATOM 2588 N N . LEU A 1 309 ? -13.684 -9.439 18.725 1.00 97.94 309 LEU A N 1
ATOM 2589 C CA . LEU A 1 309 ? -13.621 -8.719 17.462 1.00 97.94 309 LEU A CA 1
ATOM 2590 C C . LEU A 1 309 ? -14.986 -8.101 17.182 1.00 97.94 309 LEU A C 1
ATOM 2592 O O . LEU A 1 309 ? -15.918 -8.805 16.821 1.00 97.94 309 LEU A O 1
ATOM 2596 N N . SER A 1 310 ? -15.097 -6.787 17.305 1.00 97.94 310 SER A N 1
ATOM 2597 C CA . SER A 1 310 ? -16.309 -6.026 16.991 1.00 97.94 310 SER A CA 1
ATOM 2598 C C . SER A 1 310 ? -16.464 -5.771 15.497 1.00 97.94 310 SER A C 1
ATOM 2600 O O . SER A 1 310 ? -17.586 -5.737 14.990 1.00 97.94 310 SER A O 1
ATOM 2602 N N . ALA A 1 311 ? -15.347 -5.593 14.784 1.00 98.38 311 ALA A N 1
ATOM 2603 C CA . ALA A 1 311 ? -15.352 -5.496 13.331 1.00 98.38 311 ALA A CA 1
ATOM 2604 C C . ALA A 1 311 ? -14.037 -5.943 12.690 1.00 98.38 311 ALA A C 1
ATOM 2606 O O . ALA A 1 311 ? -12.947 -5.666 13.195 1.00 98.38 311 ALA A O 1
ATOM 2607 N N . LEU A 1 312 ? -14.156 -6.556 11.515 1.00 98.50 312 LEU A N 1
ATOM 2608 C CA . LEU A 1 312 ? -13.058 -6.781 10.583 1.00 98.50 312 LEU A CA 1
ATOM 2609 C C . LEU A 1 312 ? -13.135 -5.748 9.459 1.00 98.50 312 LEU A C 1
ATOM 2611 O O . LEU A 1 312 ? -14.179 -5.600 8.831 1.00 98.50 312 LEU A O 1
ATOM 2615 N N . VAL A 1 313 ? -12.024 -5.088 9.149 1.00 98.00 313 VAL A N 1
ATOM 2616 C CA . VAL A 1 313 ? -11.893 -4.237 7.964 1.00 98.00 313 VAL A CA 1
ATOM 2617 C C . VAL A 1 313 ? -10.855 -4.844 7.030 1.00 98.00 313 VAL A C 1
ATOM 2619 O O . VAL A 1 313 ? -9.706 -5.020 7.419 1.00 98.00 313 VAL A O 1
ATOM 2622 N N . VAL A 1 314 ? -11.233 -5.149 5.792 1.00 96.94 314 VAL A N 1
ATOM 2623 C CA . VAL A 1 314 ? -10.306 -5.624 4.753 1.00 96.94 314 VAL A CA 1
ATOM 2624 C C . VAL A 1 314 ? -10.136 -4.516 3.722 1.00 96.94 314 VAL A C 1
ATOM 2626 O O . VAL A 1 314 ? -11.077 -4.238 2.979 1.00 96.94 314 VAL A O 1
ATOM 2629 N N . TYR A 1 315 ? -8.962 -3.878 3.675 1.00 94.69 315 TYR A N 1
ATOM 2630 C CA . TYR A 1 315 ? -8.602 -2.952 2.596 1.00 94.69 315 TYR A CA 1
ATOM 2631 C C . TYR A 1 315 ? -8.071 -3.722 1.404 1.00 94.69 315 TYR A C 1
ATOM 2633 O O . TYR A 1 315 ? -7.155 -4.527 1.548 1.00 94.69 315 TYR A O 1
ATOM 2641 N N . ILE A 1 316 ? -8.603 -3.406 0.231 1.00 91.25 316 ILE A N 1
ATOM 2642 C CA . ILE A 1 316 ? -8.190 -3.974 -1.046 1.00 91.25 316 ILE A CA 1
ATOM 2643 C C . ILE A 1 316 ? -7.406 -2.885 -1.780 1.00 91.25 316 ILE A C 1
ATOM 2645 O O . ILE A 1 316 ? -7.974 -1.956 -2.356 1.00 91.25 316 ILE A O 1
ATOM 2649 N N . GLU A 1 317 ? -6.083 -2.956 -1.702 1.00 86.12 317 GLU A N 1
ATOM 2650 C CA . GLU A 1 317 ? -5.157 -1.985 -2.277 1.00 86.12 317 GLU A CA 1
ATOM 2651 C C . GLU A 1 317 ? -4.914 -2.333 -3.753 1.00 86.12 317 GLU A C 1
ATOM 2653 O O . GLU A 1 317 ? -4.136 -3.225 -4.084 1.00 86.12 317 GLU A O 1
ATOM 2658 N N . THR A 1 318 ? -5.581 -1.611 -4.653 1.00 78.00 318 THR A N 1
ATOM 2659 C CA . THR A 1 318 ? -5.401 -1.713 -6.105 1.00 78.00 318 THR A CA 1
ATOM 2660 C C . THR A 1 318 ? -4.914 -0.374 -6.646 1.00 78.00 318 THR A C 1
ATOM 2662 O O . THR A 1 318 ? -5.486 0.671 -6.331 1.00 78.00 318 THR A O 1
ATOM 2665 N N . TYR A 1 319 ? -3.894 -0.405 -7.503 1.00 67.00 319 TYR A N 1
ATOM 2666 C CA . TYR A 1 319 ? -3.304 0.786 -8.135 1.00 67.00 319 TYR A CA 1
ATOM 2667 C C . TYR A 1 319 ? -3.794 1.006 -9.577 1.00 67.00 319 TYR A C 1
ATOM 2669 O O . TYR A 1 319 ? -3.168 1.721 -10.356 1.00 67.00 319 TYR A O 1
ATOM 2677 N N . SER A 1 320 ? -4.893 0.355 -9.966 1.00 59.31 320 SER A N 1
ATOM 2678 C CA . SER A 1 320 ? -5.442 0.428 -11.317 1.00 59.31 320 SER A CA 1
ATOM 2679 C C . SER A 1 320 ? -6.513 1.513 -11.430 1.00 59.31 320 SER A C 1
ATOM 2681 O O . SER A 1 320 ? -7.559 1.425 -10.793 1.00 59.31 320 SER A O 1
ATOM 2683 N N . ALA A 1 321 ? -6.267 2.493 -12.300 1.00 52.41 321 ALA A N 1
ATOM 2684 C CA . ALA A 1 321 ? -7.135 3.639 -12.583 1.00 52.41 321 ALA A CA 1
ATOM 2685 C C . ALA A 1 321 ? -8.356 3.317 -13.473 1.00 52.41 321 ALA A C 1
ATOM 2687 O O . ALA A 1 321 ? -8.947 4.226 -14.046 1.00 52.41 321 ALA A O 1
ATOM 2688 N N . PHE A 1 322 ? -8.691 2.039 -13.669 1.00 55.53 322 PHE A N 1
ATOM 2689 C CA . PHE A 1 322 ? -9.613 1.629 -14.735 1.00 55.53 322 PHE A CA 1
ATOM 2690 C C . PHE A 1 322 ? -11.093 1.739 -14.375 1.00 55.53 322 PHE A C 1
ATOM 2692 O O . PHE A 1 322 ? -11.931 1.469 -15.229 1.00 55.53 322 PHE A O 1
ATOM 2699 N N . ASP A 1 323 ? -11.425 2.134 -13.147 1.00 62.28 323 ASP A N 1
ATOM 2700 C CA . ASP A 1 323 ? -12.806 2.119 -12.693 1.00 62.28 323 ASP A CA 1
ATOM 2701 C C . ASP A 1 323 ? -13.098 3.305 -11.764 1.00 62.28 323 ASP A C 1
ATOM 2703 O O . ASP A 1 323 ? -12.709 3.327 -10.593 1.00 62.28 323 ASP A O 1
ATOM 2707 N N . ASP A 1 324 ? -13.747 4.321 -12.335 1.00 68.31 324 ASP A N 1
ATOM 2708 C CA . ASP A 1 324 ? -14.194 5.528 -11.636 1.00 68.31 324 ASP A CA 1
ATOM 2709 C C . ASP A 1 324 ? -15.482 5.297 -10.827 1.00 68.31 324 ASP A C 1
ATOM 2711 O O . ASP A 1 324 ? -15.934 6.211 -10.127 1.00 68.31 324 ASP A O 1
ATOM 2715 N N . ASP A 1 325 ? -16.077 4.097 -10.881 1.00 80.38 325 ASP A N 1
ATOM 2716 C CA . ASP A 1 325 ? -17.307 3.831 -10.151 1.00 80.38 325 ASP A CA 1
ATOM 2717 C C . ASP A 1 325 ? -17.029 3.817 -8.650 1.00 80.38 325 ASP A C 1
ATOM 2719 O O . ASP A 1 325 ? -16.326 2.961 -8.101 1.00 80.38 325 ASP A O 1
ATOM 2723 N N . THR A 1 326 ? -17.633 4.782 -7.965 1.00 86.62 326 THR A N 1
ATOM 2724 C CA . THR A 1 326 ? -17.635 4.853 -6.507 1.00 86.62 326 THR A CA 1
ATOM 2725 C C . THR A 1 326 ? -18.959 4.327 -5.980 1.00 86.62 326 THR A C 1
ATOM 2727 O O . THR A 1 326 ? -20.025 4.656 -6.501 1.00 86.62 326 THR A O 1
ATOM 2730 N N . PHE A 1 327 ? -18.915 3.516 -4.927 1.00 90.25 327 PHE A N 1
ATOM 2731 C CA . PHE A 1 327 ? -20.128 3.118 -4.227 1.00 90.25 327 PHE A CA 1
ATOM 2732 C C . PHE A 1 327 ? -19.872 2.892 -2.744 1.00 90.25 327 PHE A C 1
ATOM 2734 O O . PHE A 1 327 ? -18.773 2.550 -2.311 1.00 90.25 327 PHE A O 1
ATOM 2741 N N . MET A 1 328 ? -20.942 3.017 -1.969 1.00 93.44 328 MET A N 1
ATOM 2742 C CA . MET A 1 328 ? -21.016 2.522 -0.605 1.00 93.44 328 MET A CA 1
ATOM 2743 C C . MET A 1 328 ? -22.299 1.709 -0.478 1.00 93.44 328 MET A C 1
ATOM 2745 O O . MET A 1 328 ? -23.385 2.209 -0.766 1.00 93.44 328 MET A O 1
ATOM 2749 N N . ARG A 1 329 ? -22.173 0.449 -0.071 1.00 91.75 329 ARG A N 1
ATOM 2750 C CA . ARG A 1 329 ? -23.300 -0.462 0.136 1.00 91.75 329 ARG A CA 1
ATOM 2751 C C . ARG A 1 329 ? -23.304 -0.947 1.566 1.00 91.75 329 ARG A C 1
ATOM 2753 O O . ARG A 1 329 ? -22.263 -1.339 2.079 1.00 91.75 329 ARG A O 1
ATOM 2760 N N . THR A 1 330 ? -24.482 -0.959 2.167 1.00 94.88 330 THR A N 1
ATOM 2761 C CA . THR A 1 330 ? -24.698 -1.445 3.527 1.00 94.88 330 THR A CA 1
ATOM 2762 C C . THR A 1 330 ? -25.573 -2.688 3.452 1.00 94.88 330 THR A C 1
ATOM 2764 O O . THR A 1 330 ? -26.695 -2.620 2.953 1.00 94.88 330 THR A O 1
ATOM 2767 N N . GLY A 1 331 ? -25.047 -3.820 3.913 1.00 92.25 331 GLY A N 1
ATOM 2768 C CA . GLY A 1 331 ? -25.818 -5.035 4.171 1.00 92.25 331 GLY A CA 1
ATOM 2769 C C . GLY A 1 331 ? -26.242 -5.133 5.637 1.00 92.25 331 GLY A C 1
ATOM 2770 O O . GLY A 1 331 ? -26.101 -4.175 6.395 1.00 92.25 331 GLY A O 1
ATOM 2771 N N . LYS A 1 332 ? -26.743 -6.303 6.060 1.00 91.25 332 LYS A N 1
ATOM 2772 C CA . LYS A 1 332 ? -27.189 -6.532 7.452 1.00 91.25 332 LYS A CA 1
ATOM 2773 C C . LYS A 1 332 ? -26.055 -6.299 8.461 1.00 91.25 332 LYS A C 1
ATOM 2775 O O . LYS A 1 332 ? -26.248 -5.644 9.476 1.00 91.25 332 LYS A O 1
ATOM 2780 N N . ASN A 1 333 ? -24.887 -6.852 8.165 1.00 94.00 333 ASN A N 1
ATOM 2781 C CA . ASN A 1 333 ? -23.727 -6.961 9.049 1.00 94.00 333 ASN A CA 1
ATOM 2782 C C . ASN A 1 333 ? -22.423 -6.589 8.324 1.00 94.00 333 ASN A C 1
ATOM 2784 O O . ASN A 1 333 ? -21.337 -6.965 8.752 1.00 94.00 333 ASN A O 1
ATOM 2788 N N . TYR A 1 334 ? -22.505 -5.842 7.220 1.00 96.81 334 TYR A N 1
ATOM 2789 C CA . TYR A 1 334 ? -21.317 -5.373 6.513 1.00 96.81 334 TYR A CA 1
ATOM 2790 C C . TYR A 1 334 ? -21.544 -4.056 5.769 1.00 96.81 334 TYR A C 1
ATOM 2792 O O . TYR A 1 334 ? -22.675 -3.677 5.459 1.00 96.81 334 TYR A O 1
ATOM 2800 N N . ILE A 1 335 ? -20.445 -3.376 5.448 1.00 96.75 335 ILE A N 1
ATOM 2801 C CA . ILE A 1 335 ? -20.397 -2.193 4.593 1.00 96.75 335 ILE A CA 1
ATOM 2802 C C . ILE A 1 335 ? -19.282 -2.396 3.563 1.00 96.75 335 ILE A C 1
ATOM 2804 O O . ILE A 1 335 ? -18.126 -2.587 3.934 1.00 96.75 335 ILE A O 1
ATOM 2808 N N . SER A 1 336 ? -19.605 -2.325 2.275 1.00 94.75 336 SER A N 1
ATOM 2809 C CA . SER A 1 336 ? -18.625 -2.354 1.184 1.00 94.75 336 SER A CA 1
ATOM 2810 C C . SER A 1 336 ? -18.461 -0.955 0.614 1.00 94.75 336 SER A C 1
ATOM 2812 O O . SER A 1 336 ? -19.445 -0.313 0.245 1.00 94.75 336 SER A O 1
ATOM 2814 N N . ILE A 1 337 ? -17.223 -0.486 0.539 1.00 92.88 337 ILE A N 1
ATOM 2815 C CA . ILE A 1 337 ? -16.867 0.820 -0.004 1.00 92.88 337 ILE A CA 1
ATOM 2816 C C . ILE A 1 337 ? -15.930 0.585 -1.179 1.00 92.88 337 ILE A C 1
ATOM 2818 O O . ILE A 1 337 ? -14.895 -0.061 -1.024 1.00 92.88 337 ILE A O 1
ATOM 2822 N N . LYS A 1 338 ? -16.295 1.129 -2.337 1.00 90.56 338 LYS A N 1
ATOM 2823 C CA . LYS A 1 338 ? -15.440 1.239 -3.514 1.00 90.56 338 LYS A CA 1
ATOM 2824 C C . LYS A 1 338 ? -15.203 2.709 -3.795 1.00 90.56 338 LYS A C 1
ATOM 2826 O O . LYS A 1 338 ? -16.131 3.520 -3.789 1.00 90.56 338 LYS A O 1
ATOM 2831 N N . GLY A 1 339 ? -13.954 3.051 -4.046 1.00 89.06 339 GLY A N 1
ATOM 2832 C CA . GLY A 1 339 ? -13.602 4.398 -4.435 1.00 89.06 339 GLY A CA 1
ATOM 2833 C C . GLY A 1 339 ? -12.143 4.504 -4.810 1.00 89.06 339 GLY A C 1
ATOM 2834 O O . GLY A 1 339 ? -11.340 3.611 -4.539 1.00 89.06 339 GLY A O 1
ATOM 2835 N N . TYR A 1 340 ? -11.798 5.633 -5.407 1.00 88.62 340 TYR A N 1
ATOM 2836 C CA . TYR A 1 340 ? -10.469 5.848 -5.937 1.00 88.62 340 TYR A CA 1
ATOM 2837 C C . TYR A 1 340 ? -9.993 7.265 -5.649 1.00 88.62 340 TYR A C 1
ATOM 2839 O O . TYR A 1 340 ? -10.702 8.244 -5.875 1.00 88.62 340 TYR A O 1
ATOM 2847 N N . ASP A 1 341 ? -8.783 7.370 -5.115 1.00 88.38 341 ASP A N 1
ATOM 2848 C CA . ASP A 1 341 ? -8.079 8.631 -4.972 1.00 88.38 341 ASP A CA 1
ATOM 2849 C C . ASP A 1 341 ? -7.229 8.868 -6.221 1.00 88.38 341 ASP A C 1
ATOM 2851 O O . ASP A 1 341 ? -6.103 8.375 -6.321 1.00 88.38 341 ASP A O 1
ATOM 2855 N N . LYS A 1 342 ? -7.781 9.621 -7.180 1.00 86.75 342 LYS A N 1
ATOM 2856 C CA . LYS A 1 342 ? -7.108 9.951 -8.448 1.00 86.75 342 LYS A CA 1
ATOM 2857 C C . LYS A 1 342 ? -5.771 10.652 -8.234 1.00 86.75 342 LYS A C 1
ATOM 2859 O O . LYS A 1 342 ? -4.823 10.402 -8.973 1.00 86.75 342 LYS A O 1
ATOM 2864 N N . ASN A 1 343 ? -5.680 11.480 -7.197 1.00 87.81 343 ASN A N 1
ATOM 2865 C CA . ASN A 1 343 ? -4.486 12.259 -6.902 1.00 87.81 343 ASN A CA 1
ATOM 2866 C C . ASN A 1 343 ? -3.344 11.366 -6.408 1.00 87.81 343 ASN A C 1
ATOM 2868 O O . ASN A 1 343 ? -2.188 11.632 -6.720 1.00 87.81 343 ASN A O 1
ATOM 2872 N N . LEU A 1 344 ? -3.658 10.297 -5.675 1.00 88.25 344 LEU A N 1
ATOM 2873 C CA . LEU A 1 344 ? -2.671 9.357 -5.135 1.00 88.25 344 LEU A CA 1
ATOM 2874 C C . LEU A 1 344 ? -2.547 8.049 -5.934 1.00 88.25 344 LEU A C 1
ATOM 2876 O O . LEU A 1 344 ? -1.749 7.196 -5.552 1.00 88.25 344 LEU A O 1
ATOM 2880 N N . LEU A 1 345 ? -3.330 7.881 -7.007 1.00 86.62 345 LEU A N 1
ATOM 2881 C CA . LEU A 1 345 ? -3.593 6.598 -7.678 1.00 86.62 345 LEU A CA 1
ATOM 2882 C C . LEU A 1 345 ? -3.824 5.443 -6.683 1.00 86.62 345 LEU A C 1
ATOM 2884 O O . LEU A 1 345 ? -3.255 4.359 -6.811 1.00 86.62 345 LEU A O 1
ATOM 2888 N N . ARG A 1 346 ? -4.623 5.692 -5.642 1.00 86.38 346 ARG A N 1
ATOM 2889 C CA . ARG A 1 346 ? -4.816 4.757 -4.524 1.00 86.38 346 ARG A CA 1
ATOM 2890 C C . ARG A 1 346 ? -6.281 4.370 -4.393 1.00 86.38 346 ARG A C 1
ATOM 2892 O O . ARG A 1 346 ? -7.140 5.246 -4.282 1.00 86.38 346 ARG A O 1
ATOM 2899 N N . SER A 1 347 ? -6.577 3.074 -4.338 1.00 86.62 347 SER A N 1
ATOM 2900 C CA . SER A 1 347 ? -7.923 2.609 -4.003 1.00 86.62 347 SER A CA 1
ATOM 2901 C C . SER A 1 347 ? -8.320 2.996 -2.576 1.00 86.62 347 SER A C 1
ATOM 2903 O O . SER A 1 347 ? -7.519 3.037 -1.645 1.00 86.62 347 SER A O 1
ATOM 2905 N N . ARG A 1 348 ? -9.611 3.262 -2.400 1.00 86.94 348 ARG A N 1
ATOM 2906 C CA . ARG A 1 348 ? -10.288 3.373 -1.098 1.00 86.94 348 ARG A CA 1
ATOM 2907 C C . ARG A 1 348 ? -11.161 2.146 -0.831 1.00 86.94 348 ARG A C 1
ATOM 2909 O O . ARG A 1 348 ? -12.057 2.181 0.008 1.00 86.94 348 ARG A O 1
ATOM 2916 N N . ASN A 1 349 ? -10.911 1.085 -1.592 1.00 91.38 349 ASN A N 1
ATOM 2917 C CA . ASN A 1 349 ? -11.691 -0.134 -1.608 1.00 91.38 349 ASN A CA 1
ATOM 2918 C C . ASN A 1 349 ? -11.537 -0.858 -0.275 1.00 91.38 349 ASN A C 1
ATOM 2920 O O . ASN A 1 349 ? -10.424 -1.199 0.128 1.00 91.38 349 ASN A O 1
ATOM 2924 N N . LYS A 1 350 ? -12.652 -1.112 0.404 1.00 94.06 350 LYS A N 1
ATOM 2925 C CA . LYS A 1 350 ? -12.659 -1.888 1.641 1.00 94.06 350 LYS A CA 1
ATOM 2926 C C . LYS A 1 350 ? -14.001 -2.541 1.917 1.00 94.06 350 LYS A C 1
ATOM 2928 O O . LYS A 1 350 ? -15.043 -2.085 1.448 1.00 94.06 350 LYS A O 1
ATOM 2933 N N . VAL A 1 351 ? -13.960 -3.579 2.739 1.00 96.12 351 VAL A N 1
ATOM 2934 C CA . VAL A 1 351 ? -15.138 -4.173 3.372 1.00 96.12 351 VAL A CA 1
ATOM 2935 C C . VAL A 1 351 ? -14.999 -4.042 4.871 1.00 96.12 351 VAL A C 1
ATOM 2937 O O . VAL A 1 351 ? -13.951 -4.366 5.417 1.00 96.12 351 VAL A O 1
ATOM 2940 N N . ILE A 1 352 ? -16.059 -3.591 5.525 1.00 98.00 352 ILE A N 1
ATOM 2941 C CA . ILE A 1 352 ? -16.207 -3.579 6.975 1.00 98.00 352 ILE A CA 1
ATOM 2942 C C . ILE A 1 352 ? -17.232 -4.658 7.306 1.00 98.00 352 ILE A C 1
ATOM 2944 O O . ILE A 1 352 ? -18.376 -4.540 6.885 1.00 98.00 352 ILE A O 1
ATOM 2948 N N . ILE A 1 353 ? -16.844 -5.698 8.034 1.00 98.31 353 ILE A N 1
ATOM 2949 C CA . ILE A 1 353 ? -17.736 -6.752 8.527 1.00 98.31 353 ILE A CA 1
ATOM 2950 C C . ILE A 1 353 ? -17.938 -6.515 10.020 1.00 98.31 353 ILE A C 1
ATOM 2952 O O . ILE A 1 353 ? -16.969 -6.483 10.776 1.00 98.31 353 ILE A O 1
ATOM 2956 N N . LEU A 1 354 ? -19.187 -6.319 10.428 1.00 98.31 354 LEU A N 1
ATOM 2957 C CA . LEU A 1 354 ? -19.593 -6.083 11.809 1.00 98.31 354 LEU A CA 1
ATOM 2958 C C . LEU A 1 354 ? -19.935 -7.423 12.461 1.00 98.31 354 LEU A C 1
ATOM 2960 O O . LEU A 1 354 ? -20.710 -8.200 11.906 1.00 98.31 354 LEU A O 1
ATOM 2964 N N . ASN A 1 355 ? -19.374 -7.685 13.638 1.00 98.19 355 ASN A N 1
ATOM 2965 C CA . ASN A 1 355 ? -19.640 -8.924 14.357 1.00 98.19 355 ASN A CA 1
ATOM 2966 C C . ASN A 1 355 ? -20.897 -8.791 15.229 1.00 98.19 355 ASN A C 1
ATOM 2968 O O . ASN A 1 355 ? -20.894 -8.059 16.221 1.00 98.19 355 ASN A O 1
ATOM 2972 N N . GLU A 1 356 ? -21.959 -9.520 14.873 1.00 96.00 356 GLU A N 1
ATOM 2973 C CA . GLU A 1 356 ? -23.221 -9.565 15.629 1.00 96.00 356 GLU A CA 1
ATOM 2974 C C . GLU A 1 356 ? -23.044 -10.203 17.020 1.00 96.00 356 GLU A C 1
ATOM 2976 O O . GLU A 1 356 ? -23.777 -9.864 17.947 1.00 96.00 356 GLU A O 1
ATOM 2981 N N . PHE A 1 357 ? -22.034 -11.064 17.188 1.00 97.12 357 PHE A N 1
ATOM 2982 C CA . PHE A 1 357 ? -21.749 -11.800 18.425 1.00 97.12 357 PHE A CA 1
ATOM 2983 C C . PHE A 1 357 ? -20.554 -11.240 19.207 1.00 97.12 357 PHE A C 1
ATOM 2985 O O . PHE A 1 357 ? -19.995 -11.927 20.062 1.00 97.12 357 PHE A O 1
ATOM 2992 N N . ALA A 1 358 ? -20.139 -10.003 18.926 1.00 97.50 358 ALA A N 1
ATOM 2993 C CA . ALA A 1 358 ? -19.090 -9.362 19.706 1.00 97.50 358 ALA A CA 1
ATOM 2994 C C . ALA A 1 358 ? -19.544 -9.087 21.146 1.00 97.50 358 ALA A C 1
ATOM 2996 O O . ALA A 1 358 ? -20.642 -8.580 21.372 1.00 97.50 358 ALA A O 1
ATOM 2997 N N . ASP A 1 359 ? -18.647 -9.295 22.112 1.00 96.69 359 ASP A N 1
ATOM 2998 C CA . ASP A 1 359 ? -18.854 -8.922 23.519 1.00 96.69 359 ASP A CA 1
ATOM 2999 C C . ASP A 1 359 ? -19.067 -7.407 23.666 1.00 96.69 359 ASP A C 1
ATOM 3001 O O . ASP A 1 359 ? -19.732 -6.927 24.583 1.00 96.69 359 ASP A O 1
ATOM 3005 N N . CYS A 1 360 ? -18.472 -6.631 22.756 1.00 96.69 360 CYS A N 1
ATOM 3006 C CA . CYS A 1 360 ? -18.567 -5.178 22.702 1.00 96.69 360 CYS A CA 1
ATOM 3007 C C . CYS A 1 360 ? -18.846 -4.712 21.265 1.00 96.69 360 CYS A C 1
ATOM 3009 O O . CYS A 1 360 ? -17.923 -4.246 20.594 1.00 96.69 360 CYS A O 1
ATOM 3011 N N . PRO A 1 361 ? -20.093 -4.808 20.766 1.00 96.62 361 PRO A N 1
ATOM 3012 C CA . PRO A 1 361 ? -20.445 -4.377 19.411 1.00 96.62 361 PRO A CA 1
ATOM 3013 C C . PRO A 1 361 ? -20.166 -2.888 19.205 1.00 96.62 361 PRO A C 1
ATOM 3015 O O . PRO A 1 361 ? -20.282 -2.113 20.158 1.00 96.62 361 PRO A O 1
ATOM 3018 N N . LEU A 1 362 ? -19.820 -2.478 17.981 1.00 96.62 362 LEU A N 1
ATOM 3019 C CA . LEU A 1 362 ? -19.548 -1.070 17.680 1.00 96.62 362 LEU A CA 1
ATOM 3020 C C . LEU A 1 362 ? -20.813 -0.207 17.771 1.00 96.62 362 LEU A C 1
ATOM 3022 O O . LEU A 1 362 ? -21.895 -0.604 17.341 1.00 96.62 362 LEU A O 1
ATOM 3026 N N . LEU A 1 363 ? -20.650 1.008 18.282 1.00 96.06 363 LEU A N 1
ATOM 3027 C CA . LEU A 1 363 ? -21.644 2.074 18.233 1.00 96.06 363 LEU A CA 1
ATOM 3028 C C . LEU A 1 363 ? -21.650 2.742 16.854 1.00 96.06 363 LEU A C 1
ATOM 3030 O O . LEU A 1 363 ? -20.667 2.699 16.114 1.00 96.06 363 LEU A O 1
ATOM 3034 N N . GLN A 1 364 ? -22.739 3.441 16.522 1.00 95.44 364 GLN A N 1
ATOM 3035 C CA . GLN A 1 364 ? -22.879 4.081 15.211 1.00 95.44 364 GLN A CA 1
ATOM 3036 C C . GLN A 1 364 ? -21.737 5.059 14.898 1.00 95.44 364 GLN A C 1
ATOM 3038 O O . GLN A 1 364 ? -21.219 5.066 13.787 1.00 95.44 364 GLN A O 1
ATOM 3043 N N . ASN A 1 365 ? -21.307 5.861 15.872 1.00 95.00 365 ASN A N 1
ATOM 3044 C CA . ASN A 1 365 ? -20.192 6.793 15.694 1.00 95.00 365 ASN A CA 1
ATOM 3045 C C . ASN A 1 365 ? -18.848 6.072 15.485 1.00 95.00 365 ASN A C 1
ATOM 3047 O O . ASN A 1 365 ? -18.025 6.549 14.711 1.00 95.00 365 ASN A O 1
ATOM 3051 N N . GLU A 1 366 ? -18.635 4.915 16.122 1.00 96.62 366 GLU A N 1
ATOM 3052 C CA . GLU A 1 366 ? -17.458 4.064 15.892 1.00 96.62 366 GLU A CA 1
ATOM 3053 C C . GLU A 1 366 ? -17.470 3.509 14.456 1.00 96.62 366 GLU A C 1
ATOM 3055 O O . GLU A 1 366 ? -16.448 3.535 13.772 1.00 96.62 366 GLU A O 1
ATOM 3060 N N . ILE A 1 367 ? -18.640 3.109 13.948 1.00 97.25 367 ILE A N 1
ATOM 3061 C CA . ILE A 1 367 ? -18.817 2.670 12.555 1.00 97.25 367 ILE A CA 1
ATOM 3062 C C . ILE A 1 367 ? -18.517 3.809 11.563 1.00 97.25 367 ILE A C 1
ATOM 3064 O O . ILE A 1 367 ? -17.857 3.572 10.551 1.00 97.25 367 ILE A O 1
ATOM 3068 N N . GLU A 1 368 ? -18.946 5.047 11.834 1.00 96.25 368 GLU A N 1
ATOM 3069 C CA . GLU A 1 368 ? -18.626 6.201 10.972 1.00 96.25 368 GLU A CA 1
ATOM 3070 C C . GLU A 1 368 ? -17.119 6.516 10.932 1.00 96.25 368 GLU A C 1
ATOM 3072 O O . GLU A 1 368 ? -16.588 6.872 9.873 1.00 96.25 368 GLU A O 1
ATOM 3077 N N . ILE A 1 369 ? -16.404 6.312 12.047 1.00 96.31 369 ILE A N 1
ATOM 3078 C CA . ILE A 1 369 ? -14.935 6.379 12.063 1.00 96.31 369 ILE A CA 1
ATOM 3079 C C . ILE A 1 369 ? -14.371 5.322 11.106 1.00 96.31 369 ILE A C 1
ATOM 3081 O O . ILE A 1 369 ? -13.579 5.667 10.228 1.00 96.31 369 ILE A O 1
ATOM 3085 N N . LEU A 1 370 ? -14.830 4.064 11.201 1.00 96.81 370 LEU A N 1
ATOM 3086 C CA . LEU A 1 370 ? -14.359 2.972 10.337 1.00 96.81 370 LEU A CA 1
ATOM 3087 C C . LEU A 1 370 ? -14.641 3.204 8.848 1.00 96.81 370 LEU A C 1
ATOM 3089 O O . LEU A 1 370 ? -13.836 2.827 7.996 1.00 96.81 370 LEU A O 1
ATOM 3093 N N . LYS A 1 371 ? -15.762 3.846 8.504 1.00 96.06 371 LYS A N 1
ATOM 3094 C CA . LYS A 1 371 ? -16.065 4.235 7.117 1.00 96.06 371 LYS A CA 1
ATOM 3095 C C . LYS A 1 371 ? -15.083 5.267 6.573 1.00 96.06 371 LYS A C 1
ATOM 3097 O O . LYS A 1 371 ? -14.811 5.242 5.373 1.00 96.06 371 LYS A O 1
ATOM 3102 N N . THR A 1 372 ? -14.507 6.111 7.425 1.00 92.94 372 THR A N 1
ATOM 3103 C CA . THR A 1 372 ? -13.619 7.194 6.984 1.00 92.94 372 THR A CA 1
ATOM 3104 C C . THR A 1 372 ? -12.139 6.819 6.977 1.00 92.94 372 THR A C 1
ATOM 3106 O O . THR A 1 372 ? -11.433 7.236 6.060 1.00 92.94 372 THR A O 1
ATOM 3109 N N . ILE A 1 373 ? -11.665 6.047 7.964 1.00 92.31 373 ILE A N 1
ATOM 3110 C CA . ILE A 1 373 ? -10.261 5.586 8.007 1.00 92.31 373 ILE A CA 1
ATOM 3111 C C . ILE A 1 373 ? -9.902 4.746 6.789 1.00 92.31 373 ILE A C 1
ATOM 3113 O O . ILE A 1 373 ? -8.768 4.877 6.286 1.00 92.31 373 ILE A O 1
#

Mean predicted aligned error: 5.42 Å

Foldseek 3Di:
DDPVVLVLLLALVSLLVLLVPDPPADPVRSVLLSVLSVLVCVLCDRRNSVPLPPPLQPLSVLSSDSDLLSSVVSSVVSVLCNVCVPAPPVVVLVVLCSPSVRNVQSVQLSVLVVLCVVVVWDKHQDDDDPAQAAGMWTDDPDAIAGEHEEEQDDDPQLVQQVVLLVVLVVLQCVLAVVQLKDKFKEFQARDHPVRSVVVSVVVVVQSVVCSPVQKDWDDDPGMTMIMGRPVCVVVPPPVRNHHDHDGDDDPVLVSVLVVCVVNLSSFDPPHEYEYEYEYAPDDADPPNPVRLVVSQVSCLVSQQVRQSHQKYKYHHWDLDPPDQDWDWDDDPFKIWTWHADPSNSTTPTMMIGGHPNHPYHDDPSSVVSVSRD

Nearest PDB structures (foldseek):
  8p5d-assembly1_SK0  TM=2.722E-01  e=2.209E-01  Spraguea lophii 42_110
  6k85-assembly1_B  TM=2.649E-01  e=2.039E+00  Arabidopsis thaliana
  3kd4-assembly1_A  TM=4.030E-01  e=5.859E+00  Parabacteroides distasonis ATCC 8503

Radius of gyration: 23.1 Å; Cα contacts (8 Å, |Δi|>4): 592; chains: 1; bounding box: 54×48×65 Å